Protein AF-A0A9D4P889-F1 (afdb_monomer_lite)

Sequence (558 aa):
MDSSMFEPNSNEFTSKWPYVAGLFALTAIFLSLFEIFKHMQYYNKPYLQKYIVRILWMVPIYALNSWLAMFFPQTSIYMDTLRECYEAFVIYSFMKYLFNFLQNDVDEYEILVDCKPSIPNNFPFCLLPPLPGGRRFIQLVRHAMIQYIVLRPITTFLALIFQIFGVYGEGHFSLNNGYIYLLIINNFSQMVAMYFLIMFYQNYKRELTPMRPLGKFLSIKAVIFFSFFQGVILTILIYLGIITKSFIPSTPDISTNEMSRNLQDFIICFEMLIAAIAHIFVFSHKPFIDEQRRSNPMFYSFSRIVDMTDERTDVADHFRQIGNRMKNIWTSSQQQSNYTNIENSITAPLIPMQSILEYNGGIVIAMKGKNCVAIAADRCLTVQMRNISMDFQKIFQVDPHIYIGLPGLATDTKTVSQRLKFRVNLYELRENRRIRPKTFSSMVSNLLYERRFGPYFVEPIIAGIDIKTGQPYVSSMDVIGCTTEPEDFVVSGTCAEQAFGMCETLWKPDMEPDDLFETISQSLMSAFDRNASSGFGGIVYIIEKDKVTVKALKTRMD

Secondary structure (DSSP, 8-state):
----S------TTTTTHHHHHHHHHHHHHHHHHHHHHHHHHT---HHHHHHHHHHHTHHHHHHHHHHHHTT-HHHHHHHHHHHHHHHHHHHHHHHHHHHHHHHHTSTTHHHHHHTPPPBPPPTTSTTSPPBP-HHHHHHHHHHHHHHHHHHHHHHHHHHHHHHHTT---TT---TTSHHHHHHHHHHHHHHHHHHHHHHHHHHTTTTTGGG-HHHHHHHHHHHHHHHHHHHHHHHHHHHTTHHHHHS--S-TTS-HHHHHHHHHHHHHHHHHHHHHHHHHHHT-SGGG--TTSPPPPHHHHHHHHH--HHHHHHHHHHHHHHHHHHHHHHHHHHHTT-TTSGGG-----------TTTSS--EEEEEEETTEEEEEEE--EEETTEEEES----EEEEETTEEEE--B-HHHHHHHHHHHHHHHHHHHHHHTSPPPHHHHHHHHHHHHHTTTTS--SB--EEEEE-TTT--EEEEEE-TT--EE--SSEEEEETTHHHHHHHHHHH--TT--HHHHHHHHHHHHHHHHTT-TTS-S-EEEEEEESS-EEEEEE-----

Foldseek 3Di:
DDPPPDDDDDDPPLPCLLVVLVVLLVLLVVLLVVQLVLCLQLVQPLQQSLLLNLLSVLLNLLSVLLSVCLVCVVCNLVSVLVNQLSLLVNLVSLVSNLVSCLVPVDPPSQVLQQPQQFAQADPPCNVDDTHGGHPSLVVQLLLLSLQLSVLSVVLSVVLVVQVVVVQQPPPDPDPSHPVVVSVVVNVVSVVSNVSSVVVVCVSCVVVCVVLVVVLVVCLSVVLVVVLVVLLVVLVVCVVVCVCVPPPDDPDPDDDSVSVSSSVSSSVSSNVSSVSSVSSCVNVPSVVSDDVVDHTDDSVVSVVSSPDCVVSVVSSVVSVVVVVVVVVVVVVVVVVVVCPVPPPPPPPDDDPPPPDQQLQQFWKWKKWDAALKIKIKIFAFGHGHLRTDDRHHDQWDDLDLFKIKGWGGHSVLSVVLNVVLNVVQVVCCVVVVDHDFQVRSLVVSLVVQQVCVVNFRGTWMWMWGAGLVVSGTWIWIGDRNSPIDTDNTMDMDTDLRVQLVVLSVVQTDYRDDQVSVVVSVLCSRQRRCVPPSSGHSWMWMWMGHNPDIDIDIDDHDRD

Radius of gyration: 35.29 Å; chains: 1; bounding box: 87×70×110 Å

Organism: Dermatophagoides farinae (NCBI:txid6954)

pLDDT: mean 83.79, std 15.5, range [26.67, 98.38]

InterPro domains:
  IPR001353 Proteasome, subunit alpha/beta [PF00227] (360-543)
  IPR005178 Organic solute transporter subunit alpha/Transmembrane protein 184 [PF03619] (19-288)
  IPR005178 Organic solute transporter subunit alpha/Transmembrane protein 184 [PTHR23423] (18-333)
  IPR005178 Organic solute transporter subunit alpha/Transmembrane protein 184 [SM01417] (17-288)
  IPR016050 Proteasome beta-type subunit, conserved site [PS00854] (365-412)
  IPR023333 Proteasome B-type subunit [PS51476] (361-543)
  IPR029055 Nucleophile aminohydrolases, N-terminal [G3DSA:3.60.20.10] (354-558)
  IPR029055 Nucleophile aminohydrolases, N-terminal [SSF56235] (358-557)
  IPR033811 Proteasome beta 3 subunit [cd03759] (359-554)

Structure (mmCIF, N/CA/C/O backbone):
data_AF-A0A9D4P889-F1
#
_entry.id   AF-A0A9D4P889-F1
#
loop_
_atom_site.group_PDB
_atom_site.id
_atom_site.type_symbol
_atom_site.label_atom_id
_atom_site.label_alt_id
_atom_site.label_comp_id
_atom_site.label_asym_id
_atom_site.label_entity_id
_atom_site.label_seq_id
_atom_site.pdbx_PDB_ins_code
_atom_site.Cartn_x
_atom_site.Cartn_y
_atom_site.Cartn_z
_atom_site.occupancy
_atom_site.B_iso_or_equiv
_atom_site.auth_seq_id
_atom_site.auth_comp_id
_atom_site.auth_asym_id
_atom_site.auth_atom_id
_atom_site.pdbx_PDB_model_num
ATOM 1 N N . MET A 1 1 ? 14.297 6.844 -66.344 1.00 36.25 1 MET A N 1
ATOM 2 C CA . MET A 1 1 ? 15.087 5.603 -66.432 1.00 36.25 1 MET A CA 1
ATOM 3 C C . MET A 1 1 ? 16.493 5.993 -66.043 1.00 36.25 1 MET A C 1
ATOM 5 O O . MET A 1 1 ? 17.196 6.487 -66.899 1.00 36.25 1 MET A O 1
ATOM 9 N N . ASP A 1 2 ? 16.831 5.865 -64.764 1.00 26.67 2 ASP A N 1
ATOM 10 C CA . ASP A 1 2 ? 18.211 5.920 -64.273 1.00 26.67 2 ASP A CA 1
ATOM 11 C C . ASP A 1 2 ? 18.290 4.910 -63.128 1.00 26.67 2 ASP A C 1
ATOM 13 O O . ASP A 1 2 ? 17.863 5.150 -62.000 1.00 26.67 2 ASP A O 1
ATOM 17 N N . SER A 1 3 ? 18.692 3.699 -63.498 1.00 29.05 3 SER A N 1
ATOM 18 C CA . SER A 1 3 ? 18.847 2.528 -62.644 1.00 29.05 3 SER A CA 1
ATOM 19 C C . SER A 1 3 ? 20.296 2.444 -62.165 1.00 29.05 3 SER A C 1
ATOM 21 O O . SER A 1 3 ? 21.065 1.628 -62.666 1.00 29.05 3 SER A O 1
ATOM 23 N N . SER A 1 4 ? 20.679 3.316 -61.232 1.00 28.47 4 SER A N 1
ATOM 24 C CA . SER A 1 4 ? 22.023 3.314 -60.632 1.00 28.47 4 SER A CA 1
ATOM 25 C C . SER A 1 4 ? 22.010 3.556 -59.116 1.00 28.47 4 SER A C 1
ATOM 27 O O . SER A 1 4 ? 22.905 4.192 -58.564 1.00 28.47 4 SER A O 1
ATOM 29 N N . MET A 1 5 ? 20.989 3.052 -58.423 1.00 31.89 5 MET A N 1
ATOM 30 C CA . MET A 1 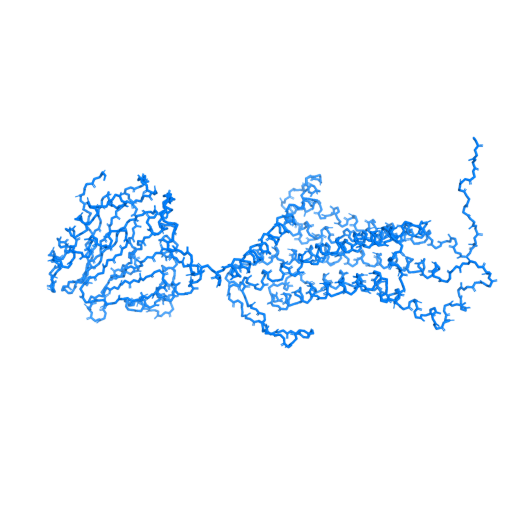5 ? 21.070 2.747 -56.991 1.00 31.89 5 MET A CA 1
ATOM 31 C C . MET A 1 5 ? 21.037 1.227 -56.861 1.00 31.89 5 MET A C 1
ATOM 33 O O . MET A 1 5 ? 20.220 0.605 -57.531 1.00 31.89 5 MET A O 1
ATOM 37 N N . PHE A 1 6 ? 21.868 0.667 -55.982 1.00 36.19 6 PHE A N 1
ATOM 38 C CA . PHE A 1 6 ? 22.069 -0.767 -55.712 1.00 36.19 6 PHE A CA 1
ATOM 39 C C . PHE A 1 6 ? 23.152 -1.472 -56.543 1.00 36.19 6 PHE A C 1
ATOM 41 O O . PHE A 1 6 ? 22.872 -2.414 -57.274 1.00 36.19 6 PHE A O 1
ATOM 48 N N . GLU A 1 7 ? 24.415 -1.117 -56.302 1.00 31.34 7 GLU A N 1
ATOM 49 C CA . GLU A 1 7 ? 25.504 -2.102 -56.345 1.00 31.34 7 GLU A CA 1
ATOM 50 C C . GLU A 1 7 ? 26.276 -2.066 -55.013 1.00 31.34 7 GLU A C 1
ATOM 52 O O . GLU A 1 7 ? 26.815 -1.018 -54.649 1.00 31.34 7 GLU A O 1
ATOM 57 N N . PRO A 1 8 ? 26.318 -3.166 -54.237 1.00 39.06 8 PRO A N 1
ATOM 58 C CA . PRO A 1 8 ? 27.205 -3.277 -53.089 1.00 39.06 8 PRO A CA 1
ATOM 59 C C . PRO A 1 8 ? 28.599 -3.715 -53.566 1.00 39.06 8 PRO A C 1
ATOM 61 O O . PRO A 1 8 ? 28.774 -4.830 -54.057 1.00 39.06 8 PRO A O 1
ATOM 64 N N . ASN A 1 9 ? 29.595 -2.840 -53.405 1.00 36.34 9 ASN A N 1
ATOM 65 C CA . ASN A 1 9 ? 30.996 -3.136 -53.708 1.00 36.34 9 ASN A CA 1
ATOM 66 C C . ASN A 1 9 ? 31.514 -4.319 -52.872 1.00 36.34 9 ASN A C 1
ATOM 68 O O . ASN A 1 9 ? 31.501 -4.307 -51.640 1.00 36.34 9 ASN A O 1
ATOM 72 N N . SER A 1 10 ? 31.991 -5.344 -53.572 1.00 38.28 10 SER A N 1
ATOM 73 C CA . SER A 1 10 ? 32.528 -6.591 -53.040 1.00 38.28 10 SER A CA 1
ATOM 74 C C . SER A 1 10 ? 34.000 -6.462 -52.629 1.00 38.28 10 SER A C 1
ATOM 76 O O . SER A 1 10 ? 34.873 -6.427 -53.492 1.00 38.28 10 SER A O 1
ATOM 78 N N . ASN A 1 11 ? 34.276 -6.505 -51.321 1.00 40.69 11 ASN A N 1
ATOM 79 C CA . ASN A 1 11 ? 35.574 -6.914 -50.771 1.00 40.69 11 ASN A CA 1
ATOM 80 C C . ASN A 1 11 ? 35.417 -8.300 -50.115 1.00 40.69 11 ASN A C 1
ATOM 82 O O . ASN A 1 11 ? 34.594 -8.516 -49.223 1.00 40.69 11 ASN A O 1
ATOM 86 N N . GLU A 1 12 ? 36.180 -9.272 -50.610 1.00 40.78 12 GLU A N 1
ATOM 87 C CA . GLU A 1 12 ? 35.896 -10.715 -50.528 1.00 40.78 12 GLU A CA 1
ATOM 88 C C . GLU A 1 12 ? 36.054 -11.360 -49.133 1.00 40.78 12 GLU A C 1
ATOM 90 O O . GLU A 1 12 ? 35.606 -12.487 -48.926 1.00 40.78 12 GLU A O 1
ATOM 95 N N . PHE A 1 13 ? 36.622 -10.656 -48.146 1.00 41.03 13 PHE A N 1
ATOM 96 C CA . PHE A 1 13 ? 36.819 -11.183 -46.781 1.00 41.03 13 PHE A CA 1
ATOM 97 C C . PHE A 1 13 ? 35.848 -10.602 -45.733 1.00 41.03 13 PHE A C 1
ATOM 99 O O . PHE A 1 13 ? 35.611 -11.218 -44.692 1.00 41.03 13 PHE A O 1
ATOM 106 N N . THR A 1 14 ? 35.215 -9.464 -46.033 1.00 52.25 14 THR A N 1
ATOM 107 C CA . THR A 1 14 ? 34.158 -8.825 -45.227 1.00 52.25 14 THR A CA 1
ATOM 108 C C . THR A 1 14 ? 32.743 -9.223 -45.671 1.00 52.25 14 THR A C 1
ATOM 110 O O . THR A 1 14 ? 31.791 -9.004 -44.926 1.00 52.25 14 THR A O 1
ATOM 113 N N . SER A 1 15 ? 32.572 -9.876 -46.832 1.00 59.47 15 SER A N 1
ATOM 114 C CA . SER A 1 15 ? 31.236 -10.110 -47.415 1.00 59.47 15 SER A CA 1
ATOM 115 C C . SER A 1 15 ? 30.402 -11.212 -46.743 1.00 59.47 15 SER A C 1
ATOM 117 O O . SER A 1 15 ? 29.178 -11.181 -46.826 1.00 59.47 15 SER A O 1
ATOM 119 N N . LYS A 1 16 ? 31.020 -12.180 -46.046 1.00 73.88 16 LYS A N 1
ATOM 120 C CA . LYS A 1 16 ? 30.296 -13.331 -45.456 1.00 73.88 16 LYS A CA 1
ATOM 121 C C . LYS A 1 16 ? 29.784 -13.102 -44.030 1.00 73.88 16 LYS A C 1
ATOM 123 O O . LYS A 1 16 ? 28.909 -13.836 -43.573 1.00 73.88 16 LYS A O 1
ATOM 128 N N . TRP A 1 17 ? 30.300 -12.093 -43.331 1.00 80.25 17 TRP A N 1
ATOM 129 C CA . TRP A 1 17 ? 29.988 -11.830 -41.923 1.00 80.25 17 TRP A CA 1
ATOM 130 C C . TRP A 1 17 ? 28.506 -11.520 -41.670 1.00 80.25 17 TRP A C 1
ATOM 132 O O . TRP A 1 17 ? 27.943 -12.136 -40.764 1.00 80.25 17 TRP A O 1
ATOM 142 N N . PRO A 1 18 ? 27.828 -10.675 -42.477 1.00 84.00 18 PRO A N 1
ATOM 143 C CA . PRO A 1 18 ? 26.405 -10.394 -42.281 1.00 84.00 18 PRO A CA 1
ATOM 144 C C . PRO A 1 18 ? 25.513 -11.627 -42.484 1.00 84.00 18 PRO A C 1
ATOM 146 O O . PRO A 1 18 ? 24.480 -11.761 -41.831 1.00 84.00 18 PRO A O 1
ATOM 149 N N . TYR A 1 19 ? 25.909 -12.559 -43.357 1.00 87.31 19 TYR A N 1
ATOM 150 C CA . TYR A 1 19 ? 25.157 -13.796 -43.599 1.00 87.31 19 TYR A CA 1
ATOM 151 C C . TYR A 1 19 ? 25.294 -14.785 -42.438 1.00 87.31 19 TYR A C 1
ATOM 153 O O . TYR A 1 19 ? 24.307 -15.378 -42.007 1.00 87.31 19 TYR A O 1
ATOM 161 N N . VAL A 1 20 ? 26.508 -14.933 -41.896 1.00 89.25 20 VAL A N 1
ATOM 162 C CA . VAL A 1 20 ? 26.756 -15.776 -40.716 1.00 89.25 20 VAL A CA 1
ATOM 163 C C . VAL A 1 20 ? 26.094 -15.173 -39.471 1.00 89.25 20 VAL A C 1
ATOM 165 O O . VAL A 1 20 ? 25.424 -15.893 -38.733 1.00 89.25 20 VAL A O 1
ATOM 168 N N . ALA A 1 21 ? 26.200 -13.854 -39.274 1.00 88.88 21 ALA A N 1
ATOM 169 C CA . ALA A 1 21 ? 25.469 -13.138 -38.226 1.00 88.88 21 ALA A CA 1
ATOM 170 C C . ALA A 1 21 ? 23.954 -13.329 -38.366 1.00 88.88 21 ALA A C 1
ATOM 172 O O . ALA A 1 21 ? 23.282 -13.617 -37.378 1.00 88.88 21 ALA A O 1
ATOM 173 N N . GLY A 1 22 ? 23.431 -13.259 -39.593 1.00 91.06 22 GLY A N 1
ATOM 174 C CA . GLY A 1 22 ? 22.025 -13.506 -39.895 1.00 91.06 22 GLY A CA 1
ATOM 175 C C . GLY A 1 22 ? 21.561 -14.903 -39.499 1.00 91.06 22 GLY A C 1
ATOM 176 O O . GLY A 1 22 ? 20.490 -15.042 -38.917 1.00 91.06 22 GLY A O 1
ATOM 177 N N . LEU A 1 23 ? 22.376 -15.940 -39.722 1.00 93.75 23 LEU A N 1
ATOM 178 C CA . LEU A 1 23 ? 22.055 -17.297 -39.272 1.00 93.75 23 LEU A CA 1
ATOM 179 C C . LEU A 1 23 ? 21.917 -17.368 -37.742 1.00 93.75 23 LEU A C 1
ATOM 181 O O . LEU A 1 23 ? 20.949 -17.945 -37.238 1.00 93.75 23 LEU A O 1
ATOM 185 N N . PHE A 1 24 ? 22.848 -16.761 -36.998 1.00 93.81 24 PHE A N 1
ATOM 186 C CA . PHE A 1 24 ? 22.770 -16.704 -35.535 1.00 93.81 24 PHE A CA 1
ATOM 187 C C . PHE A 1 24 ? 21.569 -15.882 -35.056 1.00 93.81 24 PHE A C 1
ATOM 189 O O . PHE A 1 24 ? 20.818 -16.351 -34.199 1.00 93.81 24 PHE A O 1
ATOM 196 N N . ALA A 1 25 ? 21.335 -14.712 -35.654 1.00 93.50 25 ALA A N 1
ATOM 197 C CA . ALA A 1 25 ? 20.224 -13.828 -35.325 1.00 93.50 25 ALA A CA 1
ATOM 198 C C . ALA A 1 25 ? 18.864 -14.494 -35.583 1.00 93.50 25 ALA A C 1
ATOM 200 O O . ALA A 1 25 ? 18.010 -14.510 -34.699 1.00 93.50 25 ALA A O 1
ATOM 201 N N . LEU A 1 26 ? 18.669 -15.115 -36.751 1.00 95.25 26 LEU A N 1
ATOM 202 C CA . LEU A 1 26 ? 17.435 -15.828 -37.096 1.00 95.25 26 LEU A CA 1
ATOM 203 C C . LEU A 1 26 ? 17.193 -17.026 -36.175 1.00 95.25 26 LEU A C 1
ATOM 205 O O . LEU A 1 26 ? 16.062 -17.245 -35.742 1.00 95.25 26 LEU A O 1
ATOM 209 N N . THR A 1 27 ? 18.248 -17.765 -35.822 1.00 95.50 27 THR A N 1
ATOM 210 C CA . THR A 1 27 ? 18.141 -18.877 -34.866 1.00 95.50 27 THR A CA 1
ATOM 211 C C . THR A 1 27 ? 17.747 -18.370 -33.475 1.00 95.50 27 THR A C 1
ATOM 213 O O . THR A 1 27 ? 16.848 -18.929 -32.848 1.00 95.50 27 THR A O 1
ATOM 216 N N . ALA A 1 28 ? 18.357 -17.279 -33.002 1.00 95.31 28 ALA A N 1
ATOM 217 C CA . ALA A 1 28 ? 18.019 -16.652 -31.724 1.00 95.31 28 ALA A CA 1
ATOM 218 C C . ALA A 1 28 ? 16.569 -16.136 -31.697 1.00 95.31 28 ALA A C 1
ATOM 220 O O . ALA A 1 28 ? 15.841 -16.368 -30.727 1.00 95.31 28 ALA A O 1
ATOM 221 N N . ILE A 1 29 ? 16.129 -15.485 -32.781 1.00 95.94 29 ILE A N 1
ATOM 222 C CA . ILE A 1 29 ? 14.750 -15.017 -32.963 1.00 95.94 29 ILE A CA 1
ATOM 223 C C . ILE A 1 29 ? 13.786 -16.203 -32.921 1.00 95.94 29 ILE A C 1
ATOM 225 O O . ILE A 1 29 ? 12.808 -16.157 -32.179 1.00 95.94 29 ILE A O 1
ATOM 229 N N . PHE A 1 30 ? 14.069 -17.280 -33.658 1.00 96.31 30 PHE A N 1
ATOM 230 C CA . PHE A 1 30 ? 13.227 -18.475 -33.676 1.00 96.31 30 PHE A CA 1
ATOM 231 C C . PHE A 1 30 ? 13.078 -19.098 -32.281 1.00 96.31 30 PHE A C 1
ATOM 233 O O . PHE A 1 30 ? 11.958 -19.371 -31.851 1.00 96.31 30 PHE A O 1
ATOM 240 N N . LEU A 1 31 ? 14.182 -19.271 -31.548 1.00 95.44 31 LEU A N 1
ATOM 241 C CA . LEU A 1 31 ? 14.163 -19.821 -30.190 1.00 95.44 31 LEU A CA 1
ATOM 242 C C . LEU A 1 31 ? 13.373 -18.940 -29.212 1.00 95.44 31 LEU A C 1
ATOM 244 O O . LEU A 1 31 ? 12.572 -19.456 -28.431 1.00 95.44 31 LEU A O 1
ATOM 248 N N . SER A 1 32 ? 13.556 -17.617 -29.270 1.00 95.31 32 SER A N 1
ATOM 249 C CA . SER A 1 32 ? 12.808 -16.691 -28.413 1.00 95.31 32 SER A CA 1
ATOM 250 C C . SER A 1 32 ? 11.315 -16.683 -28.754 1.00 95.31 32 SER A C 1
ATOM 252 O O . SER A 1 32 ? 10.476 -16.811 -27.862 1.00 95.31 32 SER A O 1
ATOM 254 N N . LEU A 1 33 ? 10.964 -16.625 -30.045 1.00 94.69 33 LEU A N 1
ATOM 255 C CA . LEU A 1 33 ? 9.573 -16.696 -30.492 1.00 94.69 33 LEU A CA 1
ATOM 256 C C . LEU A 1 33 ? 8.919 -18.016 -30.078 1.00 94.69 33 LEU A C 1
ATOM 258 O O . LEU A 1 33 ? 7.784 -17.999 -29.610 1.00 94.69 33 LEU A O 1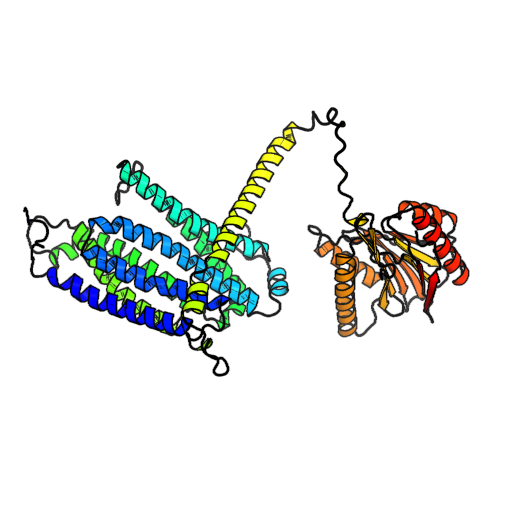
ATOM 262 N N . PHE A 1 34 ? 9.623 -19.145 -30.183 1.00 94.25 34 PHE A N 1
ATOM 263 C CA . PHE A 1 34 ? 9.125 -20.441 -29.725 1.00 94.25 34 PHE A CA 1
ATOM 264 C C . PHE A 1 34 ? 8.762 -20.430 -28.232 1.00 94.25 34 PHE A C 1
ATOM 266 O O . PHE A 1 34 ? 7.676 -20.881 -27.862 1.00 94.25 34 PHE A O 1
ATOM 273 N N . GLU A 1 35 ? 9.620 -19.872 -27.374 1.00 92.88 35 GLU A N 1
ATOM 274 C CA . GLU A 1 35 ? 9.326 -19.767 -25.940 1.00 92.88 35 GLU A CA 1
ATOM 275 C C . GLU A 1 35 ? 8.161 -18.798 -25.671 1.00 92.88 35 GLU A C 1
ATOM 277 O O . GLU A 1 35 ? 7.277 -19.101 -24.866 1.00 92.88 35 GLU A O 1
ATOM 282 N N . ILE A 1 36 ? 8.083 -17.674 -26.396 1.00 93.25 36 ILE A N 1
ATOM 283 C CA . ILE A 1 36 ? 6.943 -16.743 -26.332 1.00 93.25 36 ILE A CA 1
ATOM 284 C C . ILE A 1 36 ? 5.638 -17.461 -26.707 1.00 93.25 36 ILE A C 1
ATOM 286 O O . ILE A 1 36 ? 4.647 -17.351 -25.982 1.00 93.25 36 ILE A O 1
ATOM 290 N N . PHE A 1 37 ? 5.639 -18.251 -27.784 1.00 91.19 37 PHE A N 1
ATOM 291 C CA . PHE A 1 37 ? 4.481 -19.042 -28.200 1.00 91.19 37 PHE A CA 1
ATOM 292 C C . PHE A 1 37 ? 4.054 -20.042 -27.124 1.00 91.19 37 PHE A C 1
ATOM 294 O O . PHE A 1 37 ? 2.859 -20.191 -26.864 1.00 91.19 37 PHE A O 1
ATOM 301 N N . LYS A 1 38 ? 5.004 -20.686 -26.441 1.00 90.75 38 LYS A N 1
ATOM 302 C CA . LYS A 1 38 ? 4.695 -21.592 -25.329 1.00 90.75 38 LYS A CA 1
ATOM 303 C C . LYS A 1 38 ? 4.068 -20.870 -24.135 1.00 90.75 38 LYS A C 1
ATOM 305 O O . LYS A 1 38 ? 3.084 -21.370 -23.587 1.00 90.75 38 LYS A O 1
ATOM 310 N N . HIS A 1 39 ? 4.553 -19.683 -23.769 1.00 90.88 39 HIS A N 1
ATOM 311 C CA . HIS A 1 39 ? 3.916 -18.852 -22.733 1.00 90.88 39 HIS A CA 1
ATOM 312 C C . HIS A 1 39 ? 2.511 -18.385 -23.128 1.00 90.88 39 HIS A C 1
ATOM 314 O O . HIS A 1 39 ? 1.634 -18.307 -22.270 1.00 90.88 39 HIS A O 1
ATOM 320 N N . MET A 1 40 ? 2.273 -18.107 -24.413 1.00 88.62 40 MET A N 1
ATOM 321 C CA . MET A 1 40 ? 0.948 -17.736 -24.926 1.00 88.62 40 MET A CA 1
ATOM 322 C C . MET A 1 40 ? -0.041 -18.907 -24.927 1.00 88.62 40 MET A C 1
ATOM 324 O O . MET A 1 40 ? -1.223 -18.704 -24.632 1.00 88.62 40 MET A O 1
ATOM 328 N N . GLN A 1 41 ? 0.438 -20.115 -25.241 1.00 87.44 41 GLN A N 1
ATOM 329 C CA . GLN A 1 41 ? -0.356 -21.344 -25.234 1.00 87.44 41 GLN A CA 1
ATOM 330 C C . GLN A 1 41 ? -0.792 -21.721 -23.809 1.00 87.44 41 GLN A C 1
ATOM 332 O O . GLN A 1 41 ? -1.963 -22.031 -23.583 1.00 87.44 41 GLN A O 1
ATOM 337 N N . TYR A 1 42 ? 0.132 -21.647 -22.845 1.00 87.19 42 TYR A N 1
ATOM 338 C CA . TYR A 1 42 ? -0.088 -21.990 -21.434 1.00 87.19 42 TYR A CA 1
ATOM 339 C C . TYR A 1 42 ? -0.216 -20.741 -20.552 1.00 87.19 42 TYR A C 1
ATOM 341 O O . TYR A 1 42 ? 0.469 -20.591 -19.539 1.00 87.19 42 TYR A O 1
ATOM 349 N N . TYR A 1 43 ? -1.081 -19.810 -20.955 1.00 86.81 43 TYR A N 1
ATOM 350 C CA . TYR A 1 43 ? -1.250 -18.512 -20.298 1.00 86.81 43 TYR A CA 1
ATOM 351 C C . TYR A 1 43 ? -2.188 -18.588 -19.077 1.00 86.81 43 TYR A C 1
ATOM 353 O O . TYR A 1 43 ? -3.320 -18.104 -19.109 1.00 86.81 43 TYR A O 1
ATOM 361 N N . ASN A 1 44 ? -1.732 -19.246 -18.008 1.00 86.31 44 ASN A N 1
ATOM 362 C CA . ASN A 1 44 ? -2.518 -19.525 -16.801 1.00 86.31 44 ASN A CA 1
ATOM 363 C C . ASN A 1 44 ? -2.373 -18.470 -15.693 1.00 86.31 44 ASN A C 1
ATOM 365 O O . ASN A 1 44 ? -3.340 -18.209 -14.975 1.00 86.31 44 ASN A O 1
ATOM 369 N N . LYS A 1 45 ? -1.192 -17.847 -15.563 1.00 88.00 45 LYS A N 1
ATOM 370 C CA . LYS A 1 45 ? -0.902 -16.778 -14.589 1.00 88.00 45 LYS A CA 1
ATOM 371 C C . LYS A 1 45 ? -0.606 -15.463 -15.326 1.00 88.00 45 LYS A C 1
ATOM 373 O O . LYS A 1 45 ? 0.563 -15.080 -15.463 1.00 88.00 45 LYS A O 1
ATOM 378 N N . PRO A 1 46 ? -1.642 -14.737 -15.794 1.00 86.94 46 PRO A N 1
ATOM 379 C CA . PRO A 1 46 ? -1.471 -13.575 -16.669 1.00 86.94 46 PRO A CA 1
ATOM 380 C C . PRO A 1 46 ? -0.657 -12.447 -16.022 1.00 86.94 46 PRO A C 1
ATOM 382 O O . PRO A 1 46 ? 0.154 -11.804 -16.689 1.00 86.94 46 PRO A O 1
ATOM 385 N N . TYR A 1 47 ? -0.816 -12.256 -14.708 1.00 88.56 47 TYR A N 1
ATOM 386 C CA . TYR A 1 47 ? -0.117 -11.239 -13.917 1.00 88.56 47 TYR A CA 1
ATOM 387 C C . TYR A 1 47 ? 1.404 -11.453 -13.833 1.00 88.56 47 TYR A C 1
ATOM 389 O O . TYR A 1 47 ? 2.125 -10.494 -13.589 1.00 88.56 47 TYR A O 1
ATOM 397 N N . LEU A 1 48 ? 1.915 -12.666 -14.080 1.00 90.62 48 LEU A N 1
ATOM 398 C CA . LEU A 1 48 ? 3.356 -12.953 -14.139 1.00 90.62 48 LEU A CA 1
ATOM 399 C C . LEU A 1 48 ? 3.852 -13.098 -15.576 1.00 90.62 48 LEU A C 1
ATOM 401 O O . LEU A 1 48 ? 4.857 -12.494 -15.955 1.00 90.62 48 LEU A O 1
ATOM 405 N N . GLN A 1 49 ? 3.147 -13.896 -16.380 1.00 91.31 49 GLN A N 1
ATOM 406 C CA . GLN A 1 49 ? 3.605 -14.294 -17.711 1.00 91.31 49 GLN A CA 1
ATOM 407 C C . GLN A 1 49 ? 3.686 -13.115 -18.682 1.00 91.31 49 GLN A C 1
ATOM 409 O O . GLN A 1 49 ? 4.574 -13.100 -19.531 1.00 91.31 49 GLN A O 1
ATOM 414 N N . LYS A 1 50 ? 2.843 -12.082 -18.526 1.00 91.69 50 LYS A N 1
ATOM 415 C CA . LYS A 1 50 ? 2.942 -10.873 -19.362 1.00 91.69 50 LYS A CA 1
ATOM 416 C C . LYS A 1 50 ? 4.310 -10.194 -19.259 1.00 91.69 50 LYS A C 1
ATOM 418 O O . LYS A 1 50 ? 4.865 -9.786 -20.273 1.00 91.69 50 LYS A O 1
ATOM 423 N N . TYR A 1 51 ? 4.887 -10.128 -18.059 1.00 92.62 51 TYR A N 1
ATOM 424 C CA . TYR A 1 51 ? 6.195 -9.507 -17.847 1.00 92.62 51 TYR A CA 1
ATOM 425 C C . TYR A 1 51 ? 7.340 -10.396 -18.320 1.00 92.62 51 TYR A C 1
ATOM 427 O O . TYR A 1 51 ? 8.322 -9.883 -18.844 1.00 92.62 51 TYR A O 1
ATOM 435 N N . ILE A 1 52 ? 7.194 -11.720 -18.202 1.00 92.12 52 ILE A N 1
ATOM 436 C CA . ILE A 1 52 ? 8.160 -12.670 -18.765 1.00 92.12 52 ILE A CA 1
ATOM 437 C C . ILE A 1 52 ? 8.246 -12.492 -20.282 1.00 92.12 52 ILE A C 1
ATOM 439 O O . ILE A 1 52 ? 9.337 -12.308 -20.810 1.00 92.12 52 ILE A O 1
ATOM 443 N N . VAL A 1 53 ? 7.109 -12.476 -20.982 1.00 92.75 53 VAL A N 1
ATOM 444 C CA . VAL A 1 53 ? 7.092 -12.324 -22.445 1.00 92.75 53 VAL A CA 1
ATOM 445 C C . VAL A 1 53 ? 7.714 -10.993 -22.878 1.00 92.75 53 VAL A C 1
ATOM 447 O O . VAL A 1 53 ? 8.479 -10.963 -23.837 1.00 92.75 53 VAL A O 1
ATOM 450 N N . ARG A 1 54 ? 7.470 -9.906 -22.139 1.00 92.00 54 ARG A N 1
ATOM 451 C CA . ARG A 1 54 ? 8.126 -8.608 -22.381 1.00 92.00 54 ARG A CA 1
ATOM 452 C C . ARG A 1 54 ? 9.644 -8.667 -22.206 1.00 92.00 54 ARG A C 1
ATOM 454 O O . ARG A 1 54 ? 10.359 -8.020 -22.949 1.00 92.00 54 ARG A O 1
ATOM 461 N N . ILE A 1 55 ? 10.160 -9.463 -21.274 1.00 92.44 55 ILE A N 1
ATOM 462 C CA . ILE A 1 55 ? 11.610 -9.666 -21.140 1.00 92.44 55 ILE A CA 1
ATOM 463 C C . ILE A 1 55 ? 12.156 -10.486 -22.324 1.00 92.44 55 ILE A C 1
ATOM 465 O O . ILE A 1 55 ? 13.214 -10.164 -22.858 1.00 92.44 55 ILE A O 1
ATOM 469 N N . LEU A 1 56 ? 11.433 -11.518 -22.777 1.00 93.12 56 LEU A N 1
ATOM 470 C CA . LEU A 1 56 ? 11.872 -12.398 -23.873 1.00 93.12 56 LEU A CA 1
ATOM 471 C C . LEU A 1 56 ? 12.036 -11.668 -25.217 1.00 93.12 56 LEU A C 1
ATOM 473 O O . LEU A 1 56 ? 12.935 -12.005 -25.992 1.00 93.12 56 LEU A O 1
ATOM 477 N N . TRP A 1 57 ? 11.224 -10.638 -25.464 1.00 92.88 57 TRP A N 1
ATOM 478 C CA . TRP A 1 57 ? 11.297 -9.780 -26.654 1.00 92.88 57 TRP A CA 1
ATOM 479 C C . TRP A 1 57 ? 12.607 -8.993 -26.790 1.00 92.88 57 TRP A C 1
ATOM 481 O O . TRP A 1 57 ? 12.940 -8.552 -27.890 1.00 92.88 57 TRP A O 1
ATOM 491 N N . MET A 1 58 ? 13.391 -8.879 -25.716 1.00 90.75 58 MET A N 1
ATOM 492 C CA . MET A 1 58 ? 14.710 -8.250 -25.746 1.00 90.75 58 MET A CA 1
ATOM 493 C C . MET A 1 58 ? 15.641 -8.921 -26.765 1.00 90.75 58 MET A C 1
ATOM 495 O O . MET A 1 58 ? 16.287 -8.236 -27.551 1.00 90.75 58 MET A O 1
ATOM 499 N N . VAL A 1 59 ? 15.671 -10.256 -26.801 1.00 92.56 59 VAL A N 1
ATOM 500 C CA . VAL A 1 59 ? 16.579 -11.011 -27.678 1.00 92.56 59 VAL A CA 1
ATOM 501 C C . VAL A 1 59 ? 16.272 -10.770 -29.166 1.00 92.56 59 VAL A C 1
ATOM 503 O O . VAL A 1 59 ? 17.194 -10.394 -29.889 1.00 92.56 59 VAL A O 1
ATOM 506 N N . PRO A 1 60 ? 15.016 -10.895 -29.648 1.00 93.31 60 PRO A N 1
ATOM 507 C CA . PRO A 1 60 ? 14.673 -10.556 -31.026 1.00 93.31 60 PRO A CA 1
ATOM 508 C C . PRO A 1 60 ? 15.011 -9.119 -31.420 1.00 93.31 60 PRO A C 1
ATOM 510 O O . PRO A 1 60 ? 15.510 -8.901 -32.519 1.00 93.31 60 PRO A O 1
ATOM 513 N N . ILE A 1 61 ? 14.767 -8.147 -30.533 1.00 91.38 61 ILE A N 1
ATOM 514 C CA . ILE A 1 61 ? 15.033 -6.729 -30.812 1.00 91.38 61 ILE A CA 1
ATOM 515 C C . ILE A 1 61 ? 16.536 -6.484 -30.984 1.00 91.38 61 ILE A C 1
ATOM 517 O O . ILE A 1 61 ? 16.941 -5.820 -31.935 1.00 91.38 61 ILE A O 1
ATOM 521 N N . TYR A 1 62 ? 17.369 -7.042 -30.102 1.00 89.50 62 TYR A N 1
ATOM 522 C CA . TYR A 1 62 ? 18.824 -6.887 -30.178 1.00 89.50 62 TYR A CA 1
ATOM 523 C C . TYR A 1 62 ? 19.414 -7.637 -31.378 1.00 89.50 62 TYR A C 1
ATOM 525 O O . TYR A 1 62 ? 20.231 -7.071 -32.102 1.00 89.50 62 TYR A O 1
ATOM 533 N N . ALA A 1 63 ? 18.968 -8.873 -31.626 1.00 91.50 63 ALA A N 1
ATOM 534 C CA . ALA A 1 63 ? 19.426 -9.686 -32.752 1.00 91.50 63 ALA A CA 1
ATOM 535 C C . ALA A 1 63 ? 19.081 -9.035 -34.098 1.00 91.50 63 ALA A C 1
ATOM 537 O O . ALA A 1 63 ? 19.933 -8.943 -34.977 1.00 91.50 63 ALA A O 1
ATOM 538 N N . LEU A 1 64 ? 17.843 -8.552 -34.248 1.00 91.19 64 LEU A N 1
ATOM 539 C CA . LEU A 1 64 ? 17.398 -7.889 -35.470 1.00 91.19 64 LEU A CA 1
ATOM 540 C C . LEU A 1 64 ? 18.103 -6.545 -35.666 1.00 91.19 64 LEU A C 1
ATOM 542 O O . LEU A 1 64 ? 18.537 -6.262 -36.777 1.00 91.19 64 LEU A O 1
ATOM 546 N N . ASN A 1 65 ? 18.241 -5.736 -34.607 1.00 89.31 65 ASN A N 1
ATOM 547 C CA . ASN A 1 65 ? 18.936 -4.454 -34.708 1.00 89.31 65 ASN A CA 1
ATOM 548 C C . ASN A 1 65 ? 20.397 -4.659 -35.146 1.00 89.31 65 ASN A C 1
ATOM 550 O O . ASN A 1 65 ? 20.785 -4.134 -36.183 1.00 89.31 65 ASN A O 1
ATOM 554 N N . SER A 1 66 ? 21.185 -5.466 -34.426 1.00 87.81 66 SER A N 1
ATOM 555 C CA . SER A 1 66 ? 22.598 -5.666 -34.790 1.00 87.81 66 SER A CA 1
ATOM 556 C C . SER A 1 66 ? 22.767 -6.294 -36.173 1.00 87.81 66 SER A C 1
ATOM 558 O O . SER A 1 66 ? 23.686 -5.929 -36.897 1.00 87.81 66 SER A O 1
ATOM 560 N N . TRP A 1 67 ? 21.857 -7.172 -36.601 1.00 89.00 67 TRP A N 1
ATOM 561 C CA . TRP A 1 67 ? 21.912 -7.709 -37.959 1.00 89.00 67 TRP A CA 1
ATOM 562 C C . TRP A 1 67 ? 21.620 -6.647 -39.033 1.00 89.00 67 TRP A C 1
ATOM 564 O O . TRP A 1 67 ? 22.320 -6.589 -40.043 1.00 89.00 67 TRP A O 1
ATOM 574 N N . LEU A 1 68 ? 20.625 -5.778 -38.818 1.00 86.06 68 LEU A N 1
ATOM 575 C CA . LEU A 1 68 ? 20.291 -4.688 -39.743 1.00 86.06 68 LEU A CA 1
ATOM 576 C C . LEU A 1 68 ? 21.350 -3.576 -39.758 1.00 86.06 68 LEU A C 1
ATOM 578 O O . LEU A 1 68 ? 21.615 -3.015 -40.823 1.00 86.06 68 LEU A O 1
ATOM 582 N N . ALA A 1 69 ? 21.977 -3.285 -38.616 1.00 83.06 69 ALA A N 1
ATOM 583 C CA . ALA A 1 69 ? 23.031 -2.280 -38.486 1.00 83.06 69 ALA A CA 1
ATOM 584 C C . ALA A 1 69 ? 24.239 -2.582 -39.392 1.00 83.06 69 ALA A C 1
ATOM 586 O O . ALA A 1 69 ? 24.808 -1.658 -39.972 1.00 83.06 69 ALA A O 1
ATOM 587 N N . MET A 1 70 ? 24.547 -3.868 -39.616 1.00 81.62 70 MET A N 1
ATOM 588 C CA . MET A 1 70 ? 25.609 -4.307 -40.535 1.00 81.62 70 MET A CA 1
ATOM 589 C C . MET A 1 70 ? 25.311 -4.019 -42.018 1.00 81.62 70 MET A C 1
ATOM 591 O O . MET A 1 70 ? 26.242 -3.938 -42.816 1.00 81.62 70 MET A O 1
ATOM 595 N N . PHE A 1 71 ? 24.038 -3.893 -42.412 1.00 80.88 71 PHE A N 1
ATOM 596 C CA . PHE A 1 71 ? 23.648 -3.555 -43.790 1.00 80.88 71 PHE A CA 1
ATOM 597 C C . PHE A 1 71 ? 23.407 -2.059 -43.981 1.00 80.88 71 PHE A C 1
ATOM 599 O O . PHE A 1 71 ? 23.683 -1.519 -45.051 1.00 80.88 71 PHE A O 1
ATOM 606 N N . PHE A 1 72 ? 22.881 -1.390 -42.953 1.00 80.81 72 PHE A N 1
ATOM 607 C CA . PHE A 1 72 ? 22.461 0.006 -43.027 1.00 80.81 72 PHE A CA 1
ATOM 608 C C . PHE A 1 72 ? 23.054 0.837 -41.875 1.00 80.81 72 PHE A C 1
ATOM 610 O O . PHE A 1 72 ? 22.311 1.256 -40.976 1.00 80.81 72 PHE A O 1
ATOM 617 N N . PRO A 1 73 ? 24.361 1.170 -41.921 1.00 68.94 73 PRO A N 1
ATOM 618 C CA . PRO A 1 73 ? 25.043 1.903 -40.849 1.00 68.94 73 PRO A CA 1
ATOM 619 C C . PRO A 1 73 ? 24.398 3.257 -40.522 1.00 68.94 73 PRO A C 1
ATOM 621 O O . PRO A 1 73 ? 24.354 3.670 -39.365 1.00 68.94 73 PRO A O 1
ATOM 624 N N . GLN A 1 74 ? 23.821 3.928 -41.529 1.00 67.56 74 GLN A N 1
ATOM 625 C CA . GLN A 1 74 ? 23.127 5.215 -41.369 1.00 67.56 74 GLN A CA 1
ATOM 626 C C . GLN A 1 74 ? 21.860 5.122 -40.503 1.00 67.56 74 GLN A C 1
ATOM 628 O O . GLN A 1 74 ? 21.448 6.110 -39.900 1.00 67.56 74 GLN A O 1
ATOM 633 N N . THR A 1 75 ? 21.242 3.939 -40.419 1.00 68.06 75 THR A N 1
ATOM 634 C CA . THR A 1 75 ? 20.038 3.708 -39.603 1.00 68.06 75 THR A CA 1
ATOM 635 C C . THR A 1 75 ? 20.348 3.199 -38.193 1.00 68.06 75 THR A C 1
ATOM 637 O O . THR A 1 75 ? 19.460 3.221 -37.339 1.00 68.06 75 THR A O 1
ATOM 640 N N . SER A 1 76 ? 21.605 2.816 -37.925 1.00 70.69 76 SER A N 1
ATOM 641 C CA . SER A 1 76 ? 22.059 2.252 -36.643 1.00 70.69 76 SER A CA 1
ATOM 642 C C . SER A 1 76 ? 21.722 3.161 -35.467 1.00 70.69 76 SER A C 1
ATOM 644 O O . SER A 1 76 ? 21.153 2.697 -34.490 1.00 70.69 76 SER A O 1
ATOM 646 N N . ILE A 1 77 ? 21.959 4.473 -35.595 1.00 72.62 77 ILE A N 1
ATOM 647 C CA . ILE A 1 77 ? 21.724 5.446 -34.512 1.00 72.62 77 ILE A CA 1
ATOM 648 C C . ILE A 1 77 ? 20.267 5.385 -34.029 1.00 72.62 77 ILE A C 1
ATOM 650 O O . ILE A 1 77 ? 20.000 5.336 -32.829 1.00 72.62 77 ILE A O 1
ATOM 654 N N . TYR A 1 78 ? 19.306 5.327 -34.956 1.00 77.69 78 TYR A N 1
ATOM 655 C CA . TYR A 1 78 ? 17.888 5.239 -34.606 1.00 77.69 78 TYR A CA 1
ATOM 656 C C . TYR A 1 78 ? 17.557 3.905 -33.935 1.00 77.69 78 TYR A C 1
ATOM 658 O O . TYR A 1 78 ? 16.866 3.872 -32.916 1.00 77.69 78 TYR A O 1
ATOM 666 N N . MET A 1 79 ? 18.076 2.800 -34.459 1.00 79.12 79 MET A N 1
ATOM 667 C CA . MET A 1 79 ? 17.800 1.478 -33.903 1.00 79.12 79 MET A CA 1
ATOM 668 C C . MET A 1 79 ? 18.479 1.246 -32.542 1.00 79.12 79 MET A C 1
ATOM 670 O O . MET A 1 79 ? 17.926 0.556 -31.679 1.00 79.12 79 MET A O 1
ATOM 674 N N . ASP A 1 80 ? 19.626 1.878 -32.301 1.00 78.12 80 ASP A N 1
ATOM 675 C CA . ASP A 1 80 ? 20.324 1.863 -31.019 1.00 78.12 80 ASP A CA 1
ATOM 676 C C . ASP A 1 80 ? 19.536 2.635 -29.959 1.00 78.12 80 ASP A C 1
ATOM 678 O O . ASP A 1 80 ? 19.314 2.111 -28.868 1.00 78.12 80 ASP A O 1
ATOM 682 N N . THR A 1 81 ? 18.964 3.800 -30.289 1.00 81.31 81 THR A N 1
ATOM 683 C CA . THR A 1 81 ? 18.073 4.509 -29.346 1.00 81.31 81 THR A CA 1
ATOM 684 C C . THR A 1 81 ? 16.828 3.694 -28.968 1.00 81.31 81 THR A C 1
ATOM 686 O O . THR A 1 81 ? 16.383 3.733 -27.816 1.00 81.31 81 THR A O 1
ATOM 689 N N . LEU A 1 82 ? 16.279 2.901 -29.898 1.00 82.38 82 LEU A N 1
ATOM 690 C CA . LEU A 1 82 ? 15.156 1.999 -29.616 1.00 82.38 82 LEU A CA 1
ATOM 691 C C . LEU A 1 82 ? 15.567 0.854 -28.684 1.00 82.38 82 LEU A C 1
ATOM 693 O O . LEU A 1 82 ? 14.839 0.541 -27.739 1.00 82.38 82 LEU A O 1
ATOM 697 N N . ARG A 1 83 ? 16.747 0.265 -28.910 1.00 85.06 83 ARG A N 1
ATOM 698 C CA . ARG A 1 83 ? 17.345 -0.756 -28.037 1.00 85.06 83 ARG A CA 1
ATOM 699 C C . ARG A 1 83 ? 17.520 -0.226 -26.613 1.00 85.06 83 ARG A C 1
ATOM 701 O O . ARG A 1 83 ? 17.091 -0.867 -25.655 1.00 85.06 83 ARG A O 1
ATOM 708 N N . GLU A 1 84 ? 18.081 0.970 -26.488 1.00 83.44 84 GLU A N 1
ATOM 709 C CA . GLU A 1 84 ? 18.312 1.652 -25.217 1.00 83.44 84 GLU A CA 1
ATOM 710 C C . GLU A 1 84 ? 17.021 1.976 -24.448 1.00 83.44 84 GLU A C 1
ATOM 712 O O . GLU A 1 84 ? 16.993 1.883 -23.217 1.00 83.44 84 GLU A O 1
ATOM 717 N N . CYS A 1 85 ? 15.946 2.354 -25.147 1.00 87.56 85 CYS A N 1
ATOM 718 C CA . CYS A 1 85 ? 14.623 2.540 -24.543 1.00 87.56 85 CYS A CA 1
ATOM 719 C C . CYS A 1 85 ? 14.031 1.210 -24.070 1.00 87.56 85 CYS A C 1
ATOM 721 O O . CYS A 1 85 ? 13.439 1.131 -22.988 1.00 87.56 85 CYS A O 1
ATOM 723 N N . TYR A 1 86 ? 14.198 0.159 -24.873 1.00 89.88 86 TYR A N 1
ATOM 724 C CA . TYR A 1 86 ? 13.686 -1.162 -24.546 1.00 89.88 86 TYR A CA 1
ATOM 725 C C . TYR A 1 86 ? 14.376 -1.760 -23.320 1.00 89.88 86 TYR A C 1
ATOM 727 O O . TYR A 1 86 ? 13.723 -2.374 -22.482 1.00 89.88 86 TYR A O 1
ATOM 735 N N . GLU A 1 87 ? 15.674 -1.515 -23.156 1.00 86.88 87 GLU A N 1
ATOM 736 C CA . GLU A 1 87 ? 16.428 -1.897 -21.964 1.00 86.88 87 GLU A CA 1
ATOM 737 C C . GLU A 1 87 ? 15.763 -1.397 -20.670 1.00 86.88 87 GLU A C 1
ATOM 739 O O . GLU A 1 87 ? 15.519 -2.172 -19.739 1.00 86.88 87 GLU A O 1
ATOM 744 N N . ALA A 1 88 ? 15.396 -0.112 -20.629 1.00 89.50 88 ALA A N 1
ATOM 745 C CA . ALA A 1 88 ? 14.724 0.471 -19.472 1.00 89.50 88 ALA A CA 1
ATOM 746 C C . ALA A 1 88 ? 13.364 -0.192 -19.204 1.00 89.50 88 ALA A C 1
ATOM 748 O O . ALA A 1 88 ? 13.010 -0.476 -18.053 1.00 89.50 88 ALA A O 1
ATOM 749 N N . PHE A 1 89 ? 12.631 -0.516 -20.271 1.00 90.56 89 PHE A N 1
ATOM 750 C CA . PHE A 1 89 ? 11.357 -1.223 -20.189 1.00 90.56 89 PHE A CA 1
ATOM 751 C C . PHE A 1 89 ? 11.498 -2.670 -19.681 1.00 90.56 89 PHE A C 1
ATOM 753 O O . PHE A 1 89 ? 10.658 -3.143 -18.906 1.00 90.56 89 PHE A O 1
ATOM 760 N N . VAL A 1 90 ? 12.572 -3.370 -20.052 1.00 90.69 90 VAL A N 1
ATOM 761 C CA . VAL A 1 90 ? 12.866 -4.735 -19.586 1.00 90.69 90 VAL A CA 1
ATOM 762 C C . VAL A 1 90 ? 13.155 -4.747 -18.086 1.00 90.69 90 VAL A C 1
ATOM 764 O O . VAL A 1 90 ? 12.600 -5.577 -17.361 1.00 90.69 90 VAL A O 1
ATOM 767 N N . ILE A 1 91 ? 13.966 -3.808 -17.587 1.00 89.44 91 ILE A N 1
ATOM 768 C CA . ILE A 1 91 ? 14.297 -3.735 -16.154 1.00 89.44 91 ILE A CA 1
ATOM 769 C C . ILE A 1 91 ? 13.038 -3.422 -15.330 1.00 89.44 91 ILE A C 1
ATOM 771 O O . ILE A 1 91 ? 12.813 -4.026 -14.277 1.00 89.44 91 ILE A O 1
ATOM 775 N N . TYR A 1 92 ? 12.162 -2.544 -15.823 1.00 91.19 92 TYR A N 1
ATOM 776 C CA . TYR A 1 92 ? 10.859 -2.320 -15.197 1.00 91.19 92 TYR A CA 1
ATOM 777 C C . TYR A 1 92 ? 9.962 -3.553 -15.214 1.00 91.19 92 TYR A C 1
ATOM 779 O O . TYR A 1 92 ? 9.371 -3.894 -14.190 1.00 91.19 92 TYR A O 1
ATOM 787 N N . SER A 1 93 ? 9.877 -4.240 -16.354 1.00 91.50 93 SER A N 1
ATOM 788 C CA . SER A 1 93 ? 9.089 -5.468 -16.475 1.00 91.50 93 SER A CA 1
ATOM 789 C C . SER A 1 93 ? 9.576 -6.518 -15.477 1.00 91.50 93 SER A C 1
ATOM 791 O O . SER A 1 93 ? 8.765 -7.175 -14.828 1.00 91.50 93 SER A O 1
ATOM 793 N N . PHE A 1 94 ? 10.890 -6.612 -15.261 1.00 91.69 94 PHE A N 1
ATOM 794 C CA . PHE A 1 94 ? 11.466 -7.469 -14.232 1.00 91.69 94 PHE A CA 1
ATOM 795 C C . PHE A 1 94 ? 11.091 -7.026 -12.809 1.00 91.69 94 PHE A C 1
ATOM 797 O O . PHE A 1 94 ? 10.690 -7.856 -11.996 1.00 91.69 94 PHE A O 1
ATOM 804 N N . MET A 1 95 ? 11.135 -5.728 -12.501 1.00 90.88 95 MET A N 1
ATOM 805 C CA . MET A 1 95 ? 10.662 -5.209 -11.211 1.00 90.88 95 MET A CA 1
ATOM 806 C C . MET A 1 95 ? 9.179 -5.545 -10.981 1.00 90.88 95 MET A C 1
ATOM 808 O O . MET A 1 95 ? 8.813 -6.041 -9.916 1.00 90.88 95 MET A O 1
ATOM 812 N N . LYS A 1 96 ? 8.319 -5.337 -11.984 1.00 91.06 96 LYS A N 1
ATOM 813 C CA . LYS A 1 96 ? 6.893 -5.681 -11.907 1.00 91.06 96 LYS A CA 1
ATOM 814 C C . LYS A 1 96 ? 6.658 -7.172 -11.755 1.00 91.06 96 LYS A C 1
ATOM 816 O O . LYS A 1 96 ? 5.760 -7.564 -11.018 1.00 91.06 96 LYS A O 1
ATOM 821 N N . TYR A 1 97 ? 7.458 -7.991 -12.423 1.00 91.88 97 TYR A N 1
ATOM 822 C CA . TYR A 1 97 ? 7.425 -9.434 -12.255 1.00 91.88 97 TYR A CA 1
ATOM 823 C C . TYR A 1 97 ? 7.676 -9.830 -10.791 1.00 91.88 97 TYR A C 1
ATOM 825 O O . TYR A 1 97 ? 6.903 -10.606 -10.232 1.00 91.88 97 TYR A O 1
ATOM 833 N N . LEU A 1 98 ? 8.685 -9.237 -10.139 1.00 91.12 98 LEU A N 1
ATOM 834 C CA . LEU A 1 98 ? 8.963 -9.489 -8.721 1.00 91.12 98 LEU A CA 1
ATOM 835 C C . LEU A 1 98 ? 7.850 -8.969 -7.798 1.00 91.12 98 LEU A C 1
ATOM 837 O O . LEU A 1 98 ? 7.448 -9.675 -6.875 1.00 91.12 98 LEU A O 1
ATOM 841 N N . PHE A 1 99 ? 7.330 -7.763 -8.048 1.00 90.44 99 PHE A N 1
ATOM 842 C CA . PHE A 1 99 ? 6.240 -7.195 -7.247 1.00 90.44 99 PHE A CA 1
ATOM 843 C C . PHE A 1 99 ? 4.956 -8.015 -7.339 1.00 90.44 99 PHE A C 1
ATOM 845 O O . PHE A 1 99 ? 4.351 -8.312 -6.315 1.00 90.44 99 PHE A O 1
ATOM 852 N N . ASN A 1 100 ? 4.554 -8.409 -8.547 1.00 90.81 100 ASN A N 1
ATOM 853 C CA . ASN A 1 100 ? 3.328 -9.174 -8.745 1.00 90.81 100 ASN A CA 1
ATOM 854 C C . ASN A 1 100 ? 3.427 -10.587 -8.174 1.00 90.81 100 ASN A C 1
ATOM 856 O O . ASN A 1 100 ? 2.413 -11.122 -7.733 1.00 90.81 100 ASN A O 1
ATOM 860 N N . PHE A 1 101 ? 4.621 -11.180 -8.141 1.00 90.69 101 PHE A N 1
ATOM 861 C CA . PHE A 1 101 ? 4.821 -12.421 -7.403 1.00 90.69 101 PHE A CA 1
ATOM 862 C C . PHE A 1 101 ? 4.645 -12.208 -5.901 1.00 90.69 101 PHE A C 1
ATOM 864 O O . PHE A 1 101 ? 3.860 -12.907 -5.273 1.00 90.69 101 PHE A O 1
ATOM 871 N N . LEU A 1 102 ? 5.323 -11.204 -5.340 1.00 89.69 102 LEU A N 1
ATOM 872 C CA . LEU A 1 102 ? 5.249 -10.903 -3.913 1.00 89.69 102 LEU A CA 1
ATOM 873 C C . LEU A 1 102 ? 3.819 -10.549 -3.465 1.00 89.69 102 LEU A C 1
ATOM 875 O O . LEU A 1 102 ? 3.434 -10.882 -2.356 1.00 89.69 102 LEU A O 1
ATOM 879 N N . GLN A 1 103 ? 3.033 -9.892 -4.318 1.00 88.88 103 GLN A N 1
ATOM 880 C CA . GLN A 1 103 ? 1.670 -9.473 -3.992 1.00 88.88 103 GLN A CA 1
ATOM 881 C C . GLN A 1 103 ? 0.632 -10.600 -4.104 1.00 88.88 103 GLN A C 1
ATOM 883 O O . GLN A 1 103 ? -0.327 -10.598 -3.339 1.00 88.88 103 GLN A O 1
ATOM 888 N N . ASN A 1 104 ? 0.776 -11.513 -5.072 1.00 87.19 104 ASN A N 1
ATOM 889 C CA . ASN A 1 104 ? -0.277 -12.487 -5.403 1.00 87.19 104 ASN A CA 1
ATOM 890 C C . ASN A 1 104 ? 0.059 -13.933 -5.015 1.00 87.19 104 ASN A C 1
ATOM 892 O O . ASN A 1 104 ? -0.857 -14.726 -4.837 1.00 87.19 104 ASN A O 1
ATOM 896 N N . ASP A 1 105 ? 1.344 -14.291 -4.927 1.00 85.81 105 ASP A N 1
ATOM 897 C CA . ASP A 1 105 ? 1.790 -15.663 -4.644 1.00 85.81 105 ASP A CA 1
ATOM 898 C C . ASP A 1 105 ? 2.389 -15.812 -3.225 1.00 85.81 105 ASP A C 1
ATOM 900 O O . ASP A 1 105 ? 2.753 -16.921 -2.841 1.00 85.81 105 ASP A O 1
ATOM 904 N N . VAL A 1 106 ? 2.507 -14.726 -2.445 1.00 84.81 106 VAL A N 1
ATOM 905 C CA . VAL A 1 106 ? 2.951 -14.765 -1.039 1.00 84.81 106 VAL A CA 1
ATOM 906 C C . VAL A 1 106 ? 1.783 -14.433 -0.115 1.00 84.81 106 VAL A C 1
ATOM 908 O O . VAL A 1 106 ? 1.194 -13.353 -0.204 1.00 84.81 106 VAL A O 1
ATOM 911 N N . ASP A 1 107 ? 1.478 -15.361 0.791 1.00 77.94 107 ASP A N 1
ATOM 912 C CA . ASP A 1 107 ? 0.423 -15.201 1.789 1.00 77.94 107 ASP A CA 1
ATOM 913 C C . ASP A 1 107 ? 0.724 -14.030 2.736 1.00 77.94 107 ASP A C 1
ATOM 915 O O . ASP A 1 107 ? 1.877 -13.748 3.067 1.00 77.94 107 ASP A O 1
ATOM 919 N N . GLU A 1 108 ? -0.329 -13.336 3.173 1.00 81.56 108 GLU A N 1
ATOM 920 C CA . GLU A 1 108 ? -0.235 -12.219 4.126 1.00 81.56 108 GLU A CA 1
ATOM 921 C C . GLU A 1 108 ? 0.717 -11.083 3.694 1.00 81.56 108 GLU A C 1
ATOM 923 O O . GLU A 1 108 ? 1.288 -10.382 4.533 1.00 81.56 108 GLU A O 1
ATOM 928 N N . TYR A 1 109 ? 0.849 -10.843 2.381 1.00 83.56 109 TYR A N 1
ATOM 929 C CA . TYR A 1 109 ? 1.693 -9.791 1.796 1.00 83.56 109 TYR A CA 1
ATOM 930 C C . TYR A 1 109 ? 1.620 -8.444 2.537 1.00 83.56 109 TYR A C 1
ATOM 932 O O . TYR A 1 109 ? 2.651 -7.834 2.820 1.00 83.56 109 TYR A O 1
ATOM 940 N N . GLU A 1 110 ? 0.419 -7.970 2.883 1.00 79.69 110 GLU A N 1
ATOM 941 C CA . GLU A 1 110 ? 0.262 -6.684 3.571 1.00 79.69 110 GLU A CA 1
ATOM 942 C C . GLU A 1 110 ? 0.935 -6.654 4.948 1.00 79.69 110 GLU A C 1
ATOM 944 O O . GLU A 1 110 ? 1.594 -5.669 5.287 1.00 79.69 110 GLU A O 1
ATOM 949 N N . ILE A 1 111 ? 0.805 -7.739 5.714 1.00 76.00 111 ILE A N 1
ATOM 950 C CA . ILE A 1 111 ? 1.403 -7.883 7.045 1.00 76.00 111 ILE A CA 1
ATOM 951 C C . ILE A 1 111 ? 2.918 -8.013 6.903 1.00 76.00 111 ILE A C 1
ATOM 953 O O . ILE A 1 111 ? 3.664 -7.315 7.587 1.00 76.00 111 ILE A O 1
ATOM 957 N N . LEU A 1 112 ? 3.378 -8.843 5.961 1.00 83.25 112 LEU A N 1
ATOM 958 C CA . LEU A 1 112 ? 4.798 -9.009 5.660 1.00 83.25 112 LEU A CA 1
ATOM 959 C C . LEU A 1 112 ? 5.459 -7.664 5.351 1.00 83.25 112 LEU A C 1
ATOM 961 O O . LEU A 1 112 ? 6.527 -7.368 5.884 1.00 83.25 112 LEU A O 1
ATOM 965 N N . VAL A 1 113 ? 4.840 -6.850 4.492 1.00 84.19 113 VAL A N 1
ATOM 966 C CA . VAL A 1 113 ? 5.371 -5.532 4.144 1.00 84.19 113 VAL A CA 1
ATOM 967 C C . VAL A 1 113 ? 5.408 -4.642 5.377 1.00 84.19 113 VAL A C 1
ATOM 969 O O . VAL A 1 113 ? 6.473 -4.114 5.681 1.00 84.19 113 VAL A O 1
ATOM 972 N N . ASP A 1 114 ? 4.299 -4.506 6.104 1.00 79.94 114 ASP A N 1
ATOM 973 C CA . ASP A 1 114 ? 4.201 -3.595 7.250 1.00 79.94 114 ASP A CA 1
ATOM 974 C C . ASP A 1 114 ? 5.158 -3.979 8.403 1.00 79.94 114 ASP A C 1
ATOM 976 O O . ASP A 1 114 ? 5.633 -3.100 9.122 1.00 79.94 114 ASP A O 1
ATOM 980 N N . CYS A 1 115 ? 5.526 -5.259 8.533 1.00 79.50 115 CYS A N 1
ATOM 981 C CA . CYS A 1 115 ? 6.472 -5.755 9.538 1.00 79.50 115 CYS A CA 1
ATOM 982 C C . CYS A 1 115 ? 7.959 -5.686 9.129 1.00 79.50 115 CYS A C 1
ATOM 984 O O . CYS A 1 115 ? 8.824 -5.979 9.960 1.00 79.50 115 CYS A O 1
ATOM 986 N N . LYS A 1 116 ? 8.305 -5.329 7.881 1.00 81.88 116 LYS A N 1
ATOM 987 C CA . LYS A 1 116 ? 9.717 -5.276 7.448 1.00 81.88 116 LYS A CA 1
ATOM 988 C C . LYS A 1 116 ? 10.440 -4.051 8.036 1.00 81.88 116 LYS A C 1
ATOM 990 O O . LYS A 1 116 ? 10.002 -2.922 7.791 1.00 81.88 116 LYS A O 1
ATOM 995 N N . PRO A 1 117 ? 11.571 -4.247 8.747 1.00 79.94 117 PRO A N 1
ATOM 996 C CA . PRO A 1 117 ? 12.334 -3.154 9.344 1.00 79.94 117 PRO A CA 1
ATOM 997 C C . PRO A 1 117 ? 13.028 -2.289 8.282 1.00 79.94 117 PRO A C 1
ATOM 999 O O . PRO A 1 117 ? 13.126 -2.660 7.110 1.00 79.94 117 PRO A O 1
ATOM 1002 N N . SER A 1 118 ? 13.524 -1.123 8.699 1.00 82.56 118 SER A N 1
ATOM 1003 C CA . SER A 1 118 ? 14.410 -0.296 7.876 1.00 82.56 118 SER A CA 1
ATOM 1004 C C . SER A 1 118 ? 15.724 -1.020 7.580 1.00 82.56 118 SER A C 1
ATOM 1006 O O . SER A 1 118 ? 16.230 -1.791 8.397 1.00 82.56 118 SER A O 1
ATOM 1008 N N . ILE A 1 119 ? 16.281 -0.767 6.395 1.00 80.44 119 ILE A N 1
ATOM 1009 C CA . ILE A 1 119 ? 17.480 -1.454 5.899 1.00 80.44 119 ILE A CA 1
ATOM 1010 C C . ILE A 1 119 ? 18.619 -0.437 5.800 1.00 80.44 119 ILE A C 1
ATOM 1012 O O . ILE A 1 119 ? 18.407 0.646 5.241 1.00 80.44 119 ILE A O 1
ATOM 1016 N N . PRO A 1 120 ? 19.828 -0.746 6.301 1.00 82.19 120 PRO A N 1
ATOM 1017 C CA . PRO A 1 120 ? 20.992 0.099 6.062 1.00 82.19 120 PRO A CA 1
ATOM 1018 C C . PRO A 1 120 ? 21.320 0.164 4.565 1.00 82.19 120 PRO A C 1
ATOM 1020 O O . PRO A 1 120 ? 21.120 -0.802 3.828 1.00 82.19 120 PRO A O 1
ATOM 1023 N N . ASN A 1 121 ? 21.828 1.309 4.108 1.00 81.25 121 ASN A N 1
ATOM 1024 C CA . ASN A 1 121 ? 22.268 1.450 2.724 1.00 81.25 121 ASN A CA 1
ATOM 1025 C C . ASN A 1 121 ? 23.562 0.673 2.480 1.00 81.25 121 ASN A C 1
ATOM 1027 O O . ASN A 1 121 ? 24.521 0.788 3.243 1.00 81.25 121 ASN A O 1
ATOM 1031 N N . ASN A 1 122 ? 23.607 -0.055 1.369 1.00 79.94 122 ASN A N 1
ATOM 1032 C CA . ASN A 1 122 ? 24.821 -0.707 0.898 1.00 79.94 122 ASN A CA 1
ATOM 1033 C C . ASN A 1 122 ? 25.612 0.239 -0.024 1.00 79.94 122 ASN A C 1
ATOM 1035 O O . ASN A 1 122 ? 25.087 1.235 -0.527 1.00 79.94 122 ASN A O 1
ATOM 1039 N N . PHE A 1 123 ? 26.895 -0.055 -0.250 1.00 75.19 123 PHE A N 1
ATOM 1040 C CA . PHE A 1 123 ? 27.727 0.690 -1.204 1.00 75.19 123 PHE A CA 1
ATOM 1041 C C . PHE A 1 123 ? 27.037 0.755 -2.588 1.00 75.19 123 PHE A C 1
ATOM 1043 O O . PHE A 1 123 ? 26.529 -0.278 -3.035 1.00 75.19 123 PHE A O 1
ATOM 1050 N N . PRO A 1 124 ? 26.986 1.916 -3.282 1.00 71.50 124 PRO A N 1
ATOM 1051 C CA . PRO A 1 124 ? 27.727 3.168 -3.052 1.00 71.50 124 PRO A CA 1
ATOM 1052 C C . PRO A 1 124 ? 27.045 4.194 -2.126 1.00 71.50 124 PRO A C 1
ATOM 1054 O O . PRO A 1 124 ? 27.647 5.209 -1.792 1.00 71.50 124 PRO A O 1
ATOM 1057 N N . PHE A 1 125 ? 25.812 3.950 -1.677 1.00 78.31 125 PHE A N 1
ATOM 1058 C CA . PHE A 1 125 ? 25.017 4.915 -0.903 1.00 78.31 125 PHE A CA 1
ATOM 1059 C C . PHE A 1 125 ? 25.119 4.728 0.619 1.00 78.31 125 PHE A C 1
ATOM 1061 O O . PHE A 1 125 ? 24.259 5.190 1.365 1.00 78.31 125 PHE A O 1
ATOM 1068 N N . CYS A 1 126 ? 26.176 4.076 1.105 1.00 72.94 126 CYS A N 1
ATOM 1069 C CA . CYS A 1 126 ? 26.352 3.705 2.514 1.00 72.94 126 CYS A CA 1
ATOM 1070 C C . CYS A 1 126 ? 26.377 4.887 3.505 1.00 72.94 126 CYS A C 1
ATOM 1072 O O . CYS A 1 126 ? 26.122 4.685 4.687 1.00 72.94 126 CYS A O 1
ATOM 1074 N N . LEU A 1 127 ? 26.651 6.108 3.032 1.00 72.81 127 LEU A N 1
ATOM 1075 C CA . LEU A 1 127 ? 26.684 7.342 3.832 1.00 72.81 127 LEU A CA 1
ATOM 1076 C C . LEU A 1 127 ? 25.299 7.993 4.023 1.00 72.81 127 LEU A C 1
ATOM 1078 O O . LEU A 1 127 ? 25.169 8.947 4.787 1.00 72.81 127 LEU A O 1
ATOM 1082 N N . LEU A 1 128 ? 24.266 7.517 3.318 1.00 78.75 128 LEU A N 1
ATOM 1083 C CA . LEU A 1 128 ? 22.901 8.039 3.419 1.00 78.75 128 LEU A CA 1
ATOM 1084 C C . LEU A 1 128 ? 22.122 7.385 4.575 1.00 78.75 128 LEU A C 1
ATOM 1086 O O . LEU A 1 128 ? 22.388 6.226 4.911 1.00 78.75 128 LEU A O 1
ATOM 1090 N N . PRO A 1 129 ? 21.114 8.077 5.151 1.00 74.81 129 PRO A N 1
ATOM 1091 C CA . PRO A 1 129 ? 20.267 7.519 6.205 1.00 74.81 129 PRO A CA 1
ATOM 1092 C C . PRO A 1 129 ? 19.572 6.222 5.756 1.00 74.81 129 PRO A C 1
ATOM 1094 O O . PRO A 1 129 ? 19.241 6.091 4.572 1.00 74.81 129 PRO A O 1
ATOM 1097 N N . PRO A 1 130 ? 19.331 5.270 6.681 1.00 79.50 130 PRO A N 1
ATOM 1098 C CA . PRO A 1 130 ? 18.787 3.957 6.351 1.00 79.50 130 PRO A CA 1
ATOM 1099 C C . PRO A 1 130 ? 17.448 4.079 5.623 1.00 79.50 130 PRO A C 1
ATOM 1101 O O . PRO A 1 130 ? 16.616 4.932 5.948 1.00 79.50 130 PRO A O 1
ATOM 1104 N N . LEU A 1 131 ? 17.237 3.210 4.636 1.00 81.88 131 LEU A N 1
ATOM 1105 C CA . LEU A 1 131 ? 16.011 3.215 3.850 1.00 81.88 131 LEU A CA 1
ATOM 1106 C C . LEU A 1 131 ? 14.823 2.856 4.751 1.00 81.88 131 LEU A C 1
ATOM 1108 O O . LEU A 1 131 ? 14.908 1.891 5.520 1.00 81.88 131 LEU A O 1
ATOM 1112 N N . PRO A 1 132 ? 13.711 3.612 4.670 1.00 82.12 132 PRO A N 1
ATOM 1113 C CA . PRO A 1 132 ? 12.531 3.329 5.475 1.00 82.12 132 PRO A CA 1
ATOM 1114 C C . PRO A 1 132 ? 11.991 1.949 5.106 1.00 82.12 132 PRO A C 1
ATOM 1116 O O . PRO A 1 132 ? 11.959 1.620 3.926 1.00 82.12 132 PRO A O 1
ATOM 1119 N N . GLY A 1 133 ? 11.561 1.167 6.098 1.00 82.19 133 GLY A N 1
ATOM 1120 C CA . GLY A 1 133 ? 10.885 -0.113 5.881 1.00 82.19 133 GLY A CA 1
ATOM 1121 C C . GLY A 1 133 ? 9.438 0.054 5.404 1.00 82.19 133 GLY A C 1
ATOM 1122 O O . GLY A 1 133 ? 8.953 1.166 5.152 1.00 82.19 133 GLY A O 1
ATOM 1123 N N . GLY A 1 134 ? 8.720 -1.059 5.293 1.00 84.56 134 GLY A N 1
ATOM 1124 C CA . GLY A 1 134 ? 7.290 -1.039 4.992 1.00 84.56 134 GLY A CA 1
ATOM 1125 C C . GLY A 1 134 ? 6.905 -0.561 3.592 1.00 84.56 134 GLY A C 1
ATOM 1126 O O . GLY A 1 134 ? 7.679 -0.596 2.635 1.00 84.56 134 GLY A O 1
ATOM 1127 N N . ARG A 1 135 ? 5.667 -0.069 3.463 1.00 82.88 135 ARG A N 1
ATOM 1128 C CA . ARG A 1 135 ? 5.091 0.398 2.184 1.00 82.88 135 ARG A CA 1
ATOM 1129 C C . ARG A 1 135 ? 5.858 1.575 1.575 1.00 82.88 135 ARG A C 1
ATOM 1131 O O . ARG A 1 135 ? 5.882 1.728 0.354 1.00 82.88 135 ARG A O 1
ATOM 1138 N N . ARG A 1 136 ? 6.517 2.392 2.407 1.00 82.88 136 ARG A N 1
ATOM 1139 C CA . ARG A 1 136 ? 7.355 3.512 1.945 1.00 82.88 136 ARG A CA 1
ATOM 1140 C C . ARG A 1 136 ? 8.558 3.020 1.144 1.00 82.88 136 ARG A C 1
ATOM 1142 O O . ARG A 1 136 ? 8.867 3.621 0.120 1.00 82.88 136 ARG A O 1
ATOM 1149 N N . PHE A 1 137 ? 9.180 1.913 1.552 1.00 88.94 137 PHE A N 1
ATOM 1150 C CA . PHE A 1 137 ? 10.253 1.276 0.787 1.00 88.94 137 PHE A CA 1
ATOM 1151 C C . PHE A 1 137 ? 9.795 0.906 -0.625 1.00 88.94 137 PHE A C 1
ATOM 1153 O O . PHE A 1 137 ? 10.404 1.300 -1.615 1.00 88.94 137 PHE A O 1
ATOM 1160 N N . ILE A 1 138 ? 8.672 0.188 -0.709 1.00 87.88 138 ILE A N 1
ATOM 1161 C CA . ILE A 1 138 ? 8.087 -0.277 -1.970 1.00 87.88 138 ILE A CA 1
ATOM 1162 C C . ILE A 1 138 ? 7.757 0.901 -2.885 1.00 87.88 138 ILE A C 1
ATOM 1164 O O . ILE A 1 138 ? 8.055 0.867 -4.079 1.00 87.88 138 ILE A O 1
ATOM 1168 N N . GLN A 1 139 ? 7.197 1.975 -2.323 1.00 85.88 139 GLN A N 1
ATOM 1169 C CA . GLN A 1 139 ? 6.952 3.201 -3.070 1.00 85.88 139 GLN A CA 1
ATOM 1170 C C . GLN A 1 139 ? 8.258 3.804 -3.594 1.00 85.88 139 GLN A C 1
ATOM 1172 O O . GLN A 1 139 ? 8.307 4.135 -4.773 1.00 85.88 139 GLN A O 1
ATOM 1177 N N . LEU A 1 140 ? 9.314 3.921 -2.784 1.00 87.88 140 LEU A N 1
ATOM 1178 C CA . LEU A 1 140 ? 10.605 4.458 -3.236 1.00 87.88 140 LEU A CA 1
ATOM 1179 C C . LEU A 1 140 ? 11.210 3.631 -4.374 1.00 87.88 140 LEU A C 1
ATOM 1181 O O . LEU A 1 140 ? 11.614 4.204 -5.382 1.00 87.88 140 LEU A O 1
ATOM 1185 N N . VAL A 1 141 ? 11.193 2.300 -4.254 1.00 89.81 141 VAL A N 1
ATOM 1186 C CA . VAL A 1 141 ? 11.651 1.387 -5.313 1.00 89.81 141 VAL A CA 1
ATOM 1187 C C . VAL A 1 141 ? 10.843 1.605 -6.595 1.00 89.81 141 VAL A C 1
ATOM 1189 O O . VAL A 1 141 ? 11.424 1.773 -7.665 1.00 89.81 141 VAL A O 1
ATOM 1192 N N . ARG A 1 142 ? 9.508 1.691 -6.493 1.00 89.62 142 ARG A N 1
ATOM 1193 C CA . ARG A 1 142 ? 8.633 1.978 -7.640 1.00 89.62 142 ARG A CA 1
ATOM 1194 C C . ARG A 1 142 ? 8.970 3.324 -8.290 1.00 89.62 142 ARG A C 1
ATOM 1196 O O . ARG A 1 142 ? 9.052 3.402 -9.511 1.00 89.62 142 ARG A O 1
ATOM 1203 N N . HIS A 1 143 ? 9.198 4.374 -7.501 1.00 88.25 143 HIS A N 1
ATOM 1204 C CA . HIS A 1 143 ? 9.536 5.701 -8.027 1.00 88.25 143 HIS A CA 1
ATOM 1205 C C . HIS A 1 143 ? 10.906 5.732 -8.704 1.00 88.25 143 HIS A C 1
ATOM 1207 O O . HIS A 1 143 ? 11.015 6.312 -9.779 1.00 88.25 143 HIS A O 1
ATOM 1213 N N . ALA A 1 144 ? 11.924 5.100 -8.115 1.00 89.94 144 ALA A N 1
ATOM 1214 C CA . ALA A 1 144 ? 13.257 5.013 -8.710 1.00 89.94 144 ALA A CA 1
ATOM 1215 C C . ALA A 1 144 ? 13.224 4.299 -10.071 1.00 89.94 144 ALA A C 1
ATOM 1217 O O . ALA A 1 144 ? 13.864 4.735 -11.024 1.00 89.94 144 ALA A O 1
ATOM 1218 N N . MET A 1 145 ? 12.417 3.241 -10.186 1.00 90.31 145 MET A N 1
ATOM 1219 C CA . MET A 1 145 ? 12.248 2.513 -11.441 1.00 90.31 145 MET A CA 1
ATOM 1220 C C . MET A 1 145 ? 11.483 3.317 -12.496 1.00 90.31 145 MET A C 1
ATOM 1222 O O . MET A 1 145 ? 11.923 3.384 -13.641 1.00 90.31 145 MET A O 1
ATOM 1226 N N . ILE A 1 146 ? 10.369 3.959 -12.127 1.00 90.12 146 ILE A N 1
ATOM 1227 C CA . ILE A 1 146 ? 9.585 4.779 -13.066 1.00 90.12 146 ILE A CA 1
ATOM 1228 C C . ILE A 1 146 ? 10.398 5.978 -13.562 1.00 90.12 146 ILE A C 1
ATOM 1230 O O . ILE A 1 146 ? 10.350 6.296 -14.749 1.00 90.12 146 ILE A O 1
ATOM 1234 N N . GLN A 1 147 ? 11.197 6.591 -12.685 1.00 91.25 147 GLN A N 1
ATOM 1235 C CA . GLN A 1 147 ? 12.098 7.683 -13.040 1.00 91.25 147 GLN A CA 1
ATOM 1236 C C . GLN A 1 147 ? 13.034 7.289 -14.189 1.00 91.25 147 GLN A C 1
ATOM 1238 O O . GLN A 1 147 ? 13.158 8.048 -15.145 1.00 91.25 147 GLN A O 1
ATOM 1243 N N . TYR A 1 148 ? 13.626 6.094 -14.149 1.00 90.81 148 TYR A N 1
ATOM 1244 C CA . TYR A 1 148 ? 14.512 5.614 -15.212 1.00 90.81 148 TYR A CA 1
ATOM 1245 C C . TYR A 1 148 ? 13.783 5.332 -16.537 1.00 90.81 148 TYR A C 1
ATOM 1247 O O . TYR A 1 148 ? 14.256 5.745 -17.595 1.00 90.81 148 TYR A O 1
ATOM 1255 N N . ILE A 1 149 ? 12.602 4.705 -16.493 1.00 90.25 149 ILE A N 1
ATOM 1256 C CA . ILE A 1 149 ? 11.796 4.417 -17.699 1.00 90.25 149 ILE A CA 1
ATOM 1257 C C . ILE A 1 149 ? 11.349 5.692 -18.395 1.00 90.25 149 ILE A C 1
ATOM 1259 O O . ILE A 1 149 ? 11.253 5.708 -19.612 1.00 90.25 149 ILE A O 1
ATOM 1263 N N . VAL A 1 150 ? 11.020 6.737 -17.636 1.00 90.06 150 VAL A N 1
ATOM 1264 C CA . VAL A 1 150 ? 10.569 8.015 -18.192 1.00 90.06 150 VAL A CA 1
ATOM 1265 C C . VAL A 1 150 ? 11.759 8.822 -18.702 1.00 90.06 150 VAL A C 1
ATOM 1267 O O . VAL A 1 150 ? 11.684 9.423 -19.770 1.00 90.06 150 VAL A O 1
ATOM 1270 N N . LEU A 1 151 ? 12.874 8.818 -17.968 1.00 91.19 151 LEU A N 1
ATOM 1271 C CA . LEU A 1 151 ? 14.054 9.586 -18.341 1.00 91.19 151 LEU A CA 1
ATOM 1272 C C . LEU A 1 151 ? 14.685 9.080 -19.643 1.00 91.19 151 LEU A C 1
ATOM 1274 O O . LEU A 1 151 ? 15.129 9.895 -20.442 1.00 91.19 151 LEU A O 1
ATOM 1278 N N . ARG A 1 152 ? 14.701 7.766 -19.890 1.00 89.19 152 ARG A N 1
ATOM 1279 C CA . ARG A 1 152 ? 15.391 7.175 -21.049 1.00 89.19 152 ARG A CA 1
ATOM 1280 C C . ARG A 1 152 ? 14.789 7.585 -22.417 1.00 89.19 152 ARG A C 1
ATOM 1282 O O . ARG A 1 152 ? 15.545 8.014 -23.286 1.00 89.19 152 ARG A O 1
ATOM 1289 N N . PRO A 1 153 ? 13.461 7.563 -22.636 1.00 90.25 153 PRO A N 1
ATOM 1290 C CA . PRO A 1 153 ? 12.825 8.159 -23.814 1.00 90.25 153 PRO A CA 1
ATOM 1291 C C . PRO A 1 153 ? 13.046 9.674 -23.933 1.00 90.25 153 PRO A C 1
ATOM 1293 O O . PRO A 1 153 ? 13.183 10.202 -25.032 1.00 90.25 153 PRO A O 1
ATOM 1296 N N . ILE A 1 154 ? 13.101 10.395 -22.808 1.00 90.62 154 ILE A N 1
ATOM 1297 C CA . ILE A 1 154 ? 13.354 11.843 -22.823 1.00 90.62 154 ILE A CA 1
ATOM 1298 C C . ILE A 1 154 ? 14.785 12.124 -23.289 1.00 90.62 154 ILE A C 1
ATOM 1300 O O . ILE A 1 154 ? 14.996 12.980 -24.145 1.00 90.62 154 ILE A O 1
ATOM 1304 N N . THR A 1 155 ? 15.774 11.404 -22.762 1.00 88.81 155 THR A N 1
ATOM 1305 C CA . THR A 1 155 ? 17.179 11.603 -23.133 1.00 88.81 155 THR A CA 1
ATOM 1306 C C . THR A 1 155 ? 17.473 11.147 -24.556 1.00 88.81 155 THR A C 1
ATOM 1308 O O . THR A 1 155 ? 18.288 11.781 -25.220 1.00 88.81 155 THR A O 1
ATOM 1311 N N . THR A 1 156 ? 16.782 10.125 -25.067 1.00 86.88 156 THR A N 1
ATOM 1312 C CA . THR A 1 156 ? 16.863 9.739 -26.489 1.00 86.88 156 THR A CA 1
ATOM 1313 C C . THR A 1 156 ? 16.221 10.782 -27.403 1.00 86.88 156 THR A C 1
ATOM 1315 O O . THR A 1 156 ? 16.818 11.149 -28.412 1.00 86.88 156 THR A O 1
ATOM 1318 N N . PHE A 1 157 ? 15.073 11.356 -27.035 1.00 88.19 157 PHE A N 1
ATOM 1319 C CA . PHE A 1 157 ? 14.483 12.468 -27.788 1.00 88.19 157 PHE A CA 1
ATOM 1320 C C . PHE A 1 157 ? 15.394 13.707 -27.801 1.00 88.19 157 PHE A C 1
ATOM 1322 O O . PHE A 1 157 ? 15.593 14.328 -28.844 1.00 88.19 157 PHE A O 1
ATOM 1329 N N . LEU A 1 158 ? 16.016 14.031 -26.663 1.00 88.31 158 LEU A N 1
ATOM 1330 C CA . LEU A 1 158 ? 17.014 15.099 -26.577 1.00 88.31 158 LEU A CA 1
ATOM 1331 C C . LEU A 1 158 ? 18.263 14.799 -27.416 1.00 88.31 158 LEU A C 1
ATOM 1333 O O . LEU A 1 158 ? 18.788 15.711 -28.050 1.00 88.31 158 LEU A O 1
ATOM 1337 N N . ALA A 1 159 ? 18.714 13.542 -27.470 1.00 84.56 159 ALA A N 1
ATOM 1338 C CA . ALA A 1 159 ? 19.819 13.132 -28.336 1.00 84.56 159 ALA A CA 1
ATOM 1339 C C . ALA A 1 159 ? 19.499 13.398 -29.815 1.00 84.56 159 ALA A C 1
ATOM 1341 O O . ALA A 1 159 ? 20.315 13.990 -30.517 1.00 84.56 159 ALA A O 1
ATOM 1342 N N . LEU A 1 160 ? 18.288 13.047 -30.268 1.00 84.62 160 LEU A N 1
ATOM 1343 C CA . LEU A 1 160 ? 17.834 13.326 -31.634 1.00 84.62 160 LEU A CA 1
ATOM 1344 C C . LEU A 1 160 ? 17.782 14.831 -31.927 1.00 84.62 160 LEU A C 1
ATOM 1346 O O . LEU A 1 160 ? 18.227 15.265 -32.986 1.00 84.62 160 LEU A O 1
ATOM 1350 N N . ILE A 1 161 ? 17.301 15.640 -30.978 1.00 86.56 161 ILE A N 1
ATOM 1351 C CA . ILE A 1 161 ? 17.306 17.104 -31.104 1.00 86.56 161 ILE A CA 1
ATOM 1352 C C . ILE A 1 161 ? 18.737 17.629 -31.251 1.00 86.56 161 ILE A C 1
ATOM 1354 O O . ILE A 1 161 ? 19.028 18.381 -32.180 1.00 86.56 161 ILE A O 1
ATOM 1358 N N . PHE A 1 162 ? 19.650 17.225 -30.367 1.00 85.75 162 PHE A N 1
ATOM 1359 C CA . PHE A 1 162 ? 21.045 17.658 -30.436 1.00 85.75 162 PHE A CA 1
ATOM 1360 C C . PHE A 1 162 ? 21.731 17.210 -31.727 1.00 85.75 162 PHE A C 1
ATOM 1362 O O . PHE A 1 162 ? 22.601 17.927 -32.224 1.00 85.75 162 PHE A O 1
ATOM 1369 N N . GLN A 1 163 ? 21.327 16.069 -32.287 1.00 83.25 163 GLN A N 1
ATOM 1370 C CA . GLN A 1 163 ? 21.824 15.587 -33.569 1.00 83.25 163 GLN A CA 1
ATOM 1371 C C . GLN A 1 163 ? 21.339 16.471 -34.725 1.00 83.25 163 GLN A C 1
ATOM 1373 O O . GLN A 1 163 ? 22.143 16.841 -35.575 1.00 83.25 163 GLN A O 1
ATOM 1378 N N . ILE A 1 164 ? 20.063 16.876 -34.728 1.00 84.81 164 ILE A N 1
ATOM 1379 C CA . ILE A 1 164 ? 19.501 17.792 -35.739 1.00 84.81 164 ILE A CA 1
ATOM 1380 C C . ILE A 1 164 ? 20.215 19.151 -35.713 1.00 84.81 164 ILE A C 1
ATOM 1382 O O . ILE A 1 164 ? 20.482 19.728 -36.764 1.00 84.81 164 ILE A O 1
ATOM 1386 N N . PHE A 1 165 ? 20.563 19.651 -34.525 1.00 86.56 165 PHE A N 1
ATOM 1387 C CA . PHE A 1 165 ? 21.298 20.911 -34.369 1.00 86.56 165 PHE A CA 1
ATOM 1388 C C . PHE A 1 165 ? 22.821 20.779 -34.551 1.00 86.56 165 PHE A C 1
ATOM 1390 O O . PHE A 1 165 ? 23.522 21.786 -34.499 1.00 86.56 165 PHE A O 1
ATOM 1397 N N . GLY A 1 166 ? 23.350 19.567 -34.753 1.00 82.38 166 GLY A N 1
ATOM 1398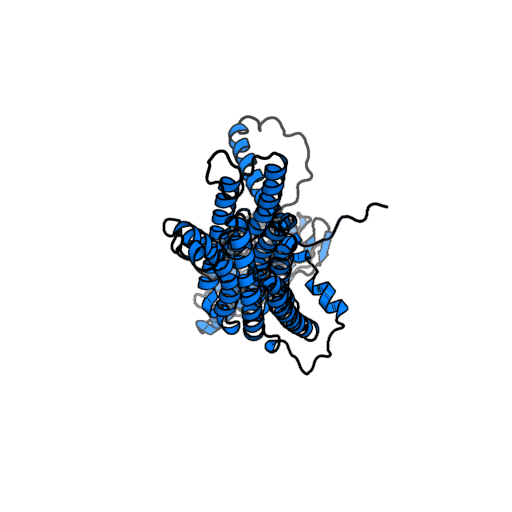 C CA . GLY A 1 166 ? 24.786 19.323 -34.935 1.00 82.38 166 GLY A CA 1
ATOM 1399 C C . GLY A 1 166 ? 25.643 19.483 -33.670 1.00 82.38 166 GLY A C 1
ATOM 1400 O O . GLY A 1 166 ? 26.864 19.543 -33.773 1.00 82.38 166 GLY A O 1
ATOM 1401 N N . VAL A 1 167 ? 25.031 19.538 -32.479 1.00 84.25 167 VAL A N 1
ATOM 1402 C CA . VAL A 1 167 ? 25.709 19.761 -31.177 1.00 84.25 167 VAL A CA 1
ATOM 1403 C C . VAL A 1 167 ? 25.842 18.462 -30.357 1.00 84.25 167 VAL A C 1
ATOM 1405 O O . VAL A 1 167 ? 26.413 18.451 -29.268 1.00 84.25 167 VAL A O 1
ATOM 1408 N N . TYR A 1 168 ? 25.320 17.333 -30.851 1.00 75.88 168 TYR A N 1
ATOM 1409 C CA . TYR A 1 168 ? 25.388 16.052 -30.136 1.00 75.88 168 TYR A CA 1
ATOM 1410 C C . TYR A 1 168 ? 26.827 15.550 -29.983 1.00 75.88 168 TYR A C 1
ATOM 1412 O O . TYR A 1 168 ? 27.252 15.304 -28.858 1.00 75.88 168 TYR A O 1
ATOM 1420 N N . GLY A 1 169 ? 27.578 15.465 -31.090 1.00 68.81 169 GLY A N 1
ATOM 1421 C CA . GLY A 1 169 ? 28.988 15.067 -31.102 1.00 68.81 169 GLY A CA 1
ATOM 1422 C C . GLY A 1 169 ? 29.241 13.664 -30.533 1.00 68.81 169 GLY A C 1
ATOM 1423 O O . GLY A 1 169 ? 29.917 13.533 -29.511 1.00 68.81 169 GLY A O 1
ATOM 1424 N N . GLU A 1 170 ? 28.696 12.630 -31.186 1.00 65.81 170 GLU A N 1
ATOM 1425 C CA . GLU A 1 170 ? 28.801 11.212 -30.793 1.00 65.81 170 GLU A CA 1
ATOM 1426 C C . GLU A 1 170 ? 30.267 10.780 -30.589 1.00 65.81 170 GLU A C 1
ATOM 1428 O O . GLU A 1 170 ? 31.129 11.038 -31.428 1.00 65.81 170 GLU A O 1
ATOM 1433 N N . GLY A 1 171 ? 30.569 10.152 -29.448 1.00 64.56 171 GLY A N 1
ATOM 1434 C CA . GLY A 1 171 ? 31.907 9.627 -29.135 1.00 64.56 171 GLY A CA 1
ATOM 1435 C C . GLY A 1 171 ? 32.973 10.672 -28.768 1.00 64.56 171 GLY A C 1
ATOM 1436 O O . GLY A 1 171 ? 34.048 10.303 -28.294 1.00 64.56 171 GLY A O 1
ATOM 1437 N N . HIS A 1 172 ? 32.691 11.970 -28.912 1.00 71.19 172 HIS A N 1
ATOM 1438 C CA . HIS A 1 172 ? 33.617 13.036 -28.535 1.00 71.19 172 HIS A CA 1
ATOM 1439 C C . HIS A 1 172 ? 33.407 13.471 -27.080 1.00 71.19 172 HIS A C 1
ATOM 1441 O O . HIS A 1 172 ? 32.383 14.054 -26.725 1.00 71.19 172 HIS A O 1
ATOM 1447 N N . PHE A 1 173 ? 34.422 13.249 -26.240 1.00 69.88 173 PHE A N 1
ATOM 1448 C CA . PHE A 1 173 ? 34.415 13.620 -24.821 1.00 69.88 173 PHE A CA 1
ATOM 1449 C C . PHE A 1 173 ? 34.732 15.113 -24.566 1.00 69.88 173 PHE A C 1
ATOM 1451 O O . PHE A 1 173 ? 35.535 15.440 -23.694 1.00 69.88 173 PHE A O 1
ATOM 1458 N N . SER A 1 174 ? 34.103 16.038 -25.299 1.00 75.75 174 SER A N 1
ATOM 1459 C CA . SER A 1 174 ? 34.184 17.479 -25.012 1.00 75.75 174 SER A CA 1
ATOM 1460 C C . SER A 1 174 ? 32.984 17.988 -24.195 1.00 75.75 174 SER A C 1
ATOM 1462 O O . SER A 1 174 ? 31.837 17.615 -24.433 1.00 75.75 174 SER A O 1
ATOM 1464 N N . LEU A 1 175 ? 33.231 18.908 -23.254 1.00 77.81 175 LEU A N 1
ATOM 1465 C CA . LEU A 1 175 ? 32.174 19.554 -22.453 1.00 77.81 175 LEU A CA 1
ATOM 1466 C C . LEU A 1 175 ? 31.219 20.428 -23.287 1.00 77.81 175 LEU A C 1
ATOM 1468 O O . LEU A 1 175 ? 30.171 20.821 -22.796 1.00 77.81 175 LEU A O 1
ATOM 1472 N N . ASN A 1 176 ? 31.559 20.727 -24.541 1.00 77.00 176 ASN A N 1
ATOM 1473 C CA . ASN A 1 176 ? 30.703 21.503 -25.439 1.00 77.00 176 ASN A CA 1
ATOM 1474 C C . ASN A 1 176 ? 29.651 20.636 -26.151 1.00 77.00 176 ASN A C 1
ATOM 1476 O O . ASN A 1 176 ? 28.724 21.179 -26.746 1.00 77.00 176 ASN A O 1
ATOM 1480 N N . ASN A 1 177 ? 29.784 19.307 -26.089 1.00 81.44 177 ASN A N 1
ATOM 1481 C CA . ASN A 1 177 ? 28.920 18.367 -26.792 1.00 81.44 177 ASN A CA 1
ATOM 1482 C C . ASN A 1 177 ? 27.824 17.819 -25.869 1.00 81.44 177 ASN A C 1
ATOM 1484 O O . ASN A 1 177 ? 28.077 17.423 -24.728 1.00 81.44 177 ASN A O 1
ATOM 1488 N N . GLY A 1 178 ? 26.597 17.720 -26.389 1.00 82.25 178 GLY A N 1
ATOM 1489 C CA . GLY A 1 178 ? 25.447 17.188 -25.649 1.00 82.25 178 GLY A CA 1
ATOM 1490 C C . GLY A 1 178 ? 25.596 15.717 -25.232 1.00 82.25 178 GLY A C 1
ATOM 1491 O O . GLY A 1 178 ? 24.981 15.290 -24.251 1.00 82.25 178 GLY A O 1
ATOM 1492 N N . TYR A 1 179 ? 26.438 14.950 -25.936 1.00 82.19 179 TYR A N 1
ATOM 1493 C CA . TYR A 1 179 ? 26.665 13.522 -25.707 1.00 82.19 179 TYR A CA 1
ATOM 1494 C C . TYR A 1 179 ? 27.089 13.185 -24.268 1.00 82.19 179 TYR A C 1
ATOM 1496 O O . TYR A 1 179 ? 26.480 12.314 -23.645 1.00 82.19 179 TYR A O 1
ATOM 1504 N N . ILE A 1 180 ? 28.070 13.895 -23.690 1.00 83.38 180 ILE A N 1
ATOM 1505 C CA . ILE A 1 180 ? 28.560 13.600 -22.327 1.00 83.38 180 ILE A CA 1
ATOM 1506 C C . ILE A 1 180 ? 27.477 13.831 -21.277 1.00 83.38 180 ILE A C 1
ATOM 1508 O O . ILE A 1 180 ? 27.325 13.023 -20.361 1.00 83.38 180 ILE A O 1
ATOM 1512 N N . TYR A 1 181 ? 26.710 14.915 -21.400 1.00 87.12 181 TYR A N 1
ATOM 1513 C CA . TYR A 1 181 ? 25.657 15.230 -20.438 1.00 87.12 181 TYR A CA 1
ATOM 1514 C C . TYR A 1 181 ? 24.578 14.151 -20.429 1.00 87.12 181 TYR A C 1
ATOM 1516 O O . TYR A 1 181 ? 24.211 13.654 -19.364 1.00 87.12 181 TYR A O 1
ATOM 1524 N N . LEU A 1 182 ? 24.116 13.736 -21.612 1.00 86.38 182 LEU A N 1
ATOM 1525 C CA . LEU A 1 182 ? 23.131 12.663 -21.737 1.00 86.38 182 LEU A CA 1
ATOM 1526 C C . LEU A 1 182 ? 23.691 11.328 -21.236 1.00 86.38 182 LEU A C 1
ATOM 1528 O O . LEU A 1 182 ? 22.982 10.593 -20.549 1.00 86.38 182 LEU A O 1
ATOM 1532 N N . LEU A 1 183 ? 24.969 11.042 -21.494 1.00 83.06 183 LEU A N 1
ATOM 1533 C CA . LEU A 1 183 ? 25.650 9.853 -20.991 1.00 83.06 183 LEU A CA 1
ATOM 1534 C C . LEU A 1 183 ? 25.711 9.834 -19.456 1.00 83.06 183 LEU A C 1
ATOM 1536 O O . LEU A 1 183 ? 25.364 8.818 -18.852 1.00 83.06 183 LEU A O 1
ATOM 1540 N N . ILE A 1 184 ? 26.093 10.938 -18.807 1.00 87.25 184 ILE A N 1
ATOM 1541 C CA . ILE A 1 184 ? 26.152 11.041 -17.337 1.00 87.25 184 ILE A CA 1
ATOM 1542 C C . ILE A 1 184 ? 24.755 10.890 -16.729 1.00 87.25 184 ILE A C 1
ATOM 1544 O O . ILE A 1 184 ? 24.570 10.102 -15.800 1.00 87.25 184 ILE A O 1
ATOM 1548 N N . ILE A 1 185 ? 23.765 11.607 -17.267 1.00 90.00 185 ILE A N 1
ATOM 1549 C CA . ILE A 1 185 ? 22.376 11.569 -16.792 1.00 90.00 185 ILE A CA 1
ATOM 1550 C C . ILE A 1 185 ? 21.812 10.144 -16.885 1.00 90.00 185 ILE A C 1
ATOM 1552 O O . ILE A 1 185 ? 21.223 9.643 -15.922 1.00 90.00 185 ILE A O 1
ATOM 1556 N N . ASN A 1 186 ? 22.036 9.469 -18.015 1.00 87.69 186 ASN A N 1
ATOM 1557 C CA . ASN A 1 186 ? 21.568 8.105 -18.242 1.00 87.69 186 ASN A CA 1
ATOM 1558 C C . ASN A 1 186 ? 22.227 7.104 -17.287 1.00 87.69 186 ASN A C 1
ATOM 1560 O O . ASN A 1 186 ? 21.520 6.334 -16.635 1.00 87.69 186 ASN A O 1
ATOM 1564 N N . ASN A 1 187 ? 23.555 7.149 -17.145 1.00 86.75 187 ASN A N 1
ATOM 1565 C CA . ASN A 1 187 ? 24.283 6.252 -16.246 1.00 86.75 187 ASN A CA 1
ATOM 1566 C C . ASN A 1 187 ? 23.894 6.469 -14.779 1.00 86.75 187 ASN A C 1
ATOM 1568 O O . ASN A 1 187 ? 23.684 5.505 -14.042 1.00 86.75 187 ASN A O 1
ATOM 1572 N N . PHE A 1 188 ? 23.741 7.725 -14.350 1.00 89.25 188 PHE A N 1
ATOM 1573 C CA . PHE A 1 188 ? 23.318 8.038 -12.987 1.00 89.25 188 PHE A CA 1
ATOM 1574 C C . PHE A 1 188 ? 21.905 7.517 -12.701 1.00 89.25 188 PHE A C 1
ATOM 1576 O O . PHE A 1 188 ? 21.675 6.858 -11.686 1.00 89.25 188 PHE A O 1
ATOM 1583 N N . SER A 1 189 ? 20.960 7.752 -13.614 1.00 90.94 189 SER A N 1
ATOM 1584 C CA . SER A 1 189 ? 19.589 7.263 -13.462 1.00 90.94 189 SER A CA 1
ATOM 1585 C C . SER A 1 189 ? 19.511 5.736 -13.443 1.00 90.94 189 SER A C 1
ATOM 1587 O O . SER A 1 189 ? 18.824 5.173 -12.590 1.00 90.94 189 SER A O 1
ATOM 1589 N N . GLN A 1 190 ? 20.258 5.061 -14.320 1.00 88.56 190 GLN A N 1
ATOM 1590 C CA . GLN A 1 190 ? 20.338 3.603 -14.335 1.00 88.56 190 GLN A CA 1
ATOM 1591 C C . GLN A 1 190 ? 20.950 3.056 -13.039 1.00 88.56 190 GLN A C 1
ATOM 1593 O O . GLN A 1 190 ? 20.457 2.065 -12.495 1.00 88.56 190 GLN A O 1
ATOM 1598 N N . MET A 1 191 ? 21.992 3.708 -12.510 1.00 87.19 191 MET A N 1
ATOM 1599 C CA . MET A 1 191 ? 22.627 3.333 -11.246 1.00 87.19 191 MET A CA 1
ATOM 1600 C C . MET A 1 191 ? 21.640 3.417 -10.076 1.00 87.19 191 MET A C 1
ATOM 1602 O O . MET A 1 191 ? 21.557 2.477 -9.285 1.00 87.19 191 MET A O 1
ATOM 1606 N N . VAL A 1 192 ? 20.863 4.501 -9.983 1.00 89.75 192 VAL A N 1
ATOM 1607 C CA . VAL A 1 192 ? 19.833 4.668 -8.945 1.00 89.75 192 VAL A CA 1
ATOM 1608 C C . VAL A 1 192 ? 18.764 3.578 -9.060 1.00 89.75 192 VAL A C 1
ATOM 1610 O O . VAL A 1 192 ? 18.477 2.897 -8.074 1.00 89.75 192 VAL A O 1
ATOM 1613 N N . ALA A 1 193 ? 18.218 3.352 -10.257 1.00 90.19 193 ALA A N 1
ATOM 1614 C CA . ALA A 1 193 ? 17.202 2.326 -10.488 1.00 90.19 193 ALA A CA 1
ATOM 1615 C C . ALA A 1 193 ? 17.704 0.919 -10.117 1.00 90.19 193 ALA A C 1
ATOM 1617 O O . ALA A 1 193 ? 17.046 0.187 -9.373 1.00 90.19 193 ALA A O 1
ATOM 1618 N N . MET A 1 194 ? 18.915 0.559 -10.557 1.00 86.06 194 MET A N 1
ATOM 1619 C CA . MET A 1 194 ? 19.510 -0.737 -10.233 1.00 86.06 194 MET A CA 1
ATOM 1620 C C . MET A 1 194 ? 19.836 -0.899 -8.753 1.00 86.06 194 MET A C 1
ATOM 1622 O O . MET A 1 194 ? 19.662 -1.992 -8.215 1.00 86.06 194 MET A O 1
ATOM 1626 N N . TYR A 1 195 ? 20.274 0.163 -8.079 1.00 88.31 195 TYR A N 1
ATOM 1627 C CA . TYR A 1 195 ? 20.518 0.124 -6.642 1.00 88.31 195 TYR A CA 1
ATOM 1628 C C . TYR A 1 195 ? 19.239 -0.234 -5.873 1.00 88.31 195 TYR A C 1
ATOM 1630 O O . TYR A 1 195 ? 19.240 -1.180 -5.084 1.00 88.31 195 TYR A O 1
ATOM 1638 N N . PHE A 1 196 ? 18.123 0.446 -6.152 1.00 89.88 196 PHE A N 1
ATOM 1639 C CA . PHE A 1 196 ? 16.846 0.160 -5.491 1.00 89.88 196 PHE A CA 1
ATOM 1640 C C . PHE A 1 196 ? 16.301 -1.233 -5.819 1.00 89.88 196 PHE A C 1
ATOM 1642 O O . PHE A 1 196 ? 15.746 -1.888 -4.937 1.00 89.88 196 PHE A O 1
ATOM 1649 N N . LEU A 1 197 ? 16.500 -1.722 -7.045 1.00 88.69 197 LEU A N 1
ATOM 1650 C CA . LEU A 1 197 ? 16.128 -3.085 -7.421 1.00 88.69 197 LEU A CA 1
ATOM 1651 C C . LEU A 1 197 ? 16.951 -4.142 -6.659 1.00 88.69 197 LEU A C 1
ATOM 1653 O O . LEU A 1 197 ? 16.396 -5.143 -6.200 1.00 88.69 197 LEU A O 1
ATOM 1657 N N . ILE A 1 198 ? 18.255 -3.912 -6.469 1.00 87.00 198 ILE A N 1
ATOM 1658 C CA . ILE A 1 198 ? 19.125 -4.793 -5.672 1.00 87.00 198 ILE A CA 1
ATOM 1659 C C . ILE A 1 198 ? 18.724 -4.757 -4.196 1.00 87.00 198 ILE A C 1
ATOM 1661 O O . ILE A 1 198 ? 18.588 -5.816 -3.581 1.00 87.00 198 ILE A O 1
ATOM 1665 N N . MET A 1 199 ? 18.481 -3.570 -3.634 1.00 87.38 199 MET A N 1
ATOM 1666 C CA . MET A 1 199 ? 18.009 -3.423 -2.253 1.00 87.38 199 MET A CA 1
ATOM 1667 C C . MET A 1 199 ? 16.661 -4.120 -2.049 1.00 87.38 199 MET A C 1
ATOM 1669 O O . MET A 1 199 ? 16.454 -4.789 -1.036 1.00 87.38 199 MET A O 1
ATOM 1673 N N . PHE A 1 200 ? 15.756 -4.027 -3.028 1.00 90.19 200 PHE A N 1
ATOM 1674 C CA . PHE A 1 200 ? 14.485 -4.744 -3.006 1.00 90.19 200 PHE A CA 1
ATOM 1675 C C . PHE A 1 200 ? 14.700 -6.257 -2.964 1.00 90.19 200 PHE A C 1
ATOM 1677 O O . PHE A 1 200 ? 14.156 -6.938 -2.095 1.00 90.19 200 PHE A O 1
ATOM 1684 N N . TYR A 1 201 ? 15.554 -6.784 -3.842 1.00 87.00 201 TYR A N 1
ATOM 1685 C CA . TYR A 1 201 ? 15.879 -8.205 -3.846 1.00 87.00 201 TYR A CA 1
ATOM 1686 C C . TYR A 1 201 ? 16.508 -8.670 -2.522 1.00 87.00 201 TYR A C 1
ATOM 1688 O O . TYR A 1 201 ? 16.140 -9.724 -2.008 1.00 87.00 201 TYR A O 1
ATOM 1696 N N . GLN A 1 202 ? 17.427 -7.894 -1.945 1.00 86.00 202 GLN A N 1
ATOM 1697 C CA . GLN A 1 202 ? 18.054 -8.230 -0.665 1.00 86.00 202 GLN A CA 1
ATOM 1698 C C . GLN A 1 202 ? 17.035 -8.276 0.480 1.00 86.00 202 GLN A C 1
ATOM 1700 O O . GLN A 1 202 ? 17.096 -9.189 1.304 1.00 86.00 202 GLN A O 1
ATOM 1705 N N . ASN A 1 203 ? 16.072 -7.349 0.496 1.00 87.19 203 ASN A N 1
ATOM 1706 C CA . ASN A 1 203 ? 15.032 -7.298 1.522 1.00 87.19 203 ASN A CA 1
ATOM 1707 C C . ASN A 1 203 ? 14.066 -8.494 1.466 1.00 87.19 203 ASN A C 1
ATOM 1709 O O . ASN A 1 203 ? 13.658 -9.022 2.504 1.00 87.19 203 ASN A O 1
ATOM 1713 N N . TYR A 1 204 ? 13.712 -8.919 0.249 1.00 87.88 204 TYR A N 1
ATOM 1714 C CA . TYR A 1 204 ? 12.722 -9.971 -0.016 1.00 87.88 204 TYR A CA 1
ATOM 1715 C C . TYR A 1 204 ? 13.353 -11.290 -0.487 1.00 87.88 204 TYR A C 1
ATOM 1717 O O . TYR A 1 204 ? 12.719 -12.109 -1.150 1.00 87.88 204 TYR A O 1
ATOM 1725 N N . LYS A 1 205 ? 14.636 -11.514 -0.178 1.00 87.25 205 LYS A N 1
ATOM 1726 C CA . LYS A 1 205 ? 15.386 -12.675 -0.676 1.00 87.25 205 LYS A CA 1
ATOM 1727 C C . LYS A 1 205 ? 14.743 -14.005 -0.272 1.00 87.25 205 LYS A C 1
ATOM 1729 O O . LYS A 1 205 ? 14.732 -14.939 -1.073 1.00 87.25 205 LYS A O 1
ATOM 1734 N N . ARG A 1 206 ? 14.237 -14.110 0.962 1.00 85.50 206 ARG A N 1
ATOM 1735 C CA . ARG A 1 206 ? 13.664 -15.361 1.495 1.00 85.50 206 ARG A CA 1
ATOM 1736 C C . ARG A 1 206 ? 12.361 -15.705 0.776 1.00 85.50 206 ARG A C 1
ATOM 1738 O O . ARG A 1 206 ? 12.155 -16.839 0.371 1.00 85.50 206 ARG A O 1
ATOM 1745 N N . GLU A 1 207 ? 11.552 -14.690 0.541 1.00 87.12 207 GLU A N 1
ATOM 1746 C CA . GLU A 1 207 ? 10.216 -14.751 -0.032 1.00 87.12 207 GLU A CA 1
ATOM 1747 C C . GLU A 1 207 ? 10.276 -14.964 -1.552 1.00 87.12 207 GLU A C 1
ATOM 1749 O O . GLU A 1 207 ? 9.479 -15.706 -2.113 1.00 87.12 207 GLU A O 1
ATOM 1754 N N . LEU A 1 208 ? 11.289 -14.403 -2.222 1.00 87.94 208 LEU A N 1
ATOM 1755 C CA . LEU A 1 208 ? 11.520 -14.562 -3.662 1.00 87.94 208 LEU A CA 1
ATOM 1756 C C . LEU A 1 208 ? 12.298 -15.838 -4.033 1.00 87.94 208 LEU A C 1
ATOM 1758 O O . LEU A 1 208 ? 12.471 -16.126 -5.219 1.00 87.94 208 LEU A O 1
ATOM 1762 N N . THR A 1 209 ? 12.774 -16.621 -3.056 1.00 84.38 209 THR A N 1
ATOM 1763 C CA . THR A 1 209 ? 13.565 -17.846 -3.298 1.00 84.38 209 THR A CA 1
ATOM 1764 C C . THR A 1 209 ? 12.893 -18.844 -4.262 1.00 84.38 209 THR A C 1
ATOM 1766 O O . THR A 1 209 ? 13.602 -19.342 -5.147 1.00 84.38 209 THR A O 1
ATOM 1769 N N . PRO A 1 210 ? 11.562 -19.095 -4.205 1.00 83.38 210 PRO A N 1
ATOM 1770 C CA . PRO A 1 210 ? 10.889 -20.031 -5.114 1.00 83.38 210 PRO A CA 1
ATOM 1771 C C . PRO A 1 210 ? 11.065 -19.695 -6.602 1.00 83.38 210 PRO A C 1
ATOM 1773 O O . PRO A 1 210 ? 11.076 -20.584 -7.449 1.00 83.38 210 PRO A O 1
ATOM 1776 N N . MET A 1 211 ? 11.262 -18.417 -6.939 1.00 79.88 211 MET A N 1
ATOM 1777 C CA . MET A 1 211 ? 11.386 -17.961 -8.324 1.00 79.88 211 MET A CA 1
ATOM 1778 C C . MET A 1 211 ? 12.809 -17.969 -8.889 1.00 79.88 211 MET A C 1
ATOM 1780 O O . MET A 1 211 ? 12.962 -17.674 -10.080 1.00 79.88 211 MET A O 1
ATOM 1784 N N . ARG A 1 212 ? 13.834 -18.265 -8.074 1.00 81.62 212 ARG A N 1
ATOM 1785 C CA . ARG A 1 212 ? 15.269 -18.169 -8.431 1.00 81.62 212 ARG A CA 1
ATOM 1786 C C . ARG A 1 212 ? 15.624 -16.856 -9.169 1.00 81.62 212 ARG A C 1
ATOM 1788 O O . ARG A 1 212 ? 16.147 -16.881 -10.285 1.00 81.62 212 ARG A O 1
ATOM 1795 N N . PRO A 1 213 ? 15.359 -15.686 -8.564 1.00 79.62 213 PRO A N 1
ATOM 1796 C CA . PRO A 1 213 ? 15.426 -14.383 -9.233 1.00 79.62 213 PRO A CA 1
ATOM 1797 C C . PRO A 1 213 ? 16.839 -13.960 -9.656 1.00 79.62 213 PRO A C 1
ATOM 1799 O O . PRO A 1 213 ? 16.967 -13.215 -10.620 1.00 79.62 213 PRO A O 1
ATOM 1802 N N . LEU A 1 214 ? 17.901 -14.442 -8.997 1.00 81.12 214 LEU A N 1
ATOM 1803 C CA . LEU A 1 214 ? 19.280 -14.085 -9.360 1.00 81.12 214 LEU A CA 1
ATOM 1804 C C . LEU A 1 214 ? 19.661 -14.543 -10.766 1.00 81.12 214 LEU A C 1
ATOM 1806 O O . LEU A 1 214 ? 20.266 -13.771 -11.499 1.00 81.12 214 LEU A O 1
ATOM 1810 N N . GLY A 1 215 ? 19.277 -15.763 -11.156 1.00 80.94 215 GLY A N 1
ATOM 1811 C CA . GLY A 1 215 ? 19.533 -16.260 -12.511 1.00 80.94 215 GLY A CA 1
ATOM 1812 C C . GLY A 1 215 ? 18.788 -15.437 -13.563 1.00 80.94 215 GLY A C 1
ATOM 1813 O O . GLY A 1 215 ? 19.360 -15.076 -14.585 1.00 80.94 215 GLY A O 1
ATOM 1814 N N . LYS A 1 216 ? 17.541 -15.054 -13.262 1.00 86.38 216 LYS A N 1
ATOM 1815 C CA . LYS A 1 216 ? 16.704 -14.186 -14.109 1.00 86.38 216 LYS A CA 1
ATOM 1816 C C . LYS A 1 216 ? 17.295 -12.790 -14.271 1.00 86.38 216 LYS A C 1
ATOM 1818 O O . LYS A 1 216 ? 17.414 -12.300 -15.387 1.00 86.38 216 LYS A O 1
ATOM 1823 N N . PHE A 1 217 ? 17.721 -12.181 -13.169 1.00 84.19 217 PHE A N 1
ATOM 1824 C CA . PHE A 1 217 ? 18.356 -10.869 -13.172 1.00 84.19 217 PHE A CA 1
ATOM 1825 C C . PHE A 1 217 ? 19.699 -10.876 -13.908 1.00 84.19 217 PHE A C 1
ATOM 1827 O O . PHE A 1 217 ? 19.952 -10.005 -14.738 1.00 84.19 217 PHE A O 1
ATOM 1834 N N . LEU A 1 218 ? 20.550 -11.868 -13.625 1.00 82.31 218 LEU A N 1
ATOM 1835 C CA . LEU A 1 218 ? 21.852 -12.001 -14.268 1.00 82.31 218 LEU A CA 1
ATOM 1836 C C . LEU A 1 218 ? 21.697 -12.224 -15.772 1.00 82.31 218 LEU A C 1
ATOM 1838 O O . LEU A 1 218 ? 22.434 -11.611 -16.527 1.00 82.31 218 LEU A O 1
ATOM 1842 N N . SER A 1 219 ? 20.713 -13.015 -16.209 1.00 81.75 219 SER A N 1
ATOM 1843 C CA . SER A 1 219 ? 20.445 -13.235 -17.635 1.00 81.75 219 SER A CA 1
ATOM 1844 C C . SER A 1 219 ? 20.088 -11.940 -18.371 1.00 81.75 219 SER A C 1
ATOM 1846 O O . SER A 1 219 ? 20.594 -11.702 -19.459 1.00 81.75 219 SER A O 1
ATOM 1848 N N . ILE A 1 220 ? 19.271 -11.074 -17.763 1.00 83.12 220 ILE A N 1
ATOM 1849 C CA . ILE A 1 220 ? 18.913 -9.769 -18.344 1.00 83.12 220 ILE A CA 1
ATOM 1850 C C . ILE A 1 220 ? 20.131 -8.839 -18.365 1.00 83.12 220 ILE A C 1
ATOM 1852 O O . ILE A 1 220 ? 20.448 -8.222 -19.380 1.00 83.12 220 ILE A O 1
ATOM 1856 N N . LYS A 1 221 ? 20.828 -8.726 -17.229 1.00 80.19 221 LYS A N 1
ATOM 1857 C CA . LYS A 1 221 ? 21.912 -7.755 -17.065 1.00 80.19 221 LYS A CA 1
ATOM 1858 C C . LYS A 1 221 ? 23.179 -8.153 -17.815 1.00 80.19 221 LYS A C 1
ATOM 1860 O O . LYS A 1 221 ? 23.870 -7.268 -18.297 1.00 80.19 221 LYS A O 1
ATOM 1865 N N . ALA A 1 222 ? 23.485 -9.444 -17.923 1.00 80.38 222 ALA A N 1
ATOM 1866 C CA . ALA A 1 222 ? 24.654 -9.936 -18.647 1.00 80.38 222 ALA A CA 1
ATOM 1867 C C . ALA A 1 222 ? 24.601 -9.545 -20.127 1.00 80.38 222 ALA A C 1
ATOM 1869 O O . ALA A 1 222 ? 25.606 -9.084 -20.652 1.00 80.38 222 ALA A O 1
ATOM 1870 N N . VAL A 1 223 ? 23.427 -9.631 -20.761 1.00 79.88 223 VAL A N 1
ATOM 1871 C CA . VAL A 1 223 ? 23.231 -9.206 -22.158 1.00 79.88 223 VAL A CA 1
ATOM 1872 C C . VAL A 1 223 ? 23.591 -7.728 -22.347 1.00 79.88 223 VAL A C 1
ATOM 1874 O O . VAL A 1 223 ? 24.356 -7.369 -23.239 1.00 79.88 223 VAL A O 1
ATOM 1877 N N . ILE A 1 224 ? 23.088 -6.866 -21.464 1.00 76.75 224 ILE A N 1
ATOM 1878 C CA . ILE A 1 224 ? 23.355 -5.420 -21.496 1.00 76.75 224 ILE A CA 1
ATOM 1879 C C . ILE A 1 224 ? 24.833 -5.143 -21.203 1.00 76.75 224 ILE A C 1
ATOM 1881 O O . ILE A 1 224 ? 25.498 -4.399 -21.917 1.00 76.75 224 ILE A O 1
ATOM 1885 N N . PHE A 1 225 ? 25.358 -5.766 -20.151 1.00 77.12 225 PHE A N 1
ATOM 1886 C CA . PHE A 1 225 ? 26.702 -5.525 -19.648 1.00 77.12 225 PHE A CA 1
ATOM 1887 C C . PHE A 1 225 ? 27.779 -5.969 -20.642 1.00 77.12 225 PHE A C 1
ATOM 1889 O O . PHE A 1 225 ? 28.706 -5.206 -20.904 1.00 77.12 225 PHE A O 1
ATOM 1896 N N . PHE A 1 226 ? 27.658 -7.164 -21.228 1.00 79.44 226 PHE A N 1
ATOM 1897 C CA . PHE A 1 226 ? 28.641 -7.652 -22.192 1.00 79.44 226 PHE A CA 1
ATOM 1898 C C . PHE A 1 226 ? 28.642 -6.819 -23.472 1.00 79.44 226 PHE A C 1
ATOM 1900 O O . PHE A 1 226 ? 29.721 -6.405 -23.894 1.00 79.44 226 PHE A O 1
ATOM 1907 N N . SER A 1 227 ? 27.471 -6.445 -23.998 1.00 74.19 227 SER A N 1
ATOM 1908 C CA . SER A 1 227 ? 27.391 -5.592 -25.194 1.00 74.19 227 SER A CA 1
ATOM 1909 C C . SER A 1 227 ? 28.061 -4.218 -25.012 1.00 74.19 227 SER A C 1
ATOM 1911 O O . SER A 1 227 ? 28.723 -3.726 -25.928 1.00 74.19 227 SER A O 1
ATOM 1913 N N . PHE A 1 228 ? 27.973 -3.623 -23.815 1.00 74.62 228 PHE A N 1
ATOM 1914 C CA . PHE A 1 228 ? 28.651 -2.365 -23.490 1.00 74.62 228 PHE A CA 1
ATOM 1915 C C . PHE A 1 228 ? 30.171 -2.538 -23.358 1.00 74.62 228 PHE A C 1
ATOM 1917 O O . PHE A 1 228 ? 30.945 -1.808 -23.981 1.00 74.62 228 PHE A O 1
ATOM 1924 N N . PHE A 1 229 ? 30.619 -3.516 -22.561 1.00 75.81 229 PHE A N 1
ATOM 1925 C CA . PHE A 1 229 ? 32.049 -3.729 -22.322 1.00 75.81 229 PHE A CA 1
ATOM 1926 C C . PHE A 1 229 ? 32.791 -4.195 -23.574 1.00 75.81 229 PHE A C 1
ATOM 1928 O O . PHE A 1 229 ? 33.954 -3.842 -23.742 1.00 75.81 229 PHE A O 1
ATOM 1935 N N . GLN A 1 230 ? 32.131 -4.913 -24.480 1.00 77.56 230 GLN A N 1
ATOM 1936 C CA . GLN A 1 230 ? 32.687 -5.231 -25.794 1.00 77.56 230 GLN A CA 1
ATOM 1937 C C . GLN A 1 230 ? 33.056 -3.989 -26.585 1.00 77.56 230 GLN A C 1
ATOM 1939 O O . GLN A 1 230 ? 34.167 -3.929 -27.102 1.00 77.56 230 GLN A O 1
ATOM 1944 N N . GLY A 1 231 ? 32.175 -2.987 -26.641 1.00 72.38 231 GLY A N 1
ATOM 1945 C CA . GLY A 1 231 ? 32.462 -1.738 -27.346 1.00 72.38 231 GLY A CA 1
ATOM 1946 C C . GLY A 1 231 ? 33.693 -1.032 -26.772 1.00 72.38 231 GLY A C 1
ATOM 1947 O O . GLY A 1 231 ? 34.576 -0.595 -27.514 1.00 72.38 231 GLY A O 1
ATOM 1948 N N . VAL A 1 232 ? 33.813 -0.998 -25.440 1.00 74.19 232 VAL A N 1
ATOM 1949 C CA . VAL A 1 232 ? 34.976 -0.414 -24.749 1.00 74.19 232 VAL A CA 1
ATOM 1950 C C . VAL A 1 232 ? 36.251 -1.216 -25.023 1.00 74.19 232 VAL A C 1
ATOM 1952 O O . VAL A 1 232 ? 37.274 -0.637 -25.380 1.00 74.19 232 VAL A O 1
ATOM 1955 N N . ILE A 1 233 ? 36.200 -2.544 -24.892 1.00 79.62 233 ILE A N 1
ATOM 1956 C CA . ILE A 1 233 ? 37.345 -3.436 -25.120 1.00 79.62 233 ILE A CA 1
ATOM 1957 C C . ILE A 1 233 ? 37.820 -3.346 -26.574 1.00 79.62 233 ILE A C 1
ATOM 1959 O O . ILE A 1 233 ? 39.021 -3.232 -26.806 1.00 79.62 233 ILE A O 1
ATOM 1963 N N . LEU A 1 234 ? 36.905 -3.339 -27.546 1.00 74.69 234 LEU A N 1
ATOM 1964 C CA . LEU A 1 234 ? 37.223 -3.162 -28.965 1.00 74.69 234 LEU A CA 1
ATOM 1965 C C . LEU A 1 234 ? 37.888 -1.808 -29.222 1.00 74.69 234 LEU A C 1
ATOM 1967 O O . LEU A 1 234 ? 38.923 -1.750 -29.884 1.00 74.69 234 LEU A O 1
ATOM 1971 N N . THR A 1 235 ? 37.370 -0.737 -28.618 1.00 70.69 235 THR A N 1
ATOM 1972 C CA . THR A 1 235 ? 37.967 0.604 -28.714 1.00 70.69 235 THR A CA 1
ATOM 1973 C C . THR A 1 235 ? 39.388 0.634 -28.137 1.00 70.69 235 THR A C 1
ATOM 1975 O O . THR A 1 235 ? 40.297 1.184 -28.759 1.00 70.69 235 THR A O 1
ATOM 1978 N N . ILE A 1 236 ? 39.621 -0.014 -26.989 1.00 75.75 236 ILE A N 1
ATOM 1979 C CA . ILE A 1 236 ? 40.958 -0.141 -26.383 1.00 75.75 236 ILE A CA 1
ATOM 1980 C C . ILE A 1 236 ? 41.892 -0.981 -27.267 1.00 75.75 236 ILE A C 1
ATOM 1982 O O . ILE A 1 236 ? 43.045 -0.613 -27.467 1.00 75.75 236 ILE A O 1
ATOM 1986 N N . LEU A 1 237 ? 41.420 -2.098 -27.823 1.00 74.81 237 LEU A N 1
ATOM 1987 C CA . LEU A 1 237 ? 42.211 -2.973 -28.695 1.00 74.81 237 LEU A CA 1
ATOM 1988 C C . LEU A 1 237 ? 42.623 -2.286 -30.007 1.00 74.81 237 LEU A C 1
ATOM 1990 O O . LEU A 1 237 ? 43.712 -2.557 -30.523 1.00 74.81 237 LEU A O 1
ATOM 1994 N N . ILE A 1 238 ? 41.778 -1.391 -30.525 1.00 70.00 238 ILE A N 1
ATOM 1995 C CA . ILE A 1 238 ? 42.089 -0.522 -31.667 1.00 70.00 238 ILE A CA 1
ATOM 1996 C C . ILE A 1 238 ? 43.118 0.534 -31.264 1.00 70.00 238 ILE A C 1
ATOM 1998 O O . ILE A 1 238 ? 44.103 0.715 -31.977 1.00 70.00 238 ILE A O 1
ATOM 2002 N N . TYR A 1 239 ? 42.948 1.169 -30.100 1.00 71.00 239 TYR A N 1
ATOM 2003 C CA . TYR A 1 239 ? 43.913 2.134 -29.562 1.00 71.00 239 TYR A CA 1
ATOM 2004 C C . TYR A 1 239 ? 45.306 1.515 -29.350 1.00 71.00 239 TYR A C 1
ATOM 2006 O O . TYR A 1 239 ? 46.319 2.136 -29.659 1.00 71.00 239 TYR A O 1
ATOM 2014 N N . LEU A 1 240 ? 45.365 0.264 -28.885 1.00 76.19 240 LEU A N 1
ATOM 2015 C CA . LEU A 1 240 ? 46.607 -0.497 -28.704 1.00 76.19 240 LEU A CA 1
ATOM 2016 C C . LEU A 1 240 ? 47.186 -1.056 -30.019 1.00 76.19 240 LEU A C 1
ATOM 2018 O O . LEU A 1 240 ? 48.263 -1.652 -30.007 1.00 76.19 240 LEU A O 1
ATOM 2022 N N . GLY A 1 241 ? 46.493 -0.896 -31.151 1.00 65.81 241 GLY A N 1
ATOM 2023 C CA . GLY A 1 241 ? 46.957 -1.338 -32.469 1.00 65.81 241 GLY A CA 1
ATOM 2024 C C . GLY A 1 241 ? 47.019 -2.860 -32.662 1.00 65.81 241 GLY A C 1
ATOM 2025 O O . GLY A 1 241 ? 47.672 -3.329 -33.597 1.00 65.81 241 GLY A O 1
ATOM 2026 N N . ILE A 1 242 ? 46.370 -3.641 -31.788 1.00 68.50 242 ILE A N 1
ATOM 2027 C CA . ILE A 1 242 ? 46.401 -5.115 -31.808 1.00 68.50 242 ILE A CA 1
ATOM 2028 C C . ILE A 1 242 ? 45.521 -5.657 -32.942 1.00 68.50 242 ILE A C 1
ATOM 2030 O O . ILE A 1 242 ? 45.943 -6.527 -33.701 1.00 68.50 242 ILE A O 1
ATOM 2034 N N . ILE A 1 243 ? 44.311 -5.111 -33.099 1.00 61.50 243 ILE A N 1
ATOM 2035 C CA . ILE A 1 243 ? 43.361 -5.526 -34.148 1.00 61.50 243 ILE A CA 1
ATOM 2036 C C . ILE A 1 243 ? 43.808 -5.021 -35.529 1.00 61.50 243 ILE A C 1
ATOM 2038 O O . ILE A 1 243 ? 43.653 -5.723 -36.530 1.00 61.50 243 ILE A O 1
ATOM 2042 N N . THR A 1 244 ? 44.453 -3.853 -35.573 1.00 55.62 244 THR A N 1
ATOM 2043 C CA . THR A 1 244 ? 44.922 -3.181 -36.793 1.00 55.62 244 THR A CA 1
ATOM 2044 C C . THR A 1 244 ? 45.930 -4.016 -37.594 1.00 55.62 244 THR A C 1
ATOM 2046 O O . THR A 1 244 ? 46.027 -3.843 -38.801 1.00 55.62 244 THR A O 1
ATOM 2049 N N . LYS A 1 245 ? 46.667 -4.940 -36.955 1.00 51.72 245 LYS A N 1
ATOM 2050 C CA . LYS A 1 245 ? 47.699 -5.767 -37.614 1.00 51.72 245 LYS A CA 1
ATOM 2051 C C . LYS A 1 245 ? 47.229 -7.150 -38.080 1.00 51.72 245 LYS A C 1
ATOM 2053 O O . LYS A 1 245 ? 47.831 -7.686 -39.002 1.00 51.72 245 LYS A O 1
ATOM 2058 N N . SER A 1 246 ? 46.192 -7.729 -37.464 1.00 54.00 246 SER A N 1
ATOM 2059 C CA . SER A 1 246 ? 45.700 -9.080 -37.810 1.00 54.00 246 SER A CA 1
ATOM 2060 C C . SER A 1 246 ? 44.477 -9.092 -38.729 1.00 54.00 246 SER A C 1
ATOM 2062 O O . SER A 1 246 ? 44.223 -10.115 -39.358 1.00 54.00 246 SER A O 1
ATOM 2064 N N . PHE A 1 247 ? 43.707 -8.000 -38.796 1.00 53.84 247 PHE A N 1
ATOM 2065 C CA . PHE A 1 247 ? 42.404 -7.992 -39.478 1.00 53.84 247 PHE A CA 1
ATOM 2066 C C . PHE A 1 247 ? 42.249 -6.931 -40.575 1.00 53.84 247 PHE A C 1
ATOM 2068 O O . PHE A 1 247 ? 41.281 -7.010 -41.326 1.00 53.84 247 PHE A O 1
ATOM 2075 N N . ILE A 1 248 ? 43.173 -5.971 -40.710 1.00 51.22 248 ILE A N 1
ATOM 2076 C CA . ILE A 1 248 ? 43.087 -4.901 -41.718 1.00 51.22 248 ILE A CA 1
ATOM 2077 C C . ILE A 1 248 ? 44.046 -5.214 -42.878 1.00 51.22 248 ILE A C 1
ATOM 2079 O O . ILE A 1 248 ? 45.262 -5.159 -42.684 1.00 51.22 248 ILE A O 1
ATOM 2083 N N . PRO A 1 249 ? 43.546 -5.535 -44.087 1.00 45.78 249 PRO A N 1
ATOM 2084 C CA . PRO A 1 249 ? 44.362 -5.506 -45.292 1.00 45.78 249 PRO A CA 1
ATOM 2085 C C . PRO A 1 249 ? 44.761 -4.057 -45.579 1.00 45.78 249 PRO A C 1
ATOM 2087 O O . PRO A 1 249 ? 43.946 -3.147 -45.447 1.00 45.78 249 PRO A O 1
ATOM 2090 N N . SER A 1 250 ? 46.012 -3.847 -45.978 1.00 42.53 250 SER A N 1
ATOM 2091 C CA . SER A 1 250 ? 46.576 -2.552 -46.361 1.00 42.53 250 SER A CA 1
ATOM 2092 C C . SER A 1 250 ? 45.881 -1.955 -47.596 1.00 42.53 250 SER A C 1
ATOM 2094 O O . SER A 1 250 ? 46.423 -1.995 -48.695 1.00 42.53 250 SER A O 1
ATOM 2096 N N . THR A 1 251 ? 44.687 -1.391 -47.435 1.00 42.44 251 THR A N 1
ATOM 2097 C CA . THR A 1 251 ? 44.026 -0.534 -48.428 1.00 42.44 251 THR A CA 1
ATOM 2098 C C . THR A 1 251 ? 43.417 0.675 -47.721 1.00 42.44 251 THR A C 1
ATOM 2100 O O . THR A 1 251 ? 42.834 0.503 -46.646 1.00 42.44 251 THR A O 1
ATOM 2103 N N . PRO A 1 252 ? 43.555 1.891 -48.276 1.00 49.69 252 PRO A N 1
ATOM 2104 C CA . PRO A 1 252 ? 42.971 3.085 -47.685 1.00 49.69 252 PRO A CA 1
ATOM 2105 C C . PRO A 1 252 ? 41.442 3.038 -47.853 1.00 49.69 252 PRO A C 1
ATOM 2107 O O . PRO A 1 252 ? 40.951 2.462 -48.817 1.00 49.69 252 PRO A O 1
ATOM 2110 N N . ASP A 1 253 ? 40.722 3.640 -46.906 1.00 41.53 253 ASP A N 1
ATOM 2111 C CA . ASP A 1 253 ? 39.312 4.077 -46.995 1.00 41.53 253 ASP A CA 1
ATOM 2112 C C . ASP A 1 253 ? 38.216 3.308 -46.240 1.00 41.53 253 ASP A C 1
ATOM 2114 O O . ASP A 1 253 ? 37.090 3.798 -46.198 1.00 41.53 253 ASP A O 1
ATOM 2118 N N . ILE A 1 254 ? 38.495 2.224 -45.504 1.00 50.62 254 ILE A N 1
ATOM 2119 C CA . ILE A 1 254 ? 37.544 1.787 -44.457 1.00 50.62 254 ILE A CA 1
ATOM 2120 C C . ILE A 1 254 ? 37.950 2.450 -43.146 1.00 50.62 254 ILE A C 1
ATOM 2122 O O . ILE A 1 254 ? 38.998 2.141 -42.574 1.00 50.62 254 ILE A O 1
ATOM 2126 N N . SER A 1 255 ? 37.122 3.385 -42.674 1.00 56.38 255 SER A N 1
ATOM 2127 C CA . SER A 1 255 ? 37.329 4.023 -41.377 1.00 56.38 255 SER A CA 1
ATOM 2128 C C . SER A 1 255 ? 37.435 2.938 -40.295 1.00 56.38 255 SER A C 1
ATOM 2130 O O . SER A 1 255 ? 36.576 2.063 -40.176 1.00 56.38 255 SER A O 1
ATOM 2132 N N . THR A 1 256 ? 38.502 2.967 -39.497 1.00 60.97 256 THR A N 1
ATOM 2133 C CA . THR A 1 256 ? 38.756 2.008 -38.403 1.00 60.97 256 THR A CA 1
ATOM 2134 C C . THR A 1 256 ? 37.564 1.862 -37.445 1.00 60.97 256 THR A C 1
ATOM 2136 O O . THR A 1 256 ? 37.384 0.816 -36.821 1.00 60.97 256 THR A O 1
ATOM 2139 N N . ASN A 1 257 ? 36.720 2.892 -37.371 1.00 62.84 257 ASN A N 1
ATOM 2140 C CA . ASN A 1 257 ? 35.510 2.947 -36.559 1.00 62.84 257 ASN A CA 1
ATOM 2141 C C . ASN A 1 257 ? 34.358 2.092 -37.117 1.00 62.84 257 ASN A C 1
ATOM 2143 O O . ASN A 1 257 ? 33.648 1.452 -36.344 1.00 62.84 257 ASN A O 1
ATOM 2147 N N . GLU A 1 258 ? 34.178 2.036 -38.437 1.00 66.81 258 GLU A N 1
ATOM 2148 C CA . GLU A 1 258 ? 33.082 1.282 -39.064 1.00 66.81 258 GLU A CA 1
ATOM 2149 C C . GLU A 1 258 ? 33.303 -0.231 -38.958 1.00 66.81 258 GLU A C 1
ATOM 2151 O O . GLU A 1 258 ? 32.391 -0.985 -38.618 1.00 66.81 258 GLU A O 1
ATOM 2156 N N . MET A 1 259 ? 34.548 -0.680 -39.135 1.00 69.88 259 MET A N 1
ATOM 2157 C CA . MET A 1 259 ? 34.907 -2.086 -38.942 1.00 69.88 259 MET A CA 1
ATOM 2158 C C . MET A 1 259 ? 34.740 -2.532 -37.480 1.00 69.88 259 MET A C 1
ATOM 2160 O O . MET A 1 259 ? 34.268 -3.641 -37.230 1.00 69.88 259 MET A O 1
ATOM 2164 N N . SER A 1 260 ? 35.080 -1.665 -36.517 1.00 71.12 260 SER A N 1
ATOM 2165 C CA . SER A 1 260 ? 34.861 -1.911 -35.083 1.00 71.12 260 SER A CA 1
ATOM 2166 C C . SER A 1 260 ? 33.384 -2.136 -34.764 1.00 71.12 260 SER A C 1
ATOM 2168 O O . SER A 1 260 ? 33.032 -3.106 -34.093 1.00 71.12 260 SER A O 1
ATOM 2170 N N . ARG A 1 261 ? 32.518 -1.265 -35.301 1.00 74.06 261 ARG A N 1
ATOM 2171 C CA . ARG A 1 261 ? 31.066 -1.343 -35.115 1.00 74.06 261 ARG A CA 1
ATOM 2172 C C . ARG A 1 261 ? 30.505 -2.636 -35.714 1.00 74.06 261 ARG A C 1
ATOM 2174 O O . ARG A 1 261 ? 29.832 -3.381 -35.011 1.00 74.06 261 ARG A O 1
ATOM 2181 N N . ASN A 1 262 ? 30.894 -2.981 -36.942 1.00 78.81 262 ASN A N 1
ATOM 2182 C CA . ASN A 1 262 ? 30.459 -4.223 -37.593 1.00 78.81 262 ASN A CA 1
ATOM 2183 C C . ASN A 1 262 ? 30.919 -5.490 -36.848 1.00 78.81 262 ASN A C 1
ATOM 2185 O O . ASN A 1 262 ? 30.181 -6.474 -36.775 1.00 78.81 262 ASN A O 1
ATOM 2189 N N . LEU A 1 263 ? 32.129 -5.480 -36.280 1.00 81.19 263 LEU A N 1
ATOM 2190 C CA . LEU A 1 263 ? 32.628 -6.572 -35.442 1.00 81.19 263 LEU A CA 1
ATOM 2191 C C . LEU A 1 263 ? 31.837 -6.679 -34.130 1.00 81.19 263 LEU A C 1
ATOM 2193 O O . LEU A 1 263 ? 31.493 -7.785 -33.716 1.00 81.19 263 LEU A O 1
ATOM 2197 N N . GLN A 1 264 ? 31.521 -5.550 -33.495 1.00 83.69 264 GLN A N 1
ATOM 2198 C CA . GLN A 1 264 ? 30.687 -5.520 -32.296 1.00 83.69 264 GLN A CA 1
ATOM 2199 C C . GLN A 1 264 ? 29.286 -6.082 -32.579 1.00 83.69 264 GLN A C 1
ATOM 2201 O O . GLN A 1 264 ? 28.819 -6.951 -31.847 1.00 83.69 264 GLN A O 1
ATOM 2206 N N . ASP A 1 265 ? 28.645 -5.665 -33.672 1.00 85.44 265 ASP A N 1
ATOM 2207 C CA . ASP A 1 265 ? 27.319 -6.155 -34.064 1.00 85.44 265 ASP A CA 1
ATOM 2208 C C . ASP A 1 265 ? 27.305 -7.650 -34.406 1.00 85.44 265 ASP A C 1
ATOM 2210 O O . ASP A 1 265 ? 26.368 -8.369 -34.039 1.00 85.44 265 ASP A O 1
ATOM 2214 N N . PHE A 1 266 ? 28.374 -8.155 -35.029 1.00 87.88 266 PHE A N 1
ATOM 2215 C CA . PHE A 1 266 ? 28.555 -9.589 -35.249 1.00 87.88 266 PHE A CA 1
ATOM 2216 C C . PHE A 1 266 ? 28.614 -10.367 -33.924 1.00 87.88 266 PHE A C 1
ATOM 2218 O O . PHE A 1 266 ? 27.936 -11.388 -33.772 1.00 87.88 266 PHE A O 1
ATOM 2225 N N . ILE A 1 267 ? 29.393 -9.881 -32.949 1.00 88.38 267 ILE A N 1
ATOM 2226 C CA . ILE A 1 267 ? 29.514 -10.512 -31.627 1.00 88.38 267 ILE A CA 1
ATOM 2227 C C . ILE A 1 267 ? 28.163 -10.496 -30.902 1.00 88.38 267 ILE A C 1
ATOM 2229 O O . ILE A 1 267 ? 27.750 -11.527 -30.372 1.00 88.38 267 ILE A O 1
ATOM 2233 N N . ILE A 1 268 ? 27.425 -9.384 -30.956 1.00 88.88 268 ILE A N 1
ATOM 2234 C CA . ILE A 1 268 ? 26.092 -9.274 -30.346 1.00 88.88 268 ILE A CA 1
ATOM 2235 C C . ILE A 1 268 ? 25.128 -10.314 -30.932 1.00 88.88 268 ILE A C 1
ATOM 2237 O O . ILE A 1 268 ? 24.390 -10.950 -30.179 1.00 88.88 268 ILE A O 1
ATOM 2241 N N . CYS A 1 269 ? 25.149 -10.559 -32.248 1.00 90.69 269 CYS A N 1
ATOM 2242 C CA . CYS A 1 269 ? 24.307 -11.593 -32.867 1.00 90.69 269 CYS A CA 1
ATOM 2243 C C . CYS A 1 269 ? 24.592 -12.995 -32.301 1.00 90.69 269 CYS A C 1
ATOM 2245 O O . CYS A 1 269 ? 23.662 -13.766 -32.049 1.00 90.69 269 CYS A O 1
ATOM 2247 N N . PHE A 1 270 ? 25.863 -13.319 -32.060 1.00 90.62 270 PHE A N 1
ATOM 2248 C CA . PHE A 1 270 ? 26.257 -14.576 -31.424 1.00 90.62 270 PHE A CA 1
ATOM 2249 C C . PHE A 1 270 ? 25.827 -14.641 -29.948 1.00 90.62 270 PHE A C 1
ATOM 2251 O O . PHE A 1 270 ? 25.302 -15.658 -29.491 1.00 90.62 270 PHE A O 1
ATOM 2258 N N . GLU A 1 271 ? 25.972 -13.551 -29.198 1.00 91.06 271 GLU A N 1
ATOM 2259 C CA . GLU A 1 271 ? 25.526 -13.490 -27.804 1.00 91.06 271 GLU A CA 1
ATOM 2260 C C . GLU A 1 271 ? 24.018 -13.620 -27.650 1.00 91.06 271 GLU A C 1
ATOM 2262 O O . GLU A 1 271 ? 23.551 -14.271 -26.715 1.00 91.06 271 GLU A O 1
ATOM 2267 N N . MET A 1 272 ? 23.247 -13.051 -28.579 1.00 92.56 272 MET A N 1
ATOM 2268 C CA . MET A 1 272 ? 21.792 -13.171 -28.569 1.00 92.56 272 MET A CA 1
ATOM 2269 C C . MET A 1 272 ? 21.342 -14.625 -28.715 1.00 92.56 272 MET A C 1
ATOM 2271 O O . MET A 1 272 ? 20.333 -15.007 -28.122 1.00 92.56 272 MET A O 1
ATOM 2275 N N . LEU A 1 273 ? 22.105 -15.467 -29.419 1.00 93.62 273 LEU A N 1
ATOM 2276 C CA . LEU A 1 273 ? 21.843 -16.905 -29.481 1.00 93.62 273 LEU A CA 1
ATOM 2277 C C . LEU A 1 273 ? 22.063 -17.584 -28.123 1.00 93.62 273 LEU A C 1
ATOM 2279 O O . LEU A 1 273 ? 21.205 -18.341 -27.665 1.00 93.62 273 LEU A O 1
ATOM 2283 N N . ILE A 1 274 ? 23.176 -17.286 -27.448 1.00 92.25 274 ILE A N 1
ATOM 2284 C CA . ILE A 1 274 ? 23.458 -17.808 -26.101 1.00 92.25 274 ILE A CA 1
ATOM 2285 C C . ILE A 1 274 ? 22.386 -17.329 -25.112 1.00 92.25 274 ILE A C 1
ATOM 2287 O O . ILE A 1 274 ? 21.875 -18.118 -24.314 1.00 92.25 274 ILE A O 1
ATOM 2291 N N . ALA A 1 275 ? 21.998 -16.056 -25.196 1.00 91.44 275 ALA A N 1
ATOM 2292 C CA . ALA A 1 275 ? 20.953 -15.467 -24.371 1.00 91.44 275 ALA A CA 1
ATOM 2293 C C . ALA A 1 275 ? 19.581 -16.108 -24.628 1.00 91.44 275 ALA A C 1
ATOM 2295 O O . ALA A 1 275 ? 18.858 -16.384 -23.672 1.00 91.44 275 ALA A O 1
ATOM 2296 N N . ALA A 1 276 ? 19.235 -16.416 -25.885 1.00 93.44 276 ALA A N 1
ATOM 2297 C CA . ALA A 1 276 ? 18.009 -17.139 -26.230 1.00 93.44 276 ALA A CA 1
ATOM 2298 C C . ALA A 1 276 ? 17.958 -18.511 -25.540 1.00 93.44 276 ALA A C 1
ATOM 2300 O O . ALA A 1 276 ? 16.954 -18.864 -24.921 1.00 93.44 276 ALA A O 1
ATOM 2301 N N . ILE A 1 277 ? 19.066 -19.258 -25.590 1.00 93.12 277 ILE A N 1
ATOM 2302 C CA . ILE A 1 277 ? 19.191 -20.560 -24.926 1.00 93.12 277 ILE A CA 1
ATOM 2303 C C . ILE A 1 277 ? 19.063 -20.398 -23.405 1.00 93.12 277 ILE A C 1
ATOM 2305 O O . ILE A 1 277 ? 18.299 -21.125 -22.770 1.00 93.12 277 ILE A O 1
ATOM 2309 N N . ALA A 1 278 ? 19.750 -19.418 -22.811 1.00 91.81 278 ALA A N 1
ATOM 2310 C CA . ALA A 1 278 ? 19.653 -19.134 -21.381 1.00 91.81 278 ALA A CA 1
ATOM 2311 C C . ALA A 1 278 ? 18.216 -18.774 -20.959 1.00 91.81 278 ALA A C 1
ATOM 2313 O O . ALA A 1 278 ? 17.727 -19.275 -19.943 1.00 91.81 278 ALA A O 1
ATOM 2314 N N . HIS A 1 279 ? 17.506 -17.972 -21.757 1.00 91.56 279 HIS A N 1
ATOM 2315 C CA . HIS A 1 279 ? 16.123 -17.574 -21.500 1.00 91.56 279 HIS A CA 1
ATOM 2316 C C . HIS A 1 279 ? 15.150 -18.756 -21.475 1.00 91.56 279 HIS A C 1
ATOM 2318 O O . HIS A 1 279 ? 14.256 -18.759 -20.631 1.00 91.56 279 HIS A O 1
ATOM 2324 N N . ILE A 1 280 ? 15.356 -19.794 -22.288 1.00 90.81 280 ILE A N 1
ATOM 2325 C CA . ILE A 1 280 ? 14.527 -21.013 -22.249 1.00 90.81 280 ILE A CA 1
ATOM 2326 C C . ILE A 1 280 ? 14.619 -21.711 -20.881 1.00 90.81 280 ILE A C 1
ATOM 2328 O O . ILE A 1 280 ? 13.617 -22.196 -20.351 1.00 90.81 280 ILE A O 1
ATOM 2332 N N . PHE A 1 281 ? 15.809 -21.750 -20.273 1.00 90.06 281 PHE A N 1
ATOM 2333 C CA . PHE A 1 281 ? 16.001 -22.375 -18.960 1.00 90.06 281 PHE A CA 1
ATOM 2334 C C . PHE A 1 281 ? 15.550 -21.475 -17.809 1.00 90.06 281 PHE A C 1
ATOM 2336 O O . PHE A 1 281 ? 14.931 -21.935 -16.848 1.00 90.06 281 PHE A O 1
ATOM 2343 N N . VAL A 1 282 ? 15.870 -20.186 -17.897 1.00 90.25 282 VAL A N 1
ATOM 2344 C CA . VAL A 1 282 ? 15.682 -19.210 -16.820 1.00 90.25 282 VAL A CA 1
ATOM 2345 C C . VAL A 1 282 ? 14.233 -18.708 -16.746 1.00 90.25 282 VAL A C 1
ATOM 2347 O O . VAL A 1 282 ? 13.695 -18.520 -15.650 1.00 90.25 282 VAL A O 1
ATOM 2350 N N . PHE A 1 283 ? 13.579 -18.549 -17.896 1.00 89.31 283 PHE A N 1
ATOM 2351 C CA . PHE A 1 283 ? 12.197 -18.090 -18.051 1.00 89.31 283 PHE A CA 1
ATOM 2352 C C . PHE A 1 283 ? 11.295 -19.176 -18.654 1.00 89.31 283 PHE A C 1
ATOM 2354 O O . PHE A 1 283 ? 10.430 -18.890 -19.476 1.00 89.31 283 PHE A O 1
ATOM 2361 N N . SER A 1 284 ? 11.477 -20.423 -18.215 1.00 90.00 284 SER A N 1
ATOM 2362 C CA . SER A 1 284 ? 10.730 -21.566 -18.741 1.00 90.00 284 SER A CA 1
ATOM 2363 C C . SER A 1 284 ? 9.217 -21.465 -18.500 1.00 90.00 284 SER A C 1
ATOM 2365 O O . SER A 1 284 ? 8.769 -21.128 -17.402 1.00 90.00 284 SER A O 1
ATOM 2367 N N . HIS A 1 285 ? 8.428 -21.842 -19.506 1.00 85.06 285 HIS A N 1
ATOM 2368 C CA . HIS A 1 285 ? 6.967 -21.964 -19.437 1.00 85.06 285 HIS A CA 1
ATOM 2369 C C . HIS A 1 285 ? 6.456 -23.159 -18.610 1.00 85.06 285 HIS A C 1
ATOM 2371 O O . HIS A 1 285 ? 5.290 -23.173 -18.219 1.00 85.06 285 HIS A O 1
ATOM 2377 N N . LYS A 1 286 ? 7.303 -24.156 -18.313 1.00 87.19 286 LYS A N 1
ATOM 2378 C CA . LYS A 1 286 ? 6.909 -25.410 -17.633 1.00 87.19 286 LYS A CA 1
ATOM 2379 C C . LYS A 1 286 ? 6.115 -25.227 -16.326 1.00 87.19 286 LYS A C 1
ATOM 2381 O O . LYS A 1 286 ? 5.132 -25.940 -16.159 1.00 87.19 286 LYS A O 1
ATOM 2386 N N . PRO A 1 287 ? 6.459 -24.286 -15.420 1.00 84.94 287 PRO A N 1
ATOM 2387 C CA . PRO A 1 287 ? 5.720 -24.088 -14.168 1.00 84.94 287 PRO A CA 1
ATOM 2388 C C . PRO A 1 287 ? 4.286 -23.572 -14.351 1.00 84.94 287 PRO A C 1
ATOM 2390 O O . PRO A 1 287 ? 3.533 -23.526 -13.385 1.00 84.94 287 PRO A O 1
ATOM 2393 N N . PHE A 1 288 ? 3.924 -23.131 -15.559 1.00 84.62 288 PHE A N 1
ATOM 2394 C CA . PHE A 1 288 ? 2.607 -22.580 -15.872 1.00 84.62 288 PHE A CA 1
ATOM 2395 C C . PHE A 1 288 ? 1.707 -23.576 -16.608 1.00 84.62 288 PHE A C 1
ATOM 2397 O O . PHE A 1 288 ? 0.576 -23.227 -16.937 1.00 84.62 288 PHE A O 1
ATOM 2404 N N . ILE A 1 289 ? 2.184 -24.793 -16.879 1.00 84.69 289 ILE A N 1
ATOM 2405 C CA . ILE A 1 289 ? 1.378 -25.841 -17.502 1.00 84.69 289 ILE A CA 1
ATOM 2406 C C . ILE A 1 289 ? 0.426 -26.400 -16.442 1.00 84.69 289 ILE A C 1
ATOM 2408 O O . ILE A 1 289 ? 0.861 -26.906 -15.412 1.00 84.69 289 ILE A O 1
ATOM 2412 N N . ASP A 1 290 ? -0.870 -26.292 -16.709 1.00 81.38 290 ASP A N 1
ATOM 2413 C CA . ASP A 1 290 ? -1.932 -26.908 -15.917 1.00 81.38 290 ASP A CA 1
ATOM 2414 C C . ASP A 1 290 ? -2.672 -27.879 -16.837 1.00 81.38 290 ASP A C 1
ATOM 2416 O O . ASP A 1 290 ? -3.363 -27.450 -17.763 1.00 81.38 290 ASP A O 1
ATOM 2420 N N . GLU A 1 291 ? -2.477 -29.181 -16.620 1.00 74.31 291 GLU A N 1
ATOM 2421 C CA . GLU A 1 291 ? -3.045 -30.242 -17.462 1.00 74.31 291 GLU A CA 1
ATOM 2422 C C . GLU A 1 291 ? -4.581 -30.278 -17.411 1.00 74.31 291 GLU A C 1
ATOM 2424 O O . GLU A 1 291 ? -5.217 -30.820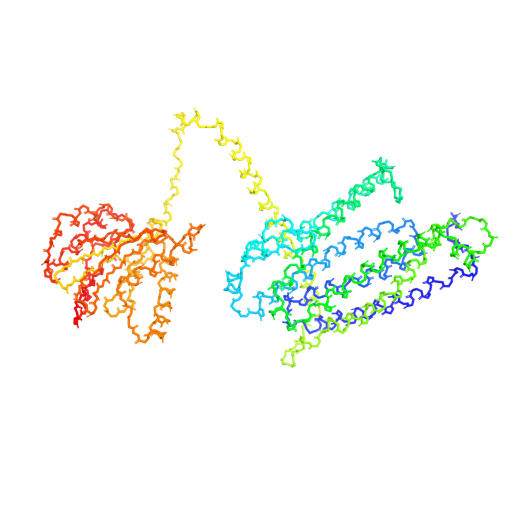 -18.314 1.00 74.31 291 GLU A O 1
ATOM 2429 N N . GLN A 1 292 ? -5.196 -29.667 -16.390 1.00 73.88 292 GLN A N 1
ATOM 2430 C CA . GLN A 1 292 ? -6.649 -29.638 -16.222 1.00 73.88 292 GLN A CA 1
ATOM 2431 C C . GLN A 1 292 ? -7.319 -28.475 -16.973 1.00 73.88 292 GLN A C 1
ATOM 2433 O O . GLN A 1 292 ? -8.535 -28.494 -17.187 1.00 73.88 292 GLN A O 1
ATOM 2438 N N . ARG A 1 293 ? -6.555 -27.461 -17.407 1.00 73.75 293 ARG A N 1
ATOM 2439 C CA . ARG A 1 293 ? -7.078 -26.285 -18.120 1.00 73.75 293 ARG A CA 1
ATOM 2440 C C . ARG A 1 293 ? -6.887 -26.395 -19.630 1.00 73.75 293 ARG A C 1
ATOM 2442 O O . ARG A 1 293 ? -5.808 -26.695 -20.130 1.00 73.75 293 ARG A O 1
ATOM 2449 N N . ARG A 1 294 ? -7.942 -26.067 -20.387 1.00 69.50 294 ARG A N 1
ATOM 2450 C CA . ARG A 1 294 ? -7.866 -25.940 -21.854 1.00 69.50 294 ARG A CA 1
ATOM 2451 C C . ARG A 1 294 ? -7.003 -24.736 -22.244 1.00 69.50 294 ARG A C 1
ATOM 2453 O O . ARG A 1 294 ? -7.084 -23.686 -21.613 1.00 69.50 294 ARG A O 1
ATOM 2460 N N . SER A 1 295 ? -6.217 -24.884 -23.312 1.00 72.81 295 SER A N 1
ATOM 2461 C CA . SER A 1 295 ? -5.372 -23.815 -23.856 1.00 72.81 295 SER A CA 1
ATOM 2462 C C . SER A 1 295 ? -6.202 -22.609 -24.299 1.00 72.81 295 SER A C 1
ATOM 2464 O O . SER A 1 295 ? -7.225 -22.769 -24.969 1.00 72.81 295 SER A O 1
ATOM 2466 N N . ASN A 1 296 ? -5.731 -21.405 -23.977 1.00 76.19 296 ASN A N 1
ATOM 2467 C CA . ASN A 1 296 ? -6.397 -20.164 -24.367 1.00 76.19 296 ASN A CA 1
ATOM 2468 C C . ASN A 1 296 ? -6.226 -19.873 -25.872 1.00 76.19 296 ASN A C 1
ATOM 2470 O O . ASN A 1 296 ? -5.195 -20.225 -26.454 1.00 76.19 296 ASN A O 1
ATOM 2474 N N . PRO A 1 297 ? -7.186 -19.176 -26.513 1.00 83.75 297 PRO A N 1
ATOM 2475 C CA . PRO A 1 297 ? -6.994 -18.651 -27.860 1.00 83.75 297 PRO A CA 1
ATOM 2476 C C . PRO A 1 297 ? -5.789 -17.702 -27.907 1.00 83.75 297 PRO A C 1
ATOM 2478 O O . PRO A 1 297 ? -5.710 -16.743 -27.138 1.00 83.75 297 PRO A O 1
ATOM 2481 N N . MET A 1 298 ? -4.872 -17.931 -28.849 1.00 79.56 298 MET A N 1
ATOM 2482 C CA . MET A 1 298 ? -3.605 -17.189 -28.955 1.00 79.56 298 MET A CA 1
ATOM 2483 C C . MET A 1 298 ? -3.788 -15.672 -29.059 1.00 79.56 298 MET A C 1
ATOM 2485 O O . MET A 1 298 ? -3.048 -14.920 -28.429 1.00 79.56 298 MET A O 1
ATOM 2489 N N . PHE A 1 299 ? -4.789 -15.211 -29.813 1.00 83.88 299 PHE A N 1
ATOM 2490 C CA . PHE A 1 299 ? -5.055 -13.781 -29.982 1.00 83.88 299 PHE A CA 1
ATOM 2491 C C . PHE A 1 299 ? -5.481 -13.105 -28.669 1.00 83.88 299 PHE A C 1
ATOM 2493 O O . PHE A 1 299 ? -5.071 -11.980 -28.383 1.00 83.88 299 PHE A O 1
ATOM 2500 N N . TYR A 1 300 ? -6.245 -13.814 -27.832 1.00 83.00 300 TYR A N 1
ATOM 2501 C CA . TYR A 1 300 ? -6.637 -13.320 -26.514 1.00 83.00 300 TYR A CA 1
ATOM 2502 C C . TYR A 1 300 ? -5.422 -13.196 -25.586 1.00 83.00 300 TYR A C 1
ATOM 2504 O O . TYR A 1 300 ? -5.220 -12.142 -24.979 1.00 83.00 300 TYR A O 1
ATOM 2512 N N . SER A 1 301 ? -4.570 -14.228 -25.531 1.00 85.94 301 SER A N 1
ATOM 2513 C CA . SER A 1 301 ? -3.309 -14.182 -24.777 1.00 85.94 301 SER A CA 1
ATOM 2514 C C . SER A 1 301 ? -2.407 -13.042 -25.265 1.00 85.94 301 SER A C 1
ATOM 2516 O O . SER A 1 301 ? -1.868 -12.295 -24.453 1.00 85.94 301 SER A O 1
ATOM 2518 N N . PHE A 1 302 ? -2.289 -12.854 -26.585 1.00 86.25 302 PHE A N 1
ATOM 2519 C CA . PHE A 1 302 ? -1.487 -11.784 -27.184 1.00 86.25 302 PHE A CA 1
ATOM 2520 C C . PHE A 1 302 ? -1.972 -10.393 -26.766 1.00 86.25 302 PHE A C 1
ATOM 2522 O O . PHE A 1 302 ? -1.184 -9.589 -26.272 1.00 86.25 302 PHE A O 1
ATOM 2529 N N . SER A 1 303 ? -3.275 -10.125 -26.899 1.00 84.62 303 SER A N 1
ATOM 2530 C CA . SER A 1 303 ? -3.870 -8.839 -26.523 1.00 84.62 303 SER A CA 1
ATOM 2531 C C . SER A 1 303 ? -3.605 -8.498 -25.052 1.00 84.62 303 SER A C 1
ATOM 2533 O O . SER A 1 303 ? -3.231 -7.369 -24.744 1.00 84.62 303 SER A O 1
ATOM 2535 N N . ARG A 1 304 ? -3.697 -9.486 -24.152 1.00 84.00 304 ARG A N 1
ATOM 2536 C CA . ARG A 1 304 ? -3.402 -9.315 -22.719 1.00 84.00 304 ARG A CA 1
ATOM 2537 C C . ARG A 1 304 ? -1.923 -9.068 -22.415 1.00 84.00 304 ARG A C 1
ATOM 2539 O O . ARG A 1 304 ? -1.611 -8.387 -21.445 1.00 84.00 304 ARG A O 1
ATOM 2546 N N . ILE A 1 305 ? -1.011 -9.621 -23.212 1.00 86.12 305 ILE A N 1
ATOM 2547 C CA . ILE A 1 305 ? 0.436 -9.411 -23.052 1.00 86.12 305 ILE A CA 1
ATOM 2548 C C . ILE A 1 305 ? 0.837 -7.997 -23.498 1.00 86.12 305 ILE A C 1
ATOM 2550 O O . ILE A 1 305 ? 1.643 -7.337 -22.829 1.00 86.12 305 ILE A O 1
ATOM 2554 N N . VAL A 1 306 ? 0.266 -7.540 -24.617 1.00 84.31 306 VAL A N 1
ATOM 2555 C CA . VAL A 1 306 ? 0.535 -6.223 -25.216 1.00 84.31 306 VAL A CA 1
ATOM 2556 C C . VAL A 1 306 ? -0.164 -5.090 -24.458 1.00 84.31 306 VAL A C 1
ATOM 2558 O O . VAL A 1 306 ? 0.254 -3.944 -24.564 1.00 84.31 306 VAL A O 1
ATOM 2561 N N . ASP A 1 307 ? -1.180 -5.386 -23.649 1.00 85.75 307 ASP A N 1
ATOM 2562 C CA . ASP A 1 307 ? -1.876 -4.394 -22.828 1.00 85.75 307 ASP A CA 1
ATOM 2563 C C . ASP A 1 307 ? -0.929 -3.677 -21.842 1.00 85.75 307 ASP A C 1
ATOM 2565 O O . ASP A 1 307 ? -0.465 -4.265 -20.864 1.00 85.75 307 ASP A O 1
ATOM 2569 N N . MET A 1 308 ? -0.651 -2.392 -22.098 1.00 84.25 308 MET A N 1
ATOM 2570 C CA . MET A 1 308 ? 0.241 -1.544 -21.291 1.00 84.25 308 MET A CA 1
ATOM 2571 C C . MET A 1 308 ? -0.499 -0.659 -20.270 1.00 84.25 308 MET A C 1
ATOM 2573 O O . MET A 1 308 ? -0.021 0.416 -19.892 1.00 84.25 308 MET A O 1
ATOM 2577 N N . THR A 1 309 ? -1.717 -1.038 -19.876 1.00 84.75 309 THR A N 1
ATOM 2578 C CA . THR A 1 309 ? -2.531 -0.221 -18.963 1.00 84.75 309 THR A CA 1
ATOM 2579 C C . THR A 1 309 ? -1.846 -0.028 -17.604 1.00 84.75 309 THR A C 1
ATOM 2581 O O . THR A 1 309 ? -1.812 1.094 -17.098 1.00 84.75 309 THR A O 1
ATOM 2584 N N . ASP A 1 310 ? -1.209 -1.068 -17.059 1.00 81.25 310 ASP A N 1
ATOM 2585 C CA . ASP A 1 310 ? -0.497 -1.010 -15.775 1.00 81.25 310 ASP A CA 1
ATOM 2586 C C . ASP A 1 310 ? 0.619 0.045 -15.771 1.00 81.25 310 ASP A C 1
ATOM 2588 O O . ASP A 1 310 ? 0.736 0.838 -14.836 1.00 81.25 310 ASP A O 1
ATOM 2592 N N . GLU A 1 311 ? 1.416 0.098 -16.838 1.00 83.62 311 GLU A N 1
ATOM 2593 C CA . GLU A 1 311 ? 2.516 1.050 -17.004 1.00 83.62 311 GLU A CA 1
ATOM 2594 C C . GLU A 1 311 ? 1.993 2.483 -17.001 1.00 83.62 311 GLU A C 1
ATOM 2596 O O . GLU A 1 311 ? 2.529 3.352 -16.316 1.00 83.62 311 GLU A O 1
ATOM 2601 N N . ARG A 1 312 ? 0.917 2.726 -17.761 1.00 85.19 312 ARG A N 1
ATOM 2602 C CA . ARG A 1 312 ? 0.293 4.049 -17.861 1.00 85.19 312 ARG A CA 1
ATOM 2603 C C . ARG A 1 312 ? -0.235 4.503 -16.509 1.00 85.19 312 ARG A C 1
ATOM 2605 O O . ARG A 1 312 ? -0.025 5.657 -16.142 1.00 85.19 312 ARG A O 1
ATOM 2612 N N . THR A 1 313 ? -0.880 3.605 -15.763 1.00 83.38 313 THR A N 1
ATOM 2613 C CA . THR A 1 313 ? -1.388 3.921 -14.420 1.00 83.38 313 THR A CA 1
ATOM 2614 C C . THR A 1 313 ? -0.262 4.240 -13.441 1.00 83.38 313 THR A C 1
ATOM 2616 O O . THR A 1 313 ? -0.334 5.245 -12.741 1.00 83.38 313 THR A O 1
ATOM 2619 N N . ASP A 1 314 ? 0.826 3.468 -13.452 1.00 85.19 314 ASP A N 1
ATOM 2620 C CA . ASP A 1 314 ? 1.987 3.715 -12.597 1.00 85.19 314 ASP A CA 1
ATOM 2621 C C . ASP A 1 314 ? 2.685 5.041 -12.916 1.00 85.19 314 ASP A C 1
ATOM 2623 O O . ASP A 1 314 ? 3.057 5.783 -12.006 1.00 85.19 314 ASP A O 1
ATOM 2627 N N . VAL A 1 315 ? 2.869 5.347 -14.203 1.00 85.06 315 VAL A N 1
ATOM 2628 C CA . VAL A 1 315 ? 3.472 6.608 -14.649 1.00 85.06 315 VAL A CA 1
ATOM 2629 C C . VAL A 1 315 ? 2.577 7.787 -14.259 1.00 85.06 315 VAL A C 1
ATOM 2631 O O . VAL A 1 315 ? 3.070 8.774 -13.713 1.00 85.06 315 VAL A O 1
ATOM 2634 N N . ALA A 1 316 ? 1.260 7.678 -14.461 1.00 85.12 316 ALA A N 1
ATOM 2635 C CA . ALA A 1 316 ? 0.305 8.703 -14.048 1.00 85.12 316 ALA A CA 1
ATOM 2636 C C . ALA A 1 316 ? 0.327 8.928 -12.526 1.00 85.12 316 ALA A C 1
ATOM 2638 O O . ALA A 1 316 ? 0.381 10.072 -12.071 1.00 85.12 316 ALA A O 1
ATOM 2639 N N . ASP A 1 317 ? 0.362 7.853 -11.736 1.00 82.19 317 ASP A N 1
ATOM 2640 C CA . ASP A 1 317 ? 0.501 7.912 -10.281 1.00 82.19 317 ASP A CA 1
ATOM 2641 C C . ASP A 1 317 ? 1.803 8.594 -9.854 1.00 82.19 317 ASP A C 1
ATOM 2643 O O . ASP A 1 317 ? 1.801 9.421 -8.940 1.00 82.19 317 ASP A O 1
ATOM 2647 N N . HIS A 1 318 ? 2.916 8.268 -10.512 1.00 83.06 318 HIS A N 1
ATOM 2648 C CA . HIS A 1 318 ? 4.221 8.864 -10.243 1.00 83.06 318 HIS A CA 1
ATOM 2649 C C . HIS A 1 318 ? 4.201 10.379 -10.474 1.00 83.06 318 HIS A C 1
ATOM 2651 O O . HIS A 1 318 ? 4.573 11.148 -9.584 1.00 83.06 318 HIS A O 1
ATOM 2657 N N . PHE A 1 319 ? 3.686 10.825 -11.623 1.00 84.44 319 PHE A N 1
ATOM 2658 C CA . PHE A 1 319 ? 3.545 12.251 -11.921 1.00 84.44 319 PHE A CA 1
ATOM 2659 C C . PHE A 1 319 ? 2.562 12.949 -10.982 1.00 84.44 319 PHE A C 1
ATOM 2661 O O . PHE A 1 319 ? 2.837 14.062 -10.534 1.00 84.44 319 PHE A O 1
ATOM 2668 N N . ARG A 1 320 ? 1.458 12.294 -10.606 1.00 83.19 320 ARG A N 1
ATOM 2669 C CA . ARG A 1 320 ? 0.506 12.827 -9.623 1.00 83.19 320 ARG A CA 1
ATOM 2670 C C . ARG A 1 320 ? 1.163 13.027 -8.257 1.00 83.19 320 ARG A C 1
ATOM 2672 O O . ARG A 1 320 ? 0.932 14.045 -7.611 1.00 83.19 320 ARG A O 1
ATOM 2679 N N . GLN A 1 321 ? 2.002 12.091 -7.814 1.00 79.56 321 GLN A N 1
ATOM 2680 C CA . GLN A 1 321 ? 2.721 12.206 -6.542 1.00 79.56 321 GLN A CA 1
ATOM 2681 C C . GLN A 1 321 ? 3.807 13.284 -6.575 1.00 79.56 321 GLN A C 1
ATOM 2683 O O . GLN A 1 321 ? 3.930 14.041 -5.610 1.00 79.56 321 GLN A O 1
ATOM 2688 N N . ILE A 1 322 ? 4.550 13.406 -7.678 1.00 79.44 322 ILE A N 1
ATOM 2689 C CA . ILE A 1 322 ? 5.504 14.506 -7.880 1.00 79.44 322 ILE A CA 1
ATOM 2690 C C . ILE A 1 322 ? 4.771 15.848 -7.887 1.00 79.44 322 ILE A C 1
ATOM 2692 O O . ILE A 1 322 ? 5.176 16.758 -7.168 1.00 79.44 322 ILE A O 1
ATOM 2696 N N . GLY A 1 323 ? 3.661 15.948 -8.621 1.00 78.69 323 GLY A N 1
ATOM 2697 C CA . GLY A 1 323 ? 2.824 17.144 -8.678 1.00 78.69 323 GLY A CA 1
ATOM 2698 C C . GLY A 1 323 ? 2.287 17.539 -7.305 1.00 78.69 323 GLY A C 1
ATOM 2699 O O . GLY A 1 323 ? 2.397 18.696 -6.917 1.00 78.69 323 GLY A O 1
ATOM 2700 N N . ASN A 1 324 ? 1.800 16.577 -6.516 1.00 78.94 324 ASN A N 1
ATOM 2701 C CA . ASN A 1 324 ? 1.354 16.825 -5.144 1.00 78.94 324 ASN A CA 1
ATOM 2702 C C . ASN A 1 324 ? 2.504 17.260 -4.221 1.00 78.94 324 ASN A C 1
ATOM 2704 O O . ASN A 1 324 ? 2.309 18.143 -3.391 1.00 78.94 324 ASN A O 1
ATOM 2708 N N . ARG A 1 325 ? 3.711 16.692 -4.361 1.00 73.62 325 ARG A N 1
ATOM 2709 C CA . ARG A 1 325 ? 4.891 17.128 -3.591 1.00 73.62 325 ARG A CA 1
ATOM 2710 C C . ARG A 1 325 ? 5.338 18.532 -3.976 1.00 73.62 325 ARG A C 1
ATOM 2712 O O . ARG A 1 325 ? 5.578 19.336 -3.085 1.00 73.62 325 ARG A O 1
ATOM 2719 N N . MET A 1 326 ? 5.417 18.837 -5.270 1.00 70.56 326 MET A N 1
ATOM 2720 C CA . MET A 1 326 ? 5.750 20.178 -5.754 1.00 70.56 326 MET A CA 1
ATOM 2721 C C . MET A 1 326 ? 4.699 21.191 -5.317 1.00 70.56 326 MET A C 1
ATOM 2723 O O . MET A 1 326 ? 5.066 22.237 -4.800 1.00 70.56 326 MET A O 1
ATOM 2727 N N . LYS A 1 327 ? 3.408 20.857 -5.426 1.00 72.06 327 LYS A N 1
ATOM 2728 C CA . LYS A 1 327 ? 2.314 21.690 -4.921 1.00 72.06 327 LYS A CA 1
ATOM 2729 C C . LYS A 1 327 ? 2.453 21.931 -3.423 1.00 72.06 327 LYS A C 1
ATOM 2731 O O . LYS A 1 327 ? 2.371 23.077 -3.020 1.00 72.06 327 LYS A O 1
ATOM 2736 N N . ASN A 1 328 ? 2.742 20.900 -2.629 1.00 66.38 328 ASN A N 1
ATOM 2737 C CA . ASN A 1 328 ? 2.939 21.038 -1.186 1.00 66.38 328 ASN A CA 1
ATOM 2738 C C . ASN A 1 328 ? 4.161 21.897 -0.830 1.00 66.38 328 ASN A C 1
ATOM 2740 O O . ASN A 1 328 ? 4.084 22.676 0.115 1.00 66.38 328 ASN A O 1
ATOM 2744 N N . ILE A 1 329 ? 5.264 21.790 -1.581 1.00 64.56 329 ILE A N 1
ATOM 2745 C CA . ILE A 1 329 ? 6.455 22.651 -1.441 1.00 64.56 329 ILE A CA 1
ATOM 2746 C C . ILE A 1 329 ? 6.108 24.101 -1.810 1.00 64.56 329 ILE A C 1
ATOM 2748 O O . ILE A 1 329 ? 6.472 25.030 -1.099 1.00 64.56 329 ILE A O 1
ATOM 2752 N N . TRP A 1 330 ? 5.335 24.294 -2.878 1.00 51.22 330 TRP A N 1
ATOM 2753 C CA . TRP A 1 330 ? 4.923 25.613 -3.354 1.00 51.22 330 TRP A CA 1
ATOM 2754 C C . TRP A 1 330 ? 3.897 26.282 -2.419 1.00 51.22 330 TRP A C 1
ATOM 2756 O O . TRP A 1 330 ? 3.982 27.478 -2.138 1.00 51.22 330 TRP A O 1
ATOM 2766 N N . THR A 1 331 ? 2.970 25.510 -1.841 1.00 53.38 331 THR A N 1
ATOM 2767 C CA . THR A 1 331 ? 2.023 25.992 -0.823 1.00 53.38 331 THR A CA 1
ATOM 2768 C C . THR A 1 331 ? 2.698 26.245 0.521 1.00 53.38 331 THR A C 1
ATOM 2770 O O . THR A 1 331 ? 2.303 27.179 1.213 1.00 53.38 331 THR A O 1
ATOM 2773 N N . SER A 1 332 ? 3.744 25.490 0.884 1.00 45.78 332 SER A N 1
ATOM 2774 C CA . SER A 1 332 ? 4.536 25.786 2.090 1.00 45.78 332 SER A CA 1
ATOM 2775 C C . SER A 1 332 ? 5.407 27.037 1.923 1.00 45.78 332 SER A C 1
ATOM 2777 O O . SER A 1 332 ? 5.556 27.783 2.888 1.00 45.78 332 SER A O 1
ATOM 2779 N N . SER A 1 333 ? 5.851 27.375 0.703 1.00 43.00 333 SER A N 1
ATOM 2780 C CA . SER A 1 333 ? 6.454 28.690 0.423 1.00 43.00 333 SER A CA 1
ATOM 2781 C C . SER A 1 333 ? 5.459 29.863 0.444 1.00 43.00 333 SER A C 1
ATOM 2783 O O . SER A 1 333 ? 5.866 30.980 0.740 1.00 43.00 333 SER A O 1
ATOM 2785 N N . GLN A 1 334 ? 4.158 29.641 0.206 1.00 41.47 334 GLN A N 1
ATOM 2786 C CA . GLN A 1 334 ? 3.121 30.680 0.370 1.00 41.47 334 GLN A CA 1
ATOM 2787 C C . GLN A 1 334 ? 2.601 30.806 1.814 1.00 41.47 334 GLN A C 1
ATOM 2789 O O . GLN A 1 334 ? 2.102 31.863 2.202 1.00 41.47 334 GLN A O 1
ATOM 2794 N N . GLN A 1 335 ? 2.736 29.764 2.639 1.00 38.34 335 GLN A N 1
ATOM 2795 C CA . GLN A 1 335 ? 2.271 29.777 4.030 1.00 38.34 335 GLN A CA 1
ATOM 2796 C C . GLN A 1 335 ? 3.108 30.667 4.958 1.00 38.34 335 GLN A C 1
ATOM 2798 O O . GLN A 1 335 ? 2.615 31.044 6.013 1.00 38.34 335 GLN A O 1
ATOM 2803 N N . GLN A 1 336 ? 4.324 31.066 4.573 1.00 35.16 336 GLN A N 1
ATOM 2804 C CA . GLN A 1 336 ? 5.147 31.972 5.385 1.00 35.16 336 GLN A CA 1
ATOM 2805 C C . GLN A 1 336 ? 4.882 33.464 5.099 1.00 35.16 336 GLN A C 1
ATOM 2807 O O . GLN A 1 336 ? 5.312 34.317 5.868 1.00 35.16 336 GLN A O 1
ATOM 2812 N N . SER A 1 337 ? 4.123 33.786 4.042 1.00 31.95 337 SER A N 1
ATOM 2813 C CA . SER A 1 337 ? 3.770 35.166 3.655 1.00 31.95 337 SER A CA 1
ATOM 2814 C C . SER A 1 337 ? 2.319 35.552 3.974 1.00 31.95 337 SER A C 1
ATOM 2816 O O . SER A 1 337 ? 1.984 36.730 3.924 1.00 31.95 337 SER A O 1
ATOM 2818 N N . ASN A 1 338 ? 1.455 34.584 4.303 1.00 33.66 338 ASN A N 1
ATOM 2819 C CA . ASN A 1 338 ? 0.003 34.793 4.409 1.00 33.66 338 ASN A CA 1
ATOM 2820 C C . ASN A 1 338 ? -0.555 34.857 5.842 1.00 33.66 338 ASN A C 1
ATOM 2822 O O . ASN A 1 338 ? -1.760 35.041 5.999 1.00 33.66 338 ASN A O 1
ATOM 2826 N N . TYR A 1 339 ? 0.276 34.776 6.887 1.00 37.78 339 TYR A N 1
ATOM 2827 C CA . TYR A 1 339 ? -0.199 34.932 8.275 1.00 37.78 339 TYR A CA 1
ATOM 2828 C C . TYR A 1 339 ? -0.616 36.367 8.642 1.00 37.78 339 TYR A C 1
ATOM 2830 O O . TYR A 1 339 ? -1.191 36.574 9.704 1.00 37.78 339 TYR A O 1
ATOM 2838 N N . THR A 1 340 ? -0.393 37.351 7.769 1.00 37.34 340 THR A N 1
ATOM 2839 C CA . THR A 1 340 ? -0.793 38.753 7.981 1.00 37.34 340 THR A CA 1
ATOM 2840 C C . THR A 1 340 ? -2.103 39.155 7.298 1.00 37.34 340 THR A C 1
ATOM 2842 O O . THR A 1 340 ? -2.587 40.247 7.560 1.00 37.34 340 THR A O 1
ATOM 2845 N N . ASN A 1 341 ? -2.715 38.305 6.461 1.00 38.16 341 ASN A N 1
ATOM 2846 C CA . ASN A 1 341 ? -3.859 38.709 5.622 1.00 38.16 341 ASN A CA 1
ATOM 2847 C C . ASN A 1 341 ? -5.179 37.957 5.895 1.00 38.16 341 ASN A C 1
ATOM 2849 O O . ASN A 1 341 ? -6.131 38.110 5.132 1.00 38.16 341 ASN A O 1
ATOM 2853 N N . ILE A 1 342 ? -5.274 37.154 6.961 1.00 41.78 342 ILE A N 1
ATOM 2854 C CA . ILE A 1 342 ? -6.450 36.291 7.214 1.00 41.78 342 ILE A CA 1
ATOM 2855 C C . ILE A 1 342 ? -7.634 37.037 7.875 1.00 41.78 342 ILE A C 1
ATOM 2857 O O . ILE A 1 342 ? -8.743 36.511 7.894 1.00 41.78 342 ILE A O 1
ATOM 2861 N N . GLU A 1 343 ? -7.485 38.288 8.319 1.00 37.06 343 GLU A N 1
ATOM 2862 C CA . GLU A 1 343 ? -8.604 39.019 8.950 1.00 37.06 343 GLU A CA 1
ATOM 2863 C C . GLU A 1 343 ? -9.717 39.474 7.980 1.00 37.06 343 GLU A C 1
ATOM 2865 O O . GLU A 1 343 ? -10.818 39.769 8.432 1.00 37.06 343 GLU A O 1
ATOM 2870 N N . ASN A 1 344 ? -9.509 39.467 6.654 1.00 38.03 344 ASN A N 1
ATOM 2871 C CA . ASN A 1 344 ? -10.420 40.161 5.724 1.00 38.03 344 ASN A CA 1
ATOM 2872 C C . ASN A 1 344 ? -11.233 39.283 4.751 1.00 38.03 344 ASN A C 1
ATOM 2874 O O . ASN A 1 344 ? -11.904 39.825 3.874 1.00 38.03 344 ASN A O 1
ATOM 2878 N N . SER A 1 345 ? -11.230 37.952 4.870 1.00 35.84 345 SER A N 1
ATOM 2879 C CA . SER A 1 345 ? -11.912 37.073 3.896 1.00 35.84 345 SER A CA 1
ATOM 2880 C C . SER A 1 345 ? -12.914 36.094 4.518 1.00 35.84 345 SER A C 1
ATOM 2882 O O . SER A 1 345 ? -12.924 34.910 4.182 1.00 35.84 345 SER A O 1
ATOM 2884 N N . ILE A 1 346 ? -13.772 36.582 5.416 1.00 41.56 346 ILE A N 1
ATOM 2885 C CA . ILE A 1 346 ? -14.912 35.838 5.982 1.00 41.56 346 ILE A CA 1
ATOM 2886 C C . ILE A 1 346 ? -16.212 36.323 5.316 1.00 41.56 346 ILE A C 1
ATOM 2888 O O . ILE A 1 346 ? -17.037 36.956 5.961 1.00 41.56 346 ILE A O 1
ATOM 2892 N N . THR A 1 347 ? -16.411 36.096 4.012 1.00 41.81 347 THR A N 1
ATOM 2893 C CA . THR A 1 347 ? -17.683 36.476 3.340 1.00 41.81 347 THR A CA 1
ATOM 2894 C C . THR A 1 347 ? -18.122 35.553 2.193 1.00 41.81 347 THR A C 1
ATOM 2896 O O . THR A 1 347 ? -18.905 35.961 1.339 1.00 41.81 347 THR A O 1
ATOM 2899 N N . ALA A 1 348 ? -17.709 34.281 2.174 1.00 35.09 348 ALA A N 1
ATOM 2900 C CA . ALA A 1 348 ? -18.318 33.285 1.283 1.00 35.09 348 ALA A CA 1
ATOM 2901 C C . ALA A 1 348 ? -18.716 32.024 2.072 1.00 35.09 348 ALA A C 1
ATOM 2903 O O . ALA A 1 348 ? -17.833 31.370 2.631 1.00 35.09 348 ALA A O 1
ATOM 2904 N N . PRO A 1 349 ? -20.010 31.649 2.132 1.00 37.84 349 PRO A N 1
ATOM 2905 C CA . PRO A 1 349 ? -20.421 30.409 2.769 1.00 37.84 349 PRO A CA 1
ATOM 2906 C C . PRO A 1 349 ? -20.087 29.247 1.829 1.00 37.84 349 PRO A C 1
ATOM 2908 O O . PRO A 1 349 ? -20.850 28.898 0.930 1.00 37.84 349 PRO A O 1
ATOM 2911 N N . LEU A 1 350 ? -18.913 28.647 2.018 1.00 42.66 350 LEU A N 1
ATOM 2912 C CA . LEU A 1 350 ? -18.667 27.283 1.563 1.00 42.66 350 LEU A CA 1
ATOM 2913 C C . LEU A 1 350 ? -19.638 26.383 2.332 1.00 42.66 350 LEU A C 1
ATOM 2915 O O . LEU A 1 350 ? -19.672 26.446 3.558 1.00 42.66 350 LEU A O 1
ATOM 2919 N N . ILE A 1 351 ? -20.429 25.564 1.630 1.00 42.78 351 ILE A N 1
ATOM 2920 C CA . ILE A 1 351 ? -21.202 24.485 2.259 1.00 42.78 351 ILE A CA 1
ATOM 2921 C C . ILE A 1 351 ? -20.201 23.690 3.110 1.00 42.78 351 ILE A C 1
ATOM 2923 O O . ILE A 1 351 ? -19.257 23.137 2.533 1.00 42.78 351 ILE A O 1
ATOM 2927 N N . PRO A 1 352 ? -20.323 23.675 4.450 1.00 44.56 352 PRO A N 1
ATOM 2928 C CA . PRO A 1 352 ? -19.345 23.004 5.283 1.00 44.56 352 PRO A CA 1
ATOM 2929 C C . PRO A 1 352 ? -19.409 21.519 4.945 1.00 44.56 352 PRO A C 1
ATOM 2931 O O . PRO A 1 352 ? -20.453 20.879 5.063 1.00 44.56 352 PRO A O 1
ATOM 2934 N N . MET A 1 353 ? -18.295 20.974 4.459 1.00 43.84 353 MET A N 1
ATOM 2935 C CA . MET A 1 353 ? -18.136 19.532 4.352 1.00 43.84 353 MET A CA 1
ATOM 2936 C C . MET A 1 353 ? -18.276 18.980 5.772 1.00 43.84 353 MET A C 1
ATOM 2938 O O . MET A 1 353 ? -17.438 19.271 6.624 1.00 43.84 353 MET A O 1
ATOM 2942 N N . GLN A 1 354 ? -19.372 18.268 6.031 1.00 60.75 354 GLN A N 1
ATOM 2943 C CA . GLN A 1 354 ? -19.683 17.710 7.343 1.00 60.75 354 GLN A CA 1
ATOM 2944 C C . GLN A 1 354 ? -18.504 16.856 7.835 1.00 60.75 354 GLN A C 1
ATOM 2946 O O . GLN A 1 354 ? -17.886 16.136 7.041 1.00 60.75 354 GLN A O 1
ATOM 2951 N N . SER A 1 355 ? -18.161 16.972 9.122 1.00 80.62 355 SER A N 1
ATOM 2952 C CA . SER A 1 355 ? -17.049 16.225 9.717 1.00 80.62 355 SER A CA 1
ATOM 2953 C C . SER A 1 355 ? -17.242 14.724 9.489 1.00 80.62 355 SER A C 1
ATOM 2955 O O . SER A 1 355 ? -18.354 14.208 9.585 1.00 80.62 355 SER A O 1
ATOM 2957 N N . ILE A 1 356 ? -16.163 13.993 9.201 1.00 88.62 356 ILE A N 1
ATOM 2958 C CA . ILE A 1 356 ? -16.230 12.543 8.957 1.00 88.62 356 ILE A CA 1
ATOM 2959 C C . ILE A 1 356 ? -16.781 11.770 10.166 1.00 88.62 356 ILE A C 1
ATOM 2961 O O . ILE A 1 356 ? -17.442 10.751 9.985 1.00 88.62 356 ILE A O 1
ATOM 2965 N N . LEU A 1 357 ? -16.563 12.284 11.383 1.00 86.19 357 LEU A N 1
ATOM 2966 C CA . LEU A 1 357 ? -17.123 11.726 12.619 1.00 86.19 357 LEU A CA 1
ATOM 2967 C C . LEU A 1 357 ? -18.647 11.891 12.694 1.00 86.19 357 LEU A C 1
ATOM 2969 O O . LEU A 1 357 ? -19.325 11.063 13.292 1.00 86.19 357 LEU A O 1
ATOM 2973 N N . GLU A 1 358 ? -19.192 12.917 12.041 1.00 87.50 358 GLU A N 1
ATOM 2974 C CA . GLU A 1 358 ? -20.630 13.183 11.996 1.00 87.50 358 GLU A CA 1
ATOM 2975 C C . GLU A 1 358 ? -21.340 12.501 10.827 1.00 87.50 358 GLU A C 1
ATOM 2977 O O . GLU A 1 358 ? -22.565 12.421 10.814 1.00 87.50 358 GLU A O 1
ATOM 2982 N N . TYR A 1 359 ? -20.588 11.988 9.851 1.00 90.38 359 TYR A N 1
ATOM 2983 C CA . TYR A 1 359 ? -21.134 11.479 8.594 1.00 90.38 359 TYR A CA 1
ATOM 2984 C C . TYR A 1 359 ? -22.176 10.369 8.779 1.00 90.38 359 TYR A C 1
ATOM 2986 O O . TYR A 1 359 ? -23.170 10.336 8.047 1.00 90.38 359 TYR A O 1
ATOM 2994 N N . ASN A 1 360 ? -21.930 9.463 9.734 1.00 92.19 360 ASN A N 1
ATOM 2995 C CA . ASN A 1 360 ? -22.838 8.363 10.058 1.00 92.19 360 ASN A CA 1
ATOM 2996 C C . ASN A 1 360 ? -23.679 8.566 11.320 1.00 92.19 360 ASN A C 1
ATOM 2998 O O . ASN A 1 360 ? -24.575 7.755 11.579 1.00 92.19 360 ASN A O 1
ATOM 3002 N N . GLY A 1 361 ? -23.391 9.634 12.066 1.00 89.44 361 GLY A N 1
ATOM 3003 C CA . GLY A 1 361 ? -24.034 9.923 13.334 1.00 89.44 361 GLY A CA 1
ATOM 3004 C C . GLY A 1 361 ? -23.826 8.856 14.409 1.00 89.44 361 GLY A C 1
ATOM 3005 O O . GLY A 1 361 ? -23.125 7.853 14.236 1.00 89.44 361 GLY A O 1
ATOM 3006 N N . GLY A 1 362 ? -24.487 9.080 15.536 1.00 90.50 362 GLY A N 1
ATOM 3007 C CA . GLY A 1 362 ? -24.620 8.122 16.617 1.00 90.50 362 GLY A CA 1
ATOM 3008 C C . GLY A 1 362 ? -23.948 8.557 17.905 1.00 90.50 362 GLY A C 1
ATOM 3009 O O . GLY A 1 362 ? -23.063 9.411 17.931 1.00 90.50 362 GLY A O 1
ATOM 3010 N N . ILE A 1 363 ? -24.377 7.925 18.988 1.00 94.75 363 ILE A N 1
ATOM 3011 C CA . ILE A 1 363 ? -23.953 8.229 20.347 1.00 94.75 363 ILE A CA 1
ATOM 3012 C C . ILE A 1 363 ? -23.769 6.940 21.142 1.00 94.75 363 ILE A C 1
ATOM 3014 O O . ILE A 1 363 ? -24.537 5.985 21.009 1.00 94.75 363 ILE A O 1
ATOM 3018 N N . VAL A 1 364 ? -22.753 6.940 22.000 1.00 97.31 364 VAL A N 1
ATOM 3019 C CA . VAL A 1 364 ? -22.569 5.948 23.052 1.00 97.31 364 VAL A CA 1
ATOM 3020 C C . VAL A 1 364 ? -22.355 6.666 24.384 1.00 97.31 364 VAL A C 1
ATOM 3022 O O . VAL A 1 364 ? -21.605 7.637 24.467 1.00 97.31 364 VAL A O 1
ATOM 3025 N N . ILE A 1 365 ? -23.004 6.165 25.431 1.00 97.81 365 ILE A N 1
ATOM 3026 C CA . ILE A 1 365 ? -22.842 6.610 26.818 1.00 97.81 365 ILE A CA 1
ATOM 3027 C C . ILE A 1 365 ? -22.479 5.390 27.661 1.00 97.81 365 ILE A C 1
ATOM 3029 O O . ILE A 1 365 ? -23.047 4.317 27.457 1.00 97.81 365 ILE A O 1
ATOM 3033 N N . ALA A 1 366 ? -21.575 5.538 28.625 1.00 98.19 366 ALA A N 1
ATOM 3034 C CA . ALA A 1 366 ? -21.393 4.556 29.686 1.00 98.19 366 ALA A CA 1
ATOM 3035 C C . ALA A 1 366 ? -21.350 5.226 31.060 1.00 98.19 366 ALA A C 1
ATOM 3037 O O . ALA A 1 366 ? -20.799 6.312 31.196 1.00 98.19 366 ALA A O 1
ATOM 3038 N N . MET A 1 367 ? -21.916 4.574 32.073 1.00 98.12 367 MET A N 1
ATOM 3039 C CA . MET A 1 367 ? -21.996 5.083 33.445 1.00 98.12 367 MET A CA 1
ATOM 3040 C C . MET A 1 367 ? -21.569 4.006 34.441 1.00 98.12 367 MET A C 1
ATOM 3042 O O . MET A 1 367 ? -21.948 2.839 34.299 1.00 98.12 367 MET A O 1
ATOM 3046 N N . LYS A 1 368 ? -20.811 4.397 35.466 1.00 97.56 368 LYS A N 1
ATOM 3047 C CA . LYS A 1 368 ? -20.533 3.566 36.641 1.00 97.56 368 LYS A CA 1
ATOM 3048 C C . LYS A 1 368 ? -21.688 3.675 37.637 1.00 97.56 368 LYS A C 1
ATOM 3050 O O . LYS A 1 368 ? -22.197 4.765 37.890 1.00 97.56 368 LYS A O 1
ATOM 3055 N N . GLY A 1 369 ? -22.071 2.541 38.212 1.00 96.19 369 GLY A N 1
ATOM 3056 C CA . GLY A 1 369 ? -22.950 2.459 39.374 1.00 96.19 369 GLY A CA 1
ATOM 3057 C C . GLY A 1 369 ? -22.333 1.581 40.458 1.00 96.19 369 GLY A C 1
ATOM 3058 O O . GLY A 1 369 ? -21.163 1.190 40.397 1.00 96.19 369 GLY A O 1
ATOM 3059 N N . LYS A 1 370 ? -23.131 1.230 41.460 1.00 95.19 370 LYS A N 1
ATOM 3060 C CA . LYS A 1 370 ? -22.692 0.387 42.570 1.00 95.19 370 LYS A CA 1
ATOM 3061 C C . LYS A 1 370 ? -22.569 -1.064 42.117 1.00 95.19 370 LYS A C 1
ATOM 3063 O O . LYS A 1 370 ? -23.567 -1.722 41.839 1.00 95.19 370 LYS A O 1
ATOM 3068 N N . ASN A 1 371 ? -21.338 -1.572 42.039 1.00 94.31 371 ASN A N 1
ATOM 3069 C CA . ASN A 1 371 ? -21.022 -2.932 41.566 1.00 94.31 371 ASN A CA 1
ATOM 3070 C C . ASN A 1 371 ? -21.607 -3.282 40.179 1.00 94.31 371 ASN A C 1
ATOM 3072 O O . ASN A 1 371 ? -21.730 -4.459 39.831 1.00 94.31 371 ASN A O 1
ATOM 3076 N N . CYS A 1 372 ? -21.970 -2.272 39.389 1.00 96.00 372 CYS A N 1
ATOM 3077 C CA . CYS A 1 372 ? -22.557 -2.426 38.068 1.00 96.00 372 CYS A CA 1
ATOM 3078 C C . C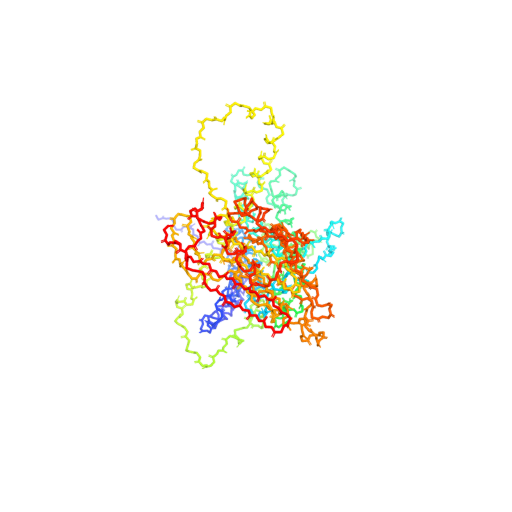YS A 1 372 ? -22.070 -1.320 37.129 1.00 96.00 372 CYS A C 1
ATOM 3080 O O . CYS A 1 372 ? -21.568 -0.279 37.560 1.00 96.00 372 CYS A O 1
ATOM 3082 N N . VAL A 1 373 ? -22.188 -1.569 35.829 1.00 97.69 373 VAL A N 1
ATOM 3083 C CA . VAL A 1 373 ? -21.841 -0.607 34.778 1.00 97.69 373 VAL A CA 1
ATOM 3084 C C . VAL A 1 373 ? -22.924 -0.641 33.721 1.00 97.69 373 VAL A C 1
ATOM 3086 O O . VAL A 1 373 ? -23.374 -1.719 33.336 1.00 97.69 373 VAL A O 1
ATOM 3089 N N . ALA A 1 374 ? -23.319 0.521 33.223 1.00 98.12 374 ALA A N 1
ATOM 3090 C CA . ALA A 1 374 ? -24.247 0.628 32.112 1.00 98.12 374 ALA A CA 1
ATOM 3091 C C . ALA A 1 374 ? -23.518 1.120 30.861 1.00 98.12 374 ALA A C 1
ATOM 3093 O O . ALA A 1 374 ? -22.678 2.011 30.955 1.00 98.12 374 ALA A O 1
ATOM 3094 N N . ILE A 1 375 ? -23.852 0.572 29.693 1.00 98.38 375 ILE A N 1
ATOM 3095 C CA . ILE A 1 375 ? -23.470 1.130 28.391 1.00 98.38 375 ILE A CA 1
ATOM 3096 C C . ILE A 1 375 ? -24.691 1.177 27.481 1.00 98.38 375 ILE A C 1
ATOM 3098 O O . ILE A 1 375 ? -25.437 0.204 27.367 1.00 98.38 375 ILE A O 1
ATOM 3102 N N . ALA A 1 376 ? -24.911 2.320 26.846 1.00 97.88 376 ALA A N 1
ATOM 3103 C CA . ALA A 1 376 ? -26.075 2.577 26.021 1.00 97.88 376 ALA A CA 1
ATOM 3104 C C . ALA A 1 376 ? -25.689 3.235 24.700 1.00 97.88 376 ALA A C 1
ATOM 3106 O O . ALA A 1 376 ? -24.728 4.000 24.636 1.00 97.88 376 ALA A O 1
ATOM 3107 N N . ALA A 1 377 ? -26.431 2.918 23.645 1.00 97.19 377 ALA A N 1
ATOM 3108 C CA . ALA A 1 377 ? -26.216 3.484 22.322 1.00 97.19 377 ALA A CA 1
ATOM 3109 C C . ALA A 1 377 ? -27.528 3.635 21.559 1.00 97.19 377 ALA A C 1
ATOM 3111 O O . ALA A 1 377 ? -28.496 2.905 21.796 1.00 97.19 377 ALA A O 1
ATOM 3112 N N . ASP A 1 378 ? -27.534 4.560 20.610 1.00 95.38 378 ASP A N 1
ATOM 3113 C CA . ASP A 1 378 ? -28.602 4.682 19.628 1.00 95.38 378 ASP A CA 1
ATOM 3114 C C . ASP A 1 378 ? -28.455 3.638 18.501 1.00 95.38 378 ASP A C 1
ATOM 3116 O O . ASP A 1 378 ? -27.387 3.046 18.289 1.00 95.38 378 ASP A O 1
ATOM 3120 N N . ARG A 1 379 ? -29.530 3.410 17.742 1.00 93.56 379 ARG A N 1
ATOM 3121 C CA . ARG A 1 379 ? -29.583 2.352 16.716 1.00 93.56 379 ARG A CA 1
ATOM 3122 C C . ARG A 1 379 ? -29.616 2.870 15.283 1.00 93.56 379 ARG A C 1
ATOM 3124 O O . ARG A 1 379 ? -29.613 2.055 14.361 1.00 93.56 379 ARG A O 1
ATOM 3131 N N . CYS A 1 380 ? -29.597 4.181 15.056 1.00 91.56 380 CYS A N 1
ATOM 3132 C CA . CYS A 1 380 ? -29.605 4.691 13.692 1.00 91.56 380 CYS A CA 1
ATOM 3133 C C . CYS A 1 380 ? -28.245 4.539 12.995 1.00 91.56 380 CYS A C 1
ATOM 3135 O O . CYS A 1 380 ? -27.181 4.616 13.615 1.00 91.56 380 CYS A O 1
ATOM 3137 N N . LEU A 1 381 ? -28.291 4.376 11.679 1.00 93.75 381 LEU A N 1
ATOM 3138 C CA . LEU A 1 381 ? -27.184 4.613 10.766 1.00 93.75 381 LEU A CA 1
ATOM 3139 C C . LEU A 1 381 ? -27.648 5.664 9.773 1.00 93.75 381 LEU A C 1
ATOM 3141 O O . LEU A 1 381 ? -28.478 5.376 8.905 1.00 93.75 381 LEU A O 1
ATOM 3145 N N . THR A 1 382 ? -27.105 6.866 9.890 1.00 88.12 382 THR A N 1
ATOM 3146 C CA . THR A 1 382 ? -27.399 7.942 8.952 1.00 88.12 382 THR A CA 1
ATOM 3147 C C . THR A 1 382 ? -26.300 8.034 7.901 1.00 88.12 382 THR A C 1
ATOM 3149 O O . THR A 1 382 ? -25.208 7.482 8.032 1.00 88.12 382 THR A O 1
ATOM 3152 N N . VAL A 1 383 ? -26.620 8.656 6.779 1.00 87.44 383 VAL A N 1
ATOM 3153 C CA . VAL A 1 383 ? -25.647 9.151 5.814 1.00 87.44 383 VAL A CA 1
ATOM 3154 C C . VAL A 1 383 ? -26.059 10.585 5.556 1.00 87.44 383 VAL A C 1
ATOM 3156 O O . VAL A 1 383 ? -27.064 10.833 4.883 1.00 87.44 383 VAL A O 1
ATOM 3159 N N . GLN A 1 384 ? -25.307 11.519 6.137 1.00 78.25 384 GLN A N 1
ATOM 3160 C CA . GLN A 1 384 ? -25.673 12.936 6.171 1.00 78.25 384 GLN A CA 1
ATOM 3161 C C . GLN A 1 384 ? -27.040 13.121 6.857 1.00 78.25 384 GLN A C 1
ATOM 3163 O O . GLN A 1 384 ? -27.176 12.849 8.042 1.00 78.25 384 GLN A O 1
ATOM 3168 N N . MET A 1 385 ? -28.070 13.526 6.110 1.00 76.19 385 MET A N 1
ATOM 3169 C CA . MET A 1 385 ? -29.435 13.755 6.610 1.00 76.19 385 MET A CA 1
ATOM 3170 C C . MET A 1 385 ? -30.413 12.639 6.217 1.00 76.19 385 MET A C 1
ATOM 3172 O O . MET A 1 385 ? -31.627 12.803 6.310 1.00 76.19 385 MET A O 1
ATOM 3176 N N . ARG A 1 386 ? -29.911 11.509 5.704 1.00 83.81 386 ARG A N 1
ATOM 3177 C CA . ARG A 1 386 ? -30.741 10.369 5.306 1.00 83.81 386 ARG A CA 1
ATOM 3178 C C . ARG A 1 386 ? -30.533 9.214 6.268 1.00 83.81 386 ARG A C 1
ATOM 3180 O O . ARG A 1 386 ? -29.412 8.738 6.421 1.00 83.81 386 ARG A O 1
ATOM 3187 N N . ASN A 1 387 ? -31.617 8.711 6.846 1.00 87.38 387 ASN A N 1
ATOM 3188 C CA . ASN A 1 387 ? -31.570 7.470 7.603 1.00 87.38 387 ASN A CA 1
ATOM 3189 C C . ASN A 1 387 ? -31.458 6.266 6.647 1.00 87.38 387 ASN A C 1
ATOM 3191 O O . ASN A 1 387 ? -32.231 6.149 5.695 1.00 87.38 387 ASN A O 1
ATOM 3195 N N . ILE A 1 388 ? -30.472 5.398 6.880 1.00 92.25 388 ILE A N 1
ATOM 3196 C CA . ILE A 1 388 ? -30.225 4.176 6.102 1.00 92.25 388 ILE A CA 1
ATOM 3197 C C . ILE A 1 388 ? -30.726 2.940 6.847 1.00 92.25 388 ILE A C 1
ATOM 3199 O O . ILE A 1 388 ? -31.260 2.024 6.225 1.00 92.25 388 ILE A O 1
ATOM 3203 N N . SER A 1 389 ? -30.538 2.890 8.166 1.00 92.62 389 SER A N 1
ATOM 3204 C CA . SER A 1 389 ? -30.954 1.763 9.001 1.00 92.62 389 SER A CA 1
ATOM 3205 C C . SER A 1 389 ? -31.325 2.234 10.400 1.00 92.62 389 SER A C 1
ATOM 3207 O O . SER A 1 389 ? -30.667 3.103 10.961 1.00 92.62 389 SER A O 1
ATOM 3209 N N . MET A 1 390 ? -32.345 1.606 10.979 1.00 91.62 390 MET A N 1
ATOM 3210 C CA . MET A 1 390 ? -32.790 1.814 12.365 1.00 91.62 390 MET A CA 1
ATOM 3211 C C . MET A 1 390 ? -32.297 0.697 13.300 1.00 91.62 390 MET A C 1
ATOM 3213 O O . MET A 1 390 ? -32.733 0.594 14.442 1.00 91.62 390 MET A O 1
ATOM 3217 N N . ASP A 1 391 ? -31.428 -0.187 12.799 1.00 93.00 391 ASP A N 1
ATOM 3218 C CA . ASP A 1 391 ? -30.867 -1.295 13.567 1.00 93.00 391 ASP A CA 1
ATOM 3219 C C . ASP A 1 391 ? -29.372 -1.487 13.290 1.00 93.00 391 ASP A C 1
ATOM 3221 O O . ASP A 1 391 ? -28.918 -2.497 12.746 1.00 93.00 391 ASP A O 1
ATOM 3225 N N . PHE A 1 392 ? -28.588 -0.459 13.599 1.00 94.44 392 PHE A N 1
ATOM 3226 C CA . PHE A 1 392 ? -27.137 -0.498 13.503 1.00 94.44 392 PHE A CA 1
ATOM 3227 C C . PHE A 1 392 ? -26.501 -0.667 14.882 1.00 94.44 392 PHE A C 1
ATOM 3229 O O . PHE A 1 392 ? -26.586 0.202 15.749 1.00 94.44 392 PHE A O 1
ATOM 3236 N N . GLN A 1 393 ? -25.828 -1.800 15.073 1.00 92.00 393 GLN A N 1
ATOM 3237 C CA . GLN A 1 393 ? -25.136 -2.127 16.312 1.00 92.00 393 GLN A CA 1
ATOM 3238 C C . GLN A 1 393 ? -23.854 -1.297 16.474 1.00 92.00 393 GLN A C 1
ATOM 3240 O O . GLN A 1 393 ? -22.940 -1.397 15.655 1.00 92.00 393 GLN A O 1
ATOM 3245 N N . LYS A 1 394 ? -23.767 -0.538 17.574 1.00 95.31 394 LYS A N 1
ATOM 3246 C CA . LYS A 1 394 ? -22.563 0.223 17.965 1.00 95.31 394 LYS A CA 1
ATOM 3247 C C . LYS A 1 394 ? -21.843 -0.344 19.189 1.00 95.31 394 LYS A C 1
ATOM 3249 O O . LYS A 1 394 ? -20.675 -0.028 19.392 1.00 95.31 394 LYS A O 1
ATOM 3254 N N . ILE A 1 395 ? -22.526 -1.175 19.983 1.00 97.69 395 ILE A N 1
ATOM 3255 C CA . ILE A 1 395 ? -21.983 -1.835 21.177 1.00 97.69 395 ILE A CA 1
ATOM 3256 C C . ILE A 1 395 ? -21.659 -3.288 20.843 1.00 97.69 395 ILE A C 1
ATOM 3258 O O . ILE A 1 395 ? -22.527 -4.042 20.400 1.00 97.69 395 ILE A O 1
ATOM 3262 N N . PHE A 1 396 ? -20.419 -3.692 21.091 1.00 97.50 396 PHE A N 1
ATOM 3263 C CA . PHE A 1 396 ? -19.906 -5.027 20.824 1.00 97.50 396 PHE A CA 1
ATOM 3264 C C . PHE A 1 396 ? -19.452 -5.685 22.121 1.00 97.50 396 PHE A C 1
ATOM 3266 O O . PHE A 1 396 ? -18.729 -5.094 22.922 1.00 97.50 396 PHE A O 1
ATOM 3273 N N . GLN A 1 397 ? -19.860 -6.936 22.307 1.00 95.62 397 GLN A N 1
ATOM 3274 C CA . GLN A 1 397 ? -19.388 -7.769 23.402 1.00 95.62 397 GLN A CA 1
ATOM 3275 C C . GLN A 1 397 ? -17.973 -8.268 23.094 1.00 95.62 397 GLN A C 1
ATOM 3277 O O . GLN A 1 397 ? -17.743 -8.886 22.050 1.00 95.62 397 GLN A O 1
ATOM 3282 N N . VAL A 1 398 ? -17.042 -8.000 24.007 1.00 93.12 398 VAL A N 1
ATOM 3283 C CA . VAL A 1 398 ? -15.639 -8.426 23.918 1.00 93.12 398 VAL A CA 1
ATOM 3284 C C . VAL A 1 398 ? -15.402 -9.653 24.798 1.00 93.12 398 VAL A C 1
ATOM 3286 O O . VAL A 1 398 ? -14.822 -10.630 24.342 1.00 93.12 398 VAL A O 1
ATOM 3289 N N . ASP A 1 399 ? -15.919 -9.608 26.023 1.00 91.38 399 ASP A N 1
ATOM 3290 C CA . ASP A 1 399 ? -15.978 -10.686 27.022 1.00 91.38 399 ASP A CA 1
ATOM 3291 C C . ASP A 1 399 ? -17.383 -10.598 27.678 1.00 91.38 399 ASP A C 1
ATOM 3293 O O . ASP A 1 399 ? -18.032 -9.556 27.553 1.00 91.38 399 ASP A O 1
ATOM 3297 N N . PRO A 1 400 ? -17.936 -11.614 28.372 1.00 90.81 400 PRO A N 1
ATOM 3298 C CA . PRO A 1 400 ? -19.229 -11.527 29.056 1.00 90.81 400 PRO A CA 1
ATOM 3299 C C . PRO A 1 400 ? -19.396 -10.337 29.996 1.00 90.81 400 PRO A C 1
ATOM 3301 O O . PRO A 1 400 ? -20.524 -9.885 30.167 1.00 90.81 400 PRO A O 1
ATOM 3304 N N . HIS A 1 401 ? -18.299 -9.793 30.527 1.00 92.19 401 HIS A N 1
ATOM 3305 C CA . HIS A 1 401 ? -18.301 -8.643 31.432 1.00 92.19 401 HIS A CA 1
ATOM 3306 C C . HIS A 1 401 ? -17.606 -7.405 30.859 1.00 92.19 401 HIS A C 1
ATOM 3308 O O . HIS A 1 401 ? -17.385 -6.455 31.604 1.00 92.19 401 HIS A O 1
ATOM 3314 N N . ILE A 1 402 ? -17.235 -7.402 29.570 1.00 95.94 402 ILE A N 1
ATOM 3315 C CA . ILE A 1 402 ? -16.543 -6.281 28.915 1.00 95.94 402 ILE A CA 1
ATOM 3316 C C . ILE A 1 402 ? -17.193 -5.993 27.567 1.00 95.94 402 ILE A C 1
ATOM 3318 O O . ILE A 1 402 ? -17.228 -6.839 26.670 1.00 95.94 402 ILE A O 1
ATOM 3322 N N . TYR A 1 403 ? -17.651 -4.759 27.412 1.00 97.75 403 TYR A N 1
ATOM 3323 C CA . TYR A 1 403 ? -18.300 -4.252 26.217 1.00 97.75 403 TYR A CA 1
ATOM 3324 C C . TYR A 1 403 ? -17.556 -3.022 25.710 1.00 97.75 403 TYR A C 1
ATOM 3326 O O . TYR A 1 403 ? -16.988 -2.248 26.484 1.00 97.75 403 TYR A O 1
ATOM 3334 N N . ILE A 1 404 ? -17.564 -2.852 24.392 1.00 98.00 404 ILE A N 1
ATOM 3335 C CA . ILE A 1 404 ? -17.007 -1.681 23.726 1.00 98.00 404 ILE A CA 1
ATOM 3336 C C . ILE A 1 404 ? -18.056 -1.046 22.821 1.00 98.00 404 ILE A C 1
ATOM 3338 O O . ILE A 1 404 ? -18.648 -1.718 21.978 1.00 98.00 404 ILE A O 1
ATOM 3342 N N . GLY A 1 405 ? -18.287 0.247 22.993 1.00 97.75 405 GLY A N 1
ATOM 3343 C CA . GLY A 1 405 ? -19.038 1.077 22.068 1.00 97.75 405 GLY A CA 1
ATOM 3344 C C . GLY A 1 405 ? -18.103 1.800 21.107 1.00 97.75 405 GLY A C 1
ATOM 3345 O O . GLY A 1 405 ? -17.046 2.278 21.510 1.00 97.75 405 GLY A O 1
ATOM 3346 N N . LEU A 1 406 ? -18.478 1.856 19.832 1.00 97.12 406 LEU A N 1
ATOM 3347 C CA . LEU A 1 406 ? -17.665 2.443 18.762 1.00 97.12 406 LEU A CA 1
ATOM 3348 C C . LEU A 1 406 ? -18.489 3.450 17.932 1.00 97.12 406 LEU A C 1
ATOM 3350 O O . LEU A 1 406 ? -18.872 3.128 16.800 1.00 97.12 406 LEU A O 1
ATOM 3354 N N . PRO A 1 407 ? -18.798 4.641 18.478 1.00 94.94 407 PRO A N 1
ATOM 3355 C CA . PRO A 1 407 ? -19.381 5.739 17.712 1.00 94.94 407 PRO A CA 1
ATOM 3356 C C . PRO A 1 407 ? -18.367 6.324 16.712 1.00 94.94 407 PRO A C 1
ATOM 3358 O O . PRO A 1 407 ? -17.153 6.170 16.875 1.00 94.94 407 PRO A O 1
ATOM 3361 N N . GLY A 1 408 ? -18.877 6.987 15.670 1.00 93.31 408 GLY A N 1
ATOM 3362 C CA . GLY A 1 408 ? -18.089 7.591 14.594 1.00 93.31 408 GLY A CA 1
ATOM 3363 C C . GLY A 1 408 ? -18.404 6.986 13.225 1.00 93.31 408 GLY A C 1
ATOM 3364 O O . GLY A 1 408 ? -19.554 6.697 12.891 1.00 93.31 408 GLY A O 1
ATOM 3365 N N . LEU A 1 409 ? -17.375 6.796 12.404 1.00 95.06 409 LEU A N 1
ATOM 3366 C CA . LEU A 1 409 ? -17.511 6.304 11.040 1.00 95.06 409 LEU A CA 1
ATOM 3367 C C . LEU A 1 409 ? -17.855 4.806 11.017 1.00 95.06 409 LEU A C 1
ATOM 3369 O O . LEU A 1 409 ? -17.071 3.959 11.447 1.00 95.06 409 LEU A O 1
ATOM 3373 N N . ALA A 1 410 ? -18.985 4.449 10.403 1.00 94.12 410 ALA A N 1
ATOM 3374 C CA . ALA A 1 410 ? -19.535 3.092 10.459 1.00 94.12 410 ALA A CA 1
ATOM 3375 C C . ALA A 1 410 ? -18.622 2.009 9.848 1.00 94.12 410 ALA A C 1
ATOM 3377 O O . ALA A 1 410 ? -18.640 0.853 10.286 1.00 94.12 410 ALA A O 1
ATOM 3378 N N . THR A 1 411 ? -17.812 2.357 8.838 1.00 95.62 411 THR A N 1
ATOM 3379 C CA . THR A 1 411 ? -16.824 1.419 8.270 1.00 95.62 411 THR A CA 1
ATOM 3380 C C . THR A 1 411 ? -15.704 1.106 9.263 1.00 95.62 411 THR A C 1
ATOM 3382 O O . THR A 1 411 ? -15.264 -0.044 9.371 1.00 95.62 411 THR A O 1
ATOM 3385 N N . ASP A 1 412 ? -15.287 2.098 10.046 1.00 96.69 412 ASP A N 1
ATOM 3386 C CA . ASP A 1 412 ? -14.236 1.935 11.041 1.00 96.69 412 ASP A CA 1
ATOM 3387 C C . ASP A 1 412 ? -14.777 1.234 12.287 1.00 96.69 412 ASP A C 1
ATOM 3389 O O . ASP A 1 412 ? -14.109 0.336 12.790 1.00 96.69 412 ASP A O 1
ATOM 3393 N N . THR A 1 413 ? -16.022 1.498 12.701 1.00 95.62 413 THR A N 1
ATOM 3394 C CA . THR A 1 413 ? -16.737 0.728 13.739 1.00 95.62 413 THR A CA 1
ATOM 3395 C C . THR A 1 413 ? -16.652 -0.783 13.474 1.00 95.62 413 THR A C 1
ATOM 3397 O O . THR A 1 413 ? -16.256 -1.566 14.345 1.00 95.62 413 THR A O 1
ATOM 3400 N N . LYS A 1 414 ? -16.973 -1.227 12.250 1.00 94.88 414 LYS A N 1
ATOM 3401 C CA . LYS A 1 414 ? -16.888 -2.652 11.873 1.00 94.88 414 LYS A CA 1
ATOM 3402 C C . LYS A 1 414 ? -15.447 -3.156 11.812 1.00 94.88 414 LYS A C 1
ATOM 3404 O O . LYS A 1 414 ? -15.158 -4.256 12.275 1.00 94.88 414 LYS A O 1
ATOM 3409 N N . THR A 1 415 ? -14.537 -2.357 11.265 1.00 96.38 415 THR A N 1
ATOM 3410 C CA . THR A 1 415 ? -13.128 -2.745 11.114 1.00 96.38 415 THR A CA 1
ATOM 3411 C C . THR A 1 415 ? -12.440 -2.903 12.471 1.00 96.38 415 THR A C 1
ATOM 3413 O O . THR A 1 415 ? -11.758 -3.899 12.722 1.00 96.38 415 THR A O 1
ATOM 3416 N N . VAL A 1 416 ? -12.633 -1.937 13.369 1.00 96.50 416 VAL A N 1
ATOM 3417 C CA . VAL A 1 416 ? -12.034 -1.912 14.706 1.00 96.50 416 VAL A CA 1
ATOM 3418 C C . VAL A 1 416 ? -12.632 -3.008 15.585 1.00 96.50 416 VAL A C 1
ATOM 3420 O O . VAL A 1 416 ? -11.867 -3.742 16.208 1.00 96.50 416 VAL A O 1
ATOM 3423 N N . SER A 1 417 ? -13.956 -3.212 15.577 1.00 95.81 417 SER A N 1
ATOM 3424 C CA . SER A 1 417 ? -14.586 -4.301 16.348 1.00 95.81 417 SER A CA 1
ATOM 3425 C C . SER A 1 417 ? -14.057 -5.685 15.951 1.00 95.81 417 SER A C 1
ATOM 3427 O O . SER A 1 417 ? -13.701 -6.481 16.822 1.00 95.81 417 SER A O 1
ATOM 3429 N N . GLN A 1 418 ? -13.918 -5.967 14.651 1.00 95.12 418 GLN A N 1
ATOM 3430 C CA . GLN A 1 418 ? -13.353 -7.232 14.167 1.00 95.12 418 GLN A CA 1
ATOM 3431 C C . GLN A 1 418 ? -11.883 -7.405 14.571 1.00 95.12 418 GLN A C 1
ATOM 3433 O O . GLN A 1 418 ? -11.488 -8.480 15.030 1.00 95.12 418 GLN A O 1
ATOM 3438 N N . ARG A 1 419 ? -11.072 -6.345 14.453 1.00 95.81 419 ARG A N 1
ATOM 3439 C CA . ARG A 1 419 ? -9.655 -6.367 14.854 1.00 95.81 419 ARG A CA 1
ATOM 3440 C C . ARG A 1 419 ? -9.479 -6.581 16.353 1.00 95.81 419 ARG A C 1
ATOM 3442 O O . ARG A 1 419 ? -8.611 -7.356 16.752 1.00 95.81 419 ARG A O 1
ATOM 3449 N N . LEU A 1 420 ? -10.297 -5.929 17.175 1.00 95.94 420 LEU A N 1
ATOM 3450 C CA . LEU A 1 420 ? -10.261 -6.094 18.626 1.00 95.94 420 LEU A CA 1
ATOM 3451 C C . LEU A 1 420 ? -10.692 -7.497 19.036 1.00 95.94 420 LEU A C 1
ATOM 3453 O O . LEU A 1 420 ? -9.990 -8.126 19.822 1.00 95.94 420 LEU A O 1
ATOM 3457 N N . LYS A 1 421 ? -11.761 -8.035 18.438 1.00 93.62 421 LYS A N 1
ATOM 3458 C CA . LYS A 1 421 ? -12.190 -9.419 18.678 1.00 93.62 421 LYS A CA 1
ATOM 3459 C C . LYS A 1 421 ? -11.076 -10.418 18.364 1.00 93.62 421 LYS A C 1
ATOM 3461 O O . LYS A 1 421 ? -10.805 -11.312 19.158 1.00 93.62 421 LYS A O 1
ATOM 3466 N N . PHE A 1 422 ? -10.381 -10.235 17.241 1.00 95.44 422 PHE A N 1
ATOM 3467 C CA . PHE A 1 422 ? -9.226 -11.061 16.891 1.00 95.44 422 PHE A CA 1
ATOM 3468 C C . PHE A 1 422 ? -8.093 -10.952 17.925 1.00 95.44 422 PHE A C 1
ATOM 3470 O O . PHE A 1 422 ? -7.590 -11.975 18.390 1.00 95.44 422 PHE A O 1
ATOM 3477 N N . ARG A 1 423 ? -7.707 -9.729 18.321 1.00 95.31 423 ARG A N 1
ATOM 3478 C CA . ARG A 1 423 ? -6.628 -9.509 19.303 1.00 95.31 423 ARG A CA 1
ATOM 3479 C C . ARG A 1 423 ? -6.971 -10.075 20.683 1.00 95.31 423 ARG A C 1
ATOM 3481 O O . ARG A 1 423 ? -6.092 -10.648 21.321 1.00 95.31 423 ARG A O 1
ATOM 3488 N N . VAL A 1 424 ? -8.223 -9.956 21.120 1.00 94.88 424 VAL A N 1
ATOM 3489 C CA . VAL A 1 424 ? -8.688 -10.504 22.403 1.00 94.88 424 VAL A CA 1
ATOM 3490 C C . VAL A 1 424 ? -8.697 -12.027 22.375 1.00 94.88 424 VAL A C 1
ATOM 3492 O O . VAL A 1 424 ? -8.091 -12.632 23.251 1.00 94.88 424 VAL A O 1
ATOM 3495 N N . ASN A 1 425 ? -9.242 -12.655 21.330 1.00 93.94 425 ASN A N 1
ATOM 3496 C CA . ASN A 1 425 ? -9.198 -14.115 21.194 1.00 93.94 425 ASN A CA 1
ATOM 3497 C C . ASN A 1 425 ? -7.754 -14.647 21.223 1.00 93.94 425 ASN A C 1
ATOM 3499 O O . ASN A 1 425 ? -7.457 -15.652 21.865 1.00 93.94 425 ASN A O 1
ATOM 3503 N N . LEU A 1 426 ? -6.833 -13.956 20.547 1.00 95.38 426 LEU A N 1
ATOM 3504 C CA . LEU A 1 426 ? -5.419 -14.327 20.519 1.00 95.38 426 LEU A CA 1
ATOM 3505 C C . LEU A 1 426 ? -4.740 -14.134 21.883 1.00 95.38 426 LEU A C 1
ATOM 3507 O O . LEU A 1 426 ? -3.894 -14.943 22.268 1.00 95.38 426 LEU A O 1
ATOM 3511 N N . TYR A 1 427 ? -5.117 -13.089 22.621 1.00 94.31 427 TYR A N 1
ATOM 3512 C CA . TYR A 1 427 ? -4.671 -12.872 23.993 1.00 94.31 427 TYR A CA 1
ATOM 3513 C C . TYR A 1 427 ? -5.135 -14.000 24.915 1.00 94.31 427 TYR A C 1
ATOM 3515 O O . TYR A 1 427 ? -4.317 -14.558 25.641 1.00 94.31 427 TYR A O 1
ATOM 3523 N N . GLU A 1 428 ? -6.413 -14.376 24.854 1.00 93.06 428 GLU A N 1
ATOM 3524 C CA . GLU A 1 428 ? -6.976 -15.437 25.692 1.00 93.06 428 GLU A CA 1
ATOM 3525 C C . GLU A 1 428 ? -6.327 -16.794 25.422 1.00 93.06 428 GLU A C 1
ATOM 3527 O O . GLU A 1 428 ? -5.971 -17.495 26.367 1.00 93.06 428 GLU A O 1
ATOM 3532 N N . LEU A 1 429 ? -6.096 -17.134 24.149 1.00 94.44 429 LEU A N 1
ATOM 3533 C CA . LEU A 1 429 ? -5.403 -18.367 23.763 1.00 94.44 429 LEU A CA 1
ATOM 3534 C C . LEU A 1 429 ? -3.948 -18.401 24.248 1.00 94.44 429 LEU A C 1
ATOM 3536 O O . LEU A 1 429 ? -3.447 -19.459 24.621 1.00 94.44 429 LEU A O 1
ATOM 3540 N N . ARG A 1 430 ? -3.258 -17.256 24.234 1.00 94.69 430 ARG A N 1
ATOM 3541 C CA . ARG A 1 430 ? -1.845 -17.157 24.625 1.00 94.69 430 ARG A CA 1
ATOM 3542 C C . ARG A 1 430 ? -1.654 -17.157 26.137 1.00 94.69 430 ARG A C 1
ATOM 3544 O O . ARG A 1 430 ? -0.770 -17.834 26.646 1.00 94.69 430 ARG A O 1
ATOM 3551 N N . GLU A 1 431 ? -2.450 -16.360 26.836 1.00 93.25 431 GLU A N 1
ATOM 3552 C CA . GLU A 1 431 ? -2.320 -16.128 28.275 1.00 93.25 431 GLU A CA 1
ATOM 3553 C C . GLU A 1 431 ? -3.136 -17.130 29.103 1.00 93.25 431 GLU A C 1
ATOM 3555 O O . GLU A 1 431 ? -3.020 -17.149 30.329 1.00 93.25 431 GLU A O 1
ATOM 3560 N N . ASN A 1 432 ? -3.981 -17.934 28.446 1.00 93.19 432 ASN A N 1
ATOM 3561 C CA . ASN A 1 432 ? -4.910 -18.887 29.054 1.00 93.19 432 ASN A CA 1
ATOM 3562 C C . ASN A 1 432 ? -5.763 -18.263 30.177 1.00 93.19 432 ASN A C 1
ATOM 3564 O O . ASN A 1 432 ? -6.027 -18.868 31.217 1.00 93.19 432 ASN A O 1
ATOM 3568 N N . ARG A 1 433 ? -6.148 -16.996 29.993 1.00 90.62 433 ARG A N 1
ATOM 3569 C CA . ARG A 1 433 ? -6.992 -16.225 30.913 1.00 90.62 433 ARG A CA 1
ATOM 3570 C C . ARG A 1 433 ? -7.714 -15.116 30.162 1.00 90.62 433 ARG A C 1
ATOM 3572 O O . ARG A 1 433 ? -7.192 -14.577 29.189 1.00 90.62 433 ARG A O 1
ATOM 3579 N N . ARG A 1 434 ? -8.866 -14.719 30.695 1.00 90.81 434 ARG A N 1
ATOM 3580 C CA . ARG A 1 434 ? -9.658 -13.606 30.164 1.00 90.81 434 ARG A CA 1
ATOM 3581 C C . ARG A 1 434 ? -8.955 -12.266 30.353 1.00 90.81 434 ARG A C 1
ATOM 3583 O O . ARG A 1 434 ? -8.175 -12.073 31.301 1.00 90.81 434 ARG A O 1
ATOM 3590 N N . ILE A 1 435 ? -9.204 -11.352 29.422 1.00 94.44 435 ILE A N 1
ATOM 3591 C CA . ILE A 1 435 ? -8.641 -10.004 29.455 1.00 94.44 435 ILE A CA 1
ATOM 3592 C C . ILE A 1 435 ? -9.334 -9.159 30.530 1.00 94.44 435 ILE A C 1
ATOM 3594 O O . ILE A 1 435 ? -10.524 -9.302 30.773 1.00 94.44 435 ILE A O 1
ATOM 3598 N N . ARG A 1 436 ? -8.587 -8.279 31.205 1.00 93.75 436 ARG A N 1
ATOM 3599 C CA . ARG A 1 436 ? -9.166 -7.334 32.177 1.00 93.75 436 ARG A CA 1
ATOM 3600 C C . ARG A 1 436 ? -9.540 -6.019 31.489 1.00 93.75 436 ARG A C 1
ATOM 3602 O O . ARG A 1 436 ? -8.809 -5.636 30.571 1.00 93.75 436 ARG A O 1
ATOM 3609 N N . PRO A 1 437 ? -10.553 -5.268 31.968 1.00 95.25 437 PRO A N 1
ATOM 3610 C CA . PRO A 1 437 ? -10.983 -4.013 31.341 1.00 95.25 437 PRO A CA 1
ATOM 3611 C C . PRO A 1 437 ? -9.843 -3.005 31.144 1.00 95.25 437 PRO A C 1
ATOM 3613 O O . PRO A 1 437 ? -9.651 -2.495 30.044 1.00 95.25 437 PRO A O 1
ATOM 3616 N N . LYS A 1 438 ? -8.999 -2.810 32.165 1.00 94.38 438 LYS A N 1
ATOM 3617 C CA . LYS A 1 438 ? -7.846 -1.899 32.088 1.00 94.38 438 LYS A CA 1
ATOM 3618 C C . LYS A 1 438 ? -6.796 -2.338 31.060 1.00 94.38 438 LYS A C 1
ATOM 3620 O O . LYS A 1 438 ? -6.257 -1.522 30.322 1.00 94.38 438 LYS A O 1
ATOM 3625 N N . THR A 1 439 ? -6.526 -3.642 30.966 1.00 95.31 439 THR A N 1
ATOM 3626 C CA . THR A 1 439 ? -5.606 -4.187 29.951 1.00 95.31 439 THR A CA 1
ATOM 3627 C C . THR A 1 439 ? -6.190 -4.067 28.547 1.00 95.31 439 THR A C 1
ATOM 3629 O O . THR A 1 439 ? -5.462 -3.772 27.601 1.00 95.31 439 THR A O 1
ATOM 3632 N N . PHE A 1 440 ? -7.500 -4.274 28.412 1.00 96.69 440 PHE A N 1
ATOM 3633 C CA . PHE A 1 440 ? -8.210 -4.074 27.158 1.00 96.69 440 PHE A CA 1
ATOM 3634 C C . PHE A 1 440 ? -8.169 -2.602 26.726 1.00 96.69 440 PHE A C 1
ATOM 3636 O O . PHE A 1 440 ? -7.866 -2.329 25.570 1.00 96.69 440 PHE A O 1
ATOM 3643 N N . SER A 1 441 ? -8.331 -1.661 27.657 1.00 96.75 441 SER A N 1
ATOM 3644 C CA . SER A 1 441 ? -8.177 -0.226 27.396 1.00 96.75 441 SER A CA 1
ATOM 3645 C C . SER A 1 441 ? -6.797 0.122 26.825 1.00 96.75 441 SER A C 1
ATOM 3647 O O . SER A 1 441 ? -6.692 0.678 25.731 1.00 96.75 441 SER A O 1
ATOM 3649 N N . SER A 1 442 ? -5.711 -0.342 27.451 1.00 97.38 442 SER A N 1
ATOM 3650 C CA . SER A 1 442 ? -4.363 -0.145 26.893 1.00 97.38 442 SER A CA 1
ATOM 3651 C C . SER A 1 442 ? -4.175 -0.802 25.515 1.00 97.38 442 SER A C 1
ATOM 3653 O O . SER A 1 442 ? -3.440 -0.286 24.674 1.00 97.38 442 SER A O 1
ATOM 3655 N N . MET A 1 443 ? -4.835 -1.936 25.251 1.00 96.81 443 MET A N 1
ATOM 3656 C CA . MET A 1 443 ? -4.800 -2.593 23.939 1.00 96.81 443 MET A CA 1
ATOM 3657 C C . MET A 1 443 ? -5.498 -1.757 22.857 1.00 96.81 443 MET A C 1
ATOM 3659 O O . MET A 1 443 ? -4.975 -1.663 21.745 1.00 96.81 443 MET A O 1
ATOM 3663 N N . VAL A 1 444 ? -6.648 -1.153 23.172 1.00 97.44 444 VAL A N 1
ATOM 3664 C CA . VAL A 1 444 ? -7.387 -0.276 22.249 1.00 97.44 444 VAL A CA 1
ATOM 3665 C C . VAL A 1 444 ? -6.594 1.006 21.988 1.00 97.44 444 VAL A C 1
ATOM 3667 O O . VAL A 1 444 ? -6.396 1.354 20.827 1.00 97.44 444 VAL A O 1
ATOM 3670 N N . SER A 1 445 ? -6.050 1.640 23.032 1.00 97.62 445 SER A N 1
ATOM 3671 C CA . SER A 1 445 ? -5.198 2.831 22.908 1.00 97.62 445 SER A CA 1
ATOM 3672 C C . SER A 1 445 ? -4.018 2.588 21.957 1.00 97.62 445 SER A C 1
ATOM 3674 O O . SER A 1 445 ? -3.822 3.331 20.994 1.00 97.62 445 SER A O 1
ATOM 3676 N N . ASN A 1 446 ? -3.302 1.472 22.136 1.00 97.00 446 ASN A N 1
ATOM 3677 C CA . ASN A 1 446 ? -2.200 1.094 21.250 1.00 97.00 446 ASN A CA 1
ATOM 3678 C C . ASN A 1 446 ? -2.664 0.832 19.807 1.00 97.00 446 ASN A C 1
ATOM 3680 O O . ASN A 1 446 ? -2.009 1.286 18.870 1.00 97.00 446 ASN A O 1
ATOM 3684 N N . LEU A 1 447 ? -3.795 0.142 19.608 1.00 96.25 447 LEU A N 1
ATOM 3685 C CA . LEU A 1 447 ? -4.349 -0.121 18.272 1.00 96.25 447 LEU A CA 1
ATOM 3686 C C . LEU A 1 447 ? -4.669 1.178 17.515 1.00 96.25 447 LEU A C 1
ATOM 3688 O O . LEU A 1 447 ? -4.417 1.260 16.311 1.00 96.25 447 LEU A O 1
ATOM 3692 N N . LEU A 1 448 ? -5.234 2.174 18.200 1.00 96.31 448 LEU A N 1
ATOM 3693 C CA . LEU A 1 448 ? -5.535 3.477 17.604 1.00 96.31 448 LEU A CA 1
ATOM 3694 C C . LEU A 1 448 ? -4.249 4.258 17.306 1.00 96.31 448 LEU A C 1
ATOM 3696 O O . LEU A 1 448 ? -4.085 4.795 16.206 1.00 96.31 448 LEU A O 1
ATOM 3700 N N . TYR A 1 449 ? -3.292 4.249 18.235 1.00 96.69 449 TYR A N 1
ATOM 3701 C CA . TYR A 1 449 ? -2.041 4.991 18.092 1.00 96.69 449 TYR A CA 1
ATOM 3702 C C . TYR A 1 449 ? -1.115 4.420 17.003 1.00 96.69 449 TYR A C 1
ATOM 3704 O O . TYR A 1 449 ? -0.437 5.180 16.306 1.00 96.69 449 TYR A O 1
ATOM 3712 N N . GLU A 1 450 ? -1.149 3.101 16.753 1.00 93.69 450 GLU A N 1
ATOM 3713 C CA . GLU A 1 450 ? -0.493 2.450 15.600 1.00 93.69 450 GLU A CA 1
ATOM 3714 C C . GLU A 1 450 ? -0.867 3.125 14.260 1.00 93.69 450 GLU A C 1
ATOM 3716 O O . GLU A 1 450 ? -0.101 3.091 13.293 1.00 93.69 450 GLU A O 1
ATOM 3721 N N . ARG A 1 451 ? -2.039 3.771 14.195 1.00 91.88 451 ARG A N 1
ATOM 3722 C CA . ARG A 1 451 ? -2.576 4.458 13.016 1.00 91.88 451 ARG A CA 1
ATOM 3723 C C . ARG A 1 451 ? -2.584 5.988 13.153 1.00 91.88 451 ARG A C 1
ATOM 3725 O O . ARG A 1 451 ? -3.345 6.663 12.471 1.00 91.88 451 ARG A O 1
ATOM 3732 N N . ARG A 1 452 ? -1.661 6.581 13.919 1.00 90.25 452 ARG A N 1
ATOM 3733 C CA . ARG A 1 452 ? -1.589 8.040 14.179 1.00 90.25 452 ARG A CA 1
ATOM 3734 C C . ARG A 1 452 ? -1.656 8.970 12.952 1.00 90.25 452 ARG A C 1
ATOM 3736 O O . ARG A 1 452 ? -2.194 10.073 13.061 1.00 90.25 452 ARG A O 1
ATOM 3743 N N . PHE A 1 453 ? -1.081 8.578 11.812 1.00 86.69 453 PHE A N 1
ATOM 3744 C CA . PHE A 1 453 ? -1.043 9.387 10.574 1.00 86.69 453 PHE A CA 1
ATOM 3745 C C . PHE A 1 453 ? -2.121 9.007 9.543 1.00 86.69 453 PHE A C 1
ATOM 3747 O O . PHE A 1 453 ? -2.093 9.477 8.408 1.00 86.69 453 PHE A O 1
ATOM 3754 N N . GLY A 1 454 ? -3.058 8.151 9.938 1.00 90.00 454 GLY A N 1
ATOM 3755 C CA . GLY A 1 454 ? -4.234 7.748 9.175 1.00 90.00 454 GLY A CA 1
ATOM 3756 C C . GLY A 1 454 ? -5.189 7.036 10.130 1.00 90.00 454 GLY A C 1
ATOM 3757 O O . GLY A 1 454 ? -5.246 5.805 10.064 1.00 90.00 454 GLY A O 1
ATOM 3758 N N . PRO A 1 455 ? -5.801 7.783 11.074 1.00 94.50 455 PRO A N 1
ATOM 3759 C CA . PRO A 1 455 ? -6.499 7.222 12.227 1.00 94.50 455 PRO A CA 1
ATOM 3760 C C . PRO A 1 455 ? -7.781 6.508 11.816 1.00 94.50 455 PRO A C 1
ATOM 3762 O O . PRO A 1 455 ? -8.323 6.750 10.738 1.00 94.50 455 PRO A O 1
ATOM 3765 N N . TYR A 1 456 ? -8.272 5.654 12.710 1.00 96.75 456 TYR A N 1
ATOM 3766 C CA . TYR A 1 456 ? -9.660 5.218 12.651 1.00 96.75 456 TYR A CA 1
ATOM 3767 C C . TYR A 1 456 ? -10.540 6.352 13.157 1.00 96.75 456 TYR A C 1
ATOM 3769 O O . TYR A 1 456 ? -10.284 6.906 14.224 1.00 96.75 456 TYR A O 1
ATOM 3777 N N . PHE A 1 457 ? -11.586 6.688 12.415 1.00 96.44 457 PHE A N 1
ATOM 3778 C CA . PHE A 1 457 ? -12.541 7.721 12.798 1.00 96.44 457 PHE A CA 1
ATOM 3779 C C . PHE A 1 457 ? -13.593 7.146 13.746 1.00 96.44 457 PHE A C 1
ATOM 3781 O O . PHE A 1 457 ? -14.784 7.142 13.446 1.00 96.44 457 PHE A O 1
ATOM 3788 N N . VAL A 1 458 ? -13.133 6.617 14.877 1.00 96.06 458 VAL A N 1
ATOM 3789 C CA . VAL A 1 458 ? -13.970 6.120 15.970 1.00 96.06 458 VAL A CA 1
ATOM 3790 C C . VAL A 1 458 ? -13.483 6.702 17.281 1.00 96.06 458 VAL A C 1
ATOM 3792 O O . VAL A 1 458 ? -12.290 6.943 17.450 1.00 96.06 458 VAL A O 1
ATOM 3795 N N . GLU A 1 459 ? -14.403 6.861 18.218 1.00 96.31 459 GLU A N 1
ATOM 3796 C CA . GLU A 1 459 ? -14.123 7.344 19.568 1.00 96.31 459 GLU A CA 1
ATOM 3797 C C . GLU A 1 459 ? -14.584 6.284 20.581 1.00 96.31 459 GLU A C 1
ATOM 3799 O O . GLU A 1 459 ? -15.732 6.281 21.026 1.00 96.31 459 GLU A O 1
ATOM 3804 N N . PRO A 1 460 ? -13.748 5.275 20.877 1.00 97.44 460 PRO A N 1
ATOM 3805 C CA . PRO A 1 460 ? -14.202 4.121 21.636 1.00 97.44 460 PRO A CA 1
ATOM 3806 C C . PRO A 1 460 ? -14.592 4.443 23.077 1.00 97.44 460 PRO A C 1
ATOM 3808 O O . PRO A 1 460 ? -13.894 5.172 23.779 1.00 97.44 460 PRO A O 1
ATOM 3811 N N . ILE A 1 461 ? -15.648 3.780 23.545 1.00 98.06 461 ILE A N 1
ATOM 3812 C CA . ILE A 1 461 ? -16.036 3.712 24.954 1.00 98.06 461 ILE A CA 1
ATOM 3813 C C . ILE A 1 461 ? -15.963 2.264 25.414 1.00 98.06 461 ILE A C 1
ATOM 3815 O O . ILE A 1 461 ? -16.519 1.375 24.779 1.00 98.06 461 ILE A O 1
ATOM 3819 N N . ILE A 1 462 ? -15.309 2.018 26.538 1.00 98.06 462 ILE A N 1
ATOM 3820 C CA . ILE A 1 462 ? -15.192 0.706 27.166 1.00 98.06 462 ILE A CA 1
ATOM 3821 C C . ILE A 1 462 ? -15.997 0.731 28.457 1.00 98.06 462 ILE A C 1
ATOM 3823 O O . ILE A 1 462 ? -15.842 1.648 29.259 1.00 98.06 462 ILE A O 1
ATOM 3827 N N . ALA A 1 463 ? -16.812 -0.297 28.672 1.00 97.75 463 ALA A N 1
ATOM 3828 C CA . ALA A 1 463 ? -17.549 -0.513 29.909 1.00 97.75 463 ALA A CA 1
ATOM 3829 C C . ALA A 1 463 ? -17.424 -1.977 30.331 1.00 97.75 463 ALA A C 1
ATOM 3831 O O . ALA A 1 463 ? -17.637 -2.887 29.527 1.00 97.75 463 ALA A O 1
ATOM 3832 N N . GLY A 1 464 ? -17.080 -2.224 31.589 1.00 96.50 464 GLY A N 1
ATOM 3833 C CA . GLY A 1 464 ? -17.012 -3.586 32.095 1.00 96.50 464 GLY A CA 1
ATOM 3834 C C . GLY A 1 464 ? -16.651 -3.690 33.564 1.00 96.50 464 GLY A C 1
ATOM 3835 O O . GLY A 1 464 ? -16.312 -2.701 34.205 1.00 96.50 464 GLY A O 1
ATOM 3836 N N . ILE A 1 465 ? -16.706 -4.906 34.094 1.00 95.69 465 ILE A N 1
ATOM 3837 C CA . ILE A 1 465 ? -16.358 -5.205 35.488 1.00 95.69 465 ILE A CA 1
ATOM 3838 C C . ILE A 1 465 ? -15.094 -6.058 35.501 1.00 95.69 465 ILE A C 1
ATOM 3840 O O . ILE A 1 465 ? -15.006 -7.064 34.794 1.00 95.69 465 ILE A O 1
ATOM 3844 N N . ASP A 1 466 ? -14.104 -5.687 36.313 1.00 93.12 466 ASP A N 1
ATOM 3845 C CA . ASP A 1 466 ? -12.966 -6.575 36.552 1.00 93.12 466 ASP A CA 1
ATOM 3846 C C . ASP A 1 466 ? -13.418 -7.727 37.459 1.00 93.12 466 ASP A C 1
ATOM 3848 O O . ASP A 1 466 ? -13.694 -7.541 38.640 1.00 93.12 466 ASP A O 1
ATOM 3852 N N . ILE A 1 467 ? -13.474 -8.940 36.910 1.00 86.94 467 ILE A N 1
ATOM 3853 C CA . ILE A 1 467 ? -13.945 -10.151 37.601 1.00 86.94 467 ILE A CA 1
ATOM 3854 C C . ILE A 1 467 ? -13.144 -10.432 38.885 1.00 86.94 467 ILE A C 1
ATOM 3856 O O . ILE A 1 467 ? -13.684 -10.999 39.837 1.00 86.94 467 ILE A O 1
ATOM 3860 N N . LYS A 1 468 ? -11.860 -10.045 38.937 1.00 85.94 468 LYS A N 1
ATOM 3861 C CA . LYS A 1 468 ? -11.009 -10.304 40.107 1.00 85.94 468 LYS A CA 1
ATOM 3862 C C . LYS A 1 468 ? -11.254 -9.325 41.244 1.00 85.94 468 LYS A C 1
ATOM 3864 O O . LYS A 1 468 ? -11.245 -9.744 42.397 1.00 85.94 468 LYS A O 1
ATOM 3869 N N . THR A 1 469 ? -11.413 -8.041 40.935 1.00 89.38 469 THR A N 1
ATOM 3870 C CA . THR A 1 469 ? -11.601 -6.996 41.955 1.00 89.38 469 THR A CA 1
ATOM 3871 C C . THR A 1 469 ? -13.076 -6.711 42.230 1.00 89.38 469 THR A C 1
ATOM 3873 O O . THR A 1 469 ? -13.401 -6.160 43.274 1.00 89.38 469 THR A O 1
ATOM 3876 N N . GLY A 1 470 ? -13.969 -7.089 41.313 1.00 89.31 470 GLY A N 1
ATOM 3877 C CA . GLY A 1 470 ? -15.380 -6.713 41.312 1.00 89.31 470 GLY A CA 1
ATOM 3878 C C . GLY A 1 470 ? -15.624 -5.242 40.967 1.00 89.31 470 GLY A C 1
ATOM 3879 O O . GLY A 1 470 ? -16.764 -4.798 41.051 1.00 89.31 470 GLY A O 1
ATOM 3880 N N . GLN A 1 471 ? -14.585 -4.480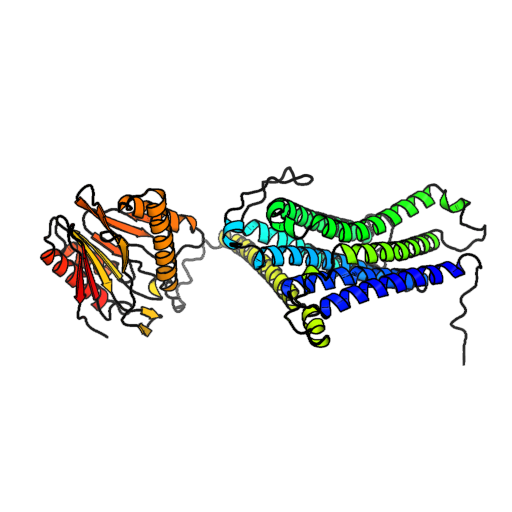 40.607 1.00 92.62 471 GLN A N 1
ATOM 3881 C CA . GLN A 1 471 ? -14.712 -3.038 40.413 1.00 92.62 471 GLN A CA 1
ATOM 3882 C C . GLN A 1 471 ? -15.272 -2.695 39.025 1.00 92.62 471 GLN A C 1
ATOM 3884 O O . GLN A 1 471 ? -14.802 -3.255 38.024 1.00 92.62 471 GLN A O 1
ATOM 3889 N N . PRO A 1 472 ? -16.240 -1.763 38.953 1.00 96.06 472 PRO A N 1
ATOM 3890 C CA . PRO A 1 472 ? -16.729 -1.229 37.693 1.00 96.06 472 PRO A CA 1
ATOM 3891 C C . PRO A 1 472 ? -15.646 -0.376 37.020 1.00 96.06 472 PRO A C 1
ATOM 3893 O O . PRO A 1 472 ? -14.915 0.370 37.671 1.00 96.06 472 PRO A O 1
ATOM 3896 N N . TYR A 1 473 ? -15.544 -0.471 35.700 1.00 96.50 473 TYR A N 1
ATOM 3897 C CA . TYR A 1 473 ? -14.574 0.258 34.892 1.00 96.50 473 TYR A CA 1
ATOM 3898 C C . TYR A 1 473 ? -15.267 0.855 33.668 1.00 96.50 473 TYR A C 1
ATOM 3900 O O . TYR A 1 473 ? -15.923 0.143 32.905 1.00 96.50 473 TYR A O 1
ATOM 3908 N N . VAL A 1 474 ? -15.080 2.161 33.475 1.00 97.44 474 VAL A N 1
ATOM 3909 C CA . VAL A 1 474 ? -15.461 2.876 32.257 1.00 97.44 474 VAL A CA 1
ATOM 3910 C C . VAL A 1 474 ? -14.268 3.667 31.758 1.00 97.44 474 VAL A C 1
ATOM 3912 O O . VAL A 1 474 ? -13.470 4.166 32.552 1.00 97.44 474 VAL A O 1
ATOM 3915 N N . SER A 1 475 ? -14.131 3.755 30.444 1.00 97.44 475 SER A N 1
ATOM 3916 C CA . SER A 1 475 ? -13.090 4.559 29.821 1.00 97.44 475 SER A CA 1
ATOM 3917 C C . SER A 1 475 ? -13.524 5.020 28.438 1.00 97.44 475 SER A C 1
ATOM 3919 O O . SER A 1 475 ? -14.208 4.282 27.731 1.00 97.44 475 SER A O 1
ATOM 3921 N N . SER A 1 476 ? -13.120 6.224 28.052 1.00 96.81 476 SER A N 1
ATOM 3922 C CA . SER A 1 476 ? -13.282 6.761 26.701 1.00 96.81 476 SER A CA 1
ATOM 3923 C C . SER A 1 476 ? -11.930 7.046 26.065 1.00 96.81 476 SER A C 1
ATOM 3925 O O . SER A 1 476 ? -10.924 7.246 26.756 1.00 96.81 476 SER A O 1
ATOM 3927 N N . MET A 1 477 ? -11.906 7.055 24.735 1.00 96.69 477 MET A N 1
ATOM 3928 C CA . MET A 1 477 ? -10.732 7.411 23.952 1.00 96.69 477 MET A CA 1
ATOM 3929 C C . MET A 1 477 ? -11.074 8.363 22.816 1.00 96.69 477 MET A C 1
ATOM 3931 O O . MET A 1 477 ? -12.134 8.253 22.202 1.00 96.69 477 MET A O 1
ATOM 3935 N N . ASP A 1 478 ? -10.133 9.251 22.503 1.00 95.44 478 ASP A N 1
ATOM 3936 C CA . ASP A 1 478 ? -10.167 10.010 21.255 1.00 95.44 478 ASP A CA 1
ATOM 3937 C C . ASP A 1 478 ? -9.748 9.141 20.049 1.00 95.44 478 ASP A C 1
ATOM 3939 O O . ASP A 1 478 ? -9.321 7.989 20.183 1.00 95.44 478 ASP A O 1
ATOM 3943 N N . VAL A 1 479 ? -9.810 9.719 18.848 1.00 94.75 479 VAL A N 1
ATOM 3944 C CA . VAL A 1 479 ? -9.464 9.045 17.581 1.00 94.75 479 VAL A CA 1
ATOM 3945 C C . VAL A 1 479 ? -7.997 8.598 17.466 1.00 94.75 479 VAL A C 1
ATOM 3947 O O . VAL A 1 479 ? -7.648 7.859 16.543 1.00 94.75 479 VAL A O 1
ATOM 3950 N N . ILE A 1 480 ? -7.109 9.043 18.363 1.00 95.00 480 ILE A N 1
ATOM 3951 C CA . ILE A 1 480 ? -5.689 8.656 18.380 1.00 95.00 480 ILE A CA 1
ATOM 3952 C C . ILE A 1 480 ? -5.323 7.774 19.580 1.00 95.00 480 ILE A C 1
ATOM 3954 O O . ILE A 1 480 ? -4.173 7.350 19.674 1.00 95.00 480 ILE A O 1
ATOM 3958 N N . GLY A 1 481 ? -6.279 7.441 20.448 1.00 94.69 481 GLY A N 1
ATOM 3959 C CA . GLY A 1 481 ? -6.090 6.528 21.572 1.00 94.69 481 GLY A CA 1
ATOM 3960 C C . GLY A 1 481 ? -5.708 7.189 22.895 1.00 94.69 481 GLY A C 1
ATOM 3961 O O . GLY A 1 481 ? -5.266 6.482 23.804 1.00 94.69 481 GLY A O 1
ATOM 3962 N N . CYS A 1 482 ? -5.867 8.506 23.047 1.00 96.62 482 CYS A N 1
ATOM 3963 C CA . CYS A 1 482 ? -5.743 9.162 24.348 1.00 96.62 482 CYS A CA 1
ATOM 3964 C C . CYS A 1 482 ? -6.841 8.642 25.278 1.00 96.62 482 CYS A C 1
ATOM 3966 O O . CYS A 1 482 ? -8.020 8.797 24.985 1.00 96.62 482 CYS A O 1
ATOM 3968 N N . THR A 1 483 ? -6.459 7.992 26.375 1.00 95.44 483 THR A N 1
ATOM 3969 C CA . THR A 1 483 ? -7.396 7.310 27.277 1.00 95.44 483 THR A CA 1
ATOM 3970 C C . THR A 1 483 ? -7.817 8.224 28.420 1.00 95.44 483 THR A C 1
ATOM 3972 O O . THR A 1 483 ? -6.965 8.819 29.076 1.00 95.44 483 THR A O 1
ATOM 3975 N N . THR A 1 484 ? -9.118 8.276 28.698 1.00 95.12 484 THR A N 1
ATOM 3976 C CA . THR A 1 484 ? -9.702 8.948 29.865 1.00 95.12 484 THR A CA 1
ATOM 3977 C C . THR A 1 484 ? -10.447 7.910 30.712 1.00 95.12 484 THR A C 1
ATOM 3979 O O . THR A 1 484 ? -11.213 7.108 30.177 1.00 95.12 484 THR A O 1
ATOM 3982 N N . GLU A 1 485 ? -10.187 7.876 32.022 1.00 95.25 485 GLU A N 1
ATOM 3983 C CA . GLU A 1 485 ? -10.735 6.891 32.977 1.00 95.25 485 GLU A CA 1
ATOM 3984 C C . GLU A 1 485 ? -11.438 7.615 34.143 1.00 95.25 485 GLU A C 1
ATOM 3986 O O . GLU A 1 485 ? -10.862 7.714 35.227 1.00 95.25 485 GLU A O 1
ATOM 3991 N N . PRO A 1 486 ? -12.644 8.176 33.952 1.00 94.50 486 PRO A N 1
ATOM 3992 C CA . PRO A 1 486 ? -13.324 8.891 35.024 1.00 94.50 486 PRO A CA 1
ATOM 3993 C C . PRO A 1 486 ? -14.074 7.933 35.971 1.00 94.50 486 PRO A C 1
ATOM 3995 O O . PRO A 1 486 ? -14.257 6.742 35.682 1.00 94.50 486 PRO A O 1
ATOM 3998 N N . GLU A 1 487 ? -14.483 8.434 37.140 1.00 93.06 487 GLU A N 1
ATOM 3999 C CA . GLU A 1 487 ? -15.203 7.649 38.163 1.00 93.06 487 GLU A CA 1
ATOM 4000 C C . GLU A 1 487 ? -16.728 7.676 38.017 1.00 93.06 487 GLU A C 1
ATOM 4002 O O . GLU A 1 487 ? -17.420 6.888 38.658 1.00 93.06 487 GLU A O 1
ATOM 4007 N N . ASP A 1 488 ? -17.243 8.518 37.131 1.00 96.06 488 ASP A N 1
ATOM 4008 C CA . ASP A 1 488 ? -18.662 8.770 36.924 1.00 96.06 488 ASP A CA 1
ATOM 4009 C C . ASP A 1 488 ? -19.170 8.138 35.619 1.00 96.06 488 ASP A C 1
ATOM 4011 O O . ASP A 1 488 ? -19.694 7.018 35.610 1.00 96.06 488 ASP A O 1
ATOM 4015 N N . PHE A 1 489 ? -18.999 8.822 34.495 1.00 97.50 489 PHE A N 1
ATOM 4016 C CA . PHE A 1 489 ? -19.540 8.454 33.202 1.00 97.50 489 PHE A CA 1
ATOM 4017 C C . PHE A 1 489 ? -18.637 8.920 32.058 1.00 97.50 489 PHE A C 1
ATOM 4019 O O . PHE A 1 489 ? -17.761 9.768 32.197 1.00 97.50 489 PHE A O 1
ATOM 4026 N N . VAL A 1 490 ? -18.858 8.346 30.881 1.00 97.56 490 VAL A N 1
ATOM 4027 C CA . VAL A 1 490 ? -18.205 8.750 29.637 1.00 97.56 490 VAL A CA 1
ATOM 4028 C C . VAL A 1 490 ? -19.225 8.834 28.516 1.00 97.56 490 VAL A C 1
ATOM 4030 O O . VAL A 1 490 ? -20.171 8.047 28.448 1.00 97.56 490 VAL A O 1
ATOM 4033 N N . VAL A 1 491 ? -19.011 9.788 27.618 1.00 96.81 491 VAL A N 1
ATOM 4034 C CA . VAL A 1 491 ? -19.891 10.074 26.487 1.00 96.81 491 VAL A CA 1
ATOM 4035 C C . VAL A 1 491 ? -19.041 10.264 25.238 1.00 96.81 491 VAL A C 1
ATOM 4037 O O . VAL A 1 491 ? -17.963 10.853 25.305 1.00 96.81 491 VAL A O 1
ATOM 4040 N N . SER A 1 492 ? -19.516 9.756 24.102 1.00 95.56 492 SER A N 1
ATOM 4041 C CA . SER A 1 492 ? -18.864 9.933 22.808 1.00 95.56 492 SER A CA 1
ATOM 4042 C C . SER A 1 492 ? -19.860 9.817 21.651 1.00 95.56 492 SER A C 1
ATOM 4044 O O . SER A 1 492 ? -20.910 9.176 21.772 1.00 95.56 492 SER A O 1
ATOM 4046 N N . GLY A 1 493 ? -19.524 10.441 20.521 1.00 92.44 493 GLY A N 1
ATOM 4047 C CA . GLY A 1 493 ? -20.345 10.500 19.321 1.00 92.44 493 GLY A CA 1
ATOM 4048 C C . GLY A 1 493 ? -20.928 11.887 19.065 1.00 92.44 493 GLY A C 1
ATOM 4049 O O . GLY A 1 493 ? -20.586 12.872 19.715 1.00 92.44 493 GLY A O 1
ATOM 4050 N N . THR A 1 494 ? -21.839 11.976 18.103 1.00 90.44 494 THR A N 1
ATOM 4051 C CA . THR A 1 494 ? -22.307 13.259 17.559 1.00 90.44 494 THR A CA 1
ATOM 4052 C C . THR A 1 494 ? -23.162 14.085 18.509 1.00 90.44 494 THR A C 1
ATOM 4054 O O . THR A 1 494 ? -23.312 15.282 18.293 1.00 90.44 494 THR A O 1
ATOM 4057 N N . CYS A 1 495 ? -23.744 13.468 19.540 1.00 89.19 495 CYS A N 1
ATOM 4058 C CA . CYS A 1 495 ? -24.548 14.167 20.551 1.00 89.19 495 CYS A CA 1
ATOM 4059 C C . CYS A 1 495 ? -23.826 14.292 21.893 1.00 89.19 495 CYS A C 1
ATOM 4061 O O . CYS A 1 495 ? -24.484 14.360 22.935 1.00 89.19 495 CYS A O 1
ATOM 4063 N N . ALA A 1 496 ? -22.491 14.223 21.897 1.00 91.56 496 ALA A N 1
ATOM 4064 C CA . ALA A 1 496 ? -21.750 14.167 23.146 1.00 91.56 496 ALA A CA 1
ATOM 4065 C C . ALA A 1 496 ? -22.022 15.392 24.029 1.00 91.56 496 ALA A C 1
ATOM 4067 O O . ALA A 1 496 ? -22.289 15.229 25.214 1.00 91.56 496 ALA A O 1
ATOM 4068 N N . GLU A 1 497 ? -22.061 16.595 23.453 1.00 90.56 497 GLU A N 1
ATOM 4069 C CA . GLU A 1 497 ? -22.331 17.839 24.189 1.00 90.56 497 GLU A CA 1
ATOM 4070 C C . GLU A 1 497 ? -23.697 17.830 24.892 1.00 90.56 497 GLU A C 1
ATOM 4072 O O . GLU A 1 497 ? -23.798 18.183 26.068 1.00 90.56 497 GLU A O 1
ATOM 4077 N N . GLN A 1 498 ? -24.752 17.379 24.204 1.00 92.56 498 GLN A N 1
ATOM 4078 C CA . GLN A 1 498 ? -26.098 17.285 24.776 1.00 92.56 498 GLN A CA 1
ATOM 4079 C C . GLN A 1 498 ? -26.158 16.221 25.876 1.00 92.56 498 GLN A C 1
ATOM 4081 O O . GLN A 1 498 ? -26.790 16.425 26.914 1.00 92.56 498 GLN A O 1
ATOM 4086 N N . ALA A 1 499 ? -25.490 15.087 25.660 1.00 94.56 499 ALA A N 1
ATOM 4087 C CA . ALA A 1 499 ? -25.443 14.010 26.635 1.00 94.56 499 ALA A CA 1
ATOM 4088 C C . ALA A 1 499 ? -24.613 14.369 27.872 1.00 94.56 499 ALA A C 1
ATOM 4090 O O . ALA A 1 499 ? -25.038 14.005 28.964 1.00 94.56 499 ALA A O 1
ATOM 4091 N N . PHE A 1 500 ? -23.513 15.120 27.748 1.00 95.38 500 PHE A N 1
ATOM 4092 C CA . PHE A 1 500 ? -22.737 15.596 28.899 1.00 95.38 500 PHE A CA 1
ATOM 4093 C C . PHE A 1 500 ? -23.616 16.381 29.877 1.00 95.38 500 PHE A C 1
ATOM 4095 O O . PHE A 1 500 ? -23.667 16.030 31.052 1.00 95.38 500 PHE A O 1
ATOM 4102 N N . GLY A 1 501 ? -24.387 17.366 29.399 1.00 93.88 501 GLY A N 1
ATOM 4103 C CA . GLY A 1 501 ? -25.261 18.165 30.270 1.00 93.88 501 GLY A CA 1
ATOM 4104 C C . GLY A 1 501 ? -26.320 17.335 31.009 1.00 93.88 501 GLY A C 1
ATOM 4105 O O . GLY A 1 501 ? -26.591 17.564 32.190 1.00 93.88 501 GLY A O 1
ATOM 4106 N N . MET A 1 502 ? -26.893 16.332 30.337 1.00 94.62 502 MET A N 1
ATOM 4107 C CA . MET A 1 502 ? -27.886 15.442 30.946 1.00 94.62 502 MET A CA 1
ATOM 4108 C C . MET A 1 502 ? -27.264 14.439 31.920 1.00 94.62 502 MET A C 1
ATOM 4110 O O . MET A 1 502 ? -27.831 14.194 32.983 1.00 94.62 502 MET A O 1
ATOM 4114 N N . CYS A 1 503 ? -26.109 13.862 31.581 1.00 96.38 503 CYS A N 1
ATOM 4115 C CA . CYS A 1 503 ? -25.396 12.935 32.458 1.00 96.38 503 CYS A CA 1
ATOM 4116 C C . CYS A 1 503 ? -24.939 13.635 33.740 1.00 96.38 503 CYS A C 1
ATOM 4118 O O . CYS A 1 503 ? -25.200 13.110 34.815 1.00 96.38 503 CYS A O 1
ATOM 4120 N N . GLU A 1 504 ? -24.388 14.847 33.642 1.00 96.25 504 GLU A N 1
ATOM 4121 C CA . GLU A 1 504 ? -23.937 15.635 34.799 1.00 96.25 504 GLU A CA 1
ATOM 4122 C C . GLU A 1 504 ? -25.082 15.956 35.774 1.00 96.25 504 GLU A C 1
ATOM 4124 O O . GLU A 1 504 ? -24.901 16.000 36.987 1.00 96.25 504 GLU A O 1
ATOM 4129 N N . THR A 1 505 ? -26.291 16.166 35.246 1.00 96.06 505 THR A N 1
ATOM 4130 C CA . THR A 1 505 ? -27.460 16.528 36.060 1.00 96.06 505 THR A CA 1
ATOM 4131 C C . THR A 1 505 ? -28.092 15.313 36.742 1.00 96.06 505 THR A C 1
ATOM 4133 O O . THR A 1 505 ? -28.581 15.413 37.870 1.00 96.06 505 THR A O 1
ATOM 4136 N N . LEU A 1 506 ? -28.159 14.179 36.036 1.00 96.44 506 LEU A N 1
ATOM 4137 C CA . LEU A 1 506 ? -28.920 13.011 36.481 1.00 96.44 506 LEU A CA 1
ATOM 4138 C C . LEU A 1 506 ? -28.064 11.995 37.239 1.00 96.44 506 LEU A C 1
ATOM 4140 O O . LEU A 1 506 ? -28.582 11.349 38.150 1.00 96.44 506 LEU A O 1
ATOM 4144 N N . TRP A 1 507 ? -26.787 11.843 36.879 1.00 97.69 507 TRP A N 1
ATOM 4145 C CA . TRP A 1 507 ? -25.909 10.844 37.478 1.00 97.69 507 TRP A CA 1
ATOM 4146 C C . TRP A 1 507 ? -25.617 11.157 38.948 1.00 97.69 507 TRP A C 1
ATOM 4148 O O . TRP A 1 507 ? -25.463 12.308 39.358 1.00 97.69 507 TRP A O 1
ATOM 4158 N N . LYS A 1 508 ? -25.543 10.102 39.760 1.00 96.38 508 LYS A N 1
ATOM 4159 C CA . LYS A 1 508 ? -25.156 10.161 41.170 1.00 96.38 508 LYS A CA 1
ATOM 4160 C C . LYS A 1 508 ? -24.234 8.983 41.475 1.00 96.38 508 LYS A C 1
ATOM 4162 O O . LYS A 1 508 ? -24.404 7.917 40.879 1.00 96.38 508 LYS A O 1
ATOM 4167 N N . PRO A 1 509 ? -23.302 9.137 42.426 1.00 95.75 509 PRO A N 1
ATOM 4168 C CA . PRO A 1 509 ? -22.471 8.026 42.864 1.00 95.75 509 PRO A CA 1
ATOM 4169 C C . PRO A 1 509 ? -23.325 6.897 43.456 1.00 95.75 509 PRO A C 1
ATOM 4171 O O . PRO A 1 509 ? -24.378 7.142 44.046 1.00 95.75 509 PRO A O 1
ATOM 4174 N N . ASP A 1 510 ? -22.845 5.661 43.306 1.00 94.50 510 ASP A N 1
ATOM 4175 C CA . ASP A 1 510 ? -23.406 4.448 43.917 1.00 94.50 510 ASP A CA 1
ATOM 4176 C C . ASP A 1 510 ? -24.880 4.136 43.584 1.00 94.50 510 ASP A C 1
ATOM 4178 O O . ASP A 1 510 ? -25.588 3.520 44.385 1.00 94.50 510 ASP A O 1
ATOM 4182 N N . MET A 1 511 ? -25.344 4.499 42.385 1.00 96.25 511 MET A N 1
ATOM 4183 C CA . MET A 1 511 ? -26.664 4.095 41.883 1.00 96.25 511 MET A CA 1
ATOM 4184 C C . MET A 1 511 ? -26.798 2.569 41.768 1.00 96.25 511 MET A C 1
ATOM 4186 O O . MET A 1 511 ? -25.895 1.892 41.267 1.00 96.25 511 MET A O 1
ATOM 4190 N N . GLU A 1 512 ? -27.943 2.035 42.195 1.00 97.38 512 GLU A N 1
ATOM 4191 C CA . GLU A 1 512 ? -28.304 0.628 41.997 1.00 97.38 512 GLU A CA 1
ATOM 4192 C C . GLU A 1 512 ? -28.619 0.350 40.505 1.00 97.38 512 GLU A C 1
ATOM 4194 O O . GLU A 1 512 ? -28.922 1.285 39.757 1.00 97.38 512 GLU A O 1
ATOM 4199 N N . PRO A 1 513 ? -28.575 -0.912 40.031 1.00 96.62 513 PRO A N 1
ATOM 4200 C CA . PRO A 1 513 ? -28.705 -1.240 38.605 1.00 96.62 513 PRO A CA 1
ATOM 4201 C C . PRO A 1 513 ? -29.967 -0.701 37.909 1.00 96.62 513 PRO A C 1
ATOM 4203 O O . PRO A 1 513 ? -29.904 -0.305 36.743 1.00 96.62 513 PRO A O 1
ATOM 4206 N N . ASP A 1 514 ? -31.108 -0.677 38.604 1.00 96.56 514 ASP A N 1
ATOM 4207 C CA . ASP A 1 514 ? -32.371 -0.166 38.054 1.00 96.56 514 ASP A CA 1
ATOM 4208 C C . ASP A 1 514 ? -32.392 1.369 37.982 1.00 96.56 514 ASP A C 1
ATOM 4210 O O . ASP A 1 514 ? -32.811 1.929 36.968 1.00 96.56 514 ASP A O 1
ATOM 4214 N N . ASP A 1 515 ? -31.852 2.053 38.995 1.00 97.19 515 ASP A N 1
ATOM 4215 C CA . ASP A 1 515 ? -31.709 3.515 38.989 1.00 97.19 515 ASP A CA 1
ATOM 4216 C C . ASP A 1 515 ? -30.715 3.967 37.910 1.00 97.19 515 ASP A C 1
ATOM 4218 O O . ASP A 1 515 ? -30.942 4.956 37.205 1.00 97.19 515 ASP A O 1
ATOM 4222 N N . LEU A 1 516 ? -29.625 3.212 37.736 1.00 97.69 516 LEU A N 1
ATOM 4223 C CA . LEU A 1 516 ? -28.630 3.447 36.694 1.00 97.69 516 LEU A CA 1
ATOM 4224 C C . LEU A 1 516 ? -29.237 3.257 35.298 1.00 97.69 516 LEU A C 1
ATOM 4226 O O . LEU A 1 516 ? -28.950 4.040 34.392 1.00 97.69 516 LEU A O 1
ATOM 4230 N N . PHE A 1 517 ? -30.100 2.248 35.127 1.00 98.06 517 PHE A N 1
ATOM 4231 C CA . PHE A 1 517 ? -30.843 2.025 33.889 1.00 98.06 517 PHE A CA 1
ATOM 4232 C C . PHE A 1 517 ? -31.763 3.201 33.548 1.00 98.06 517 PHE A C 1
ATOM 4234 O O . PHE A 1 517 ? -31.748 3.658 32.405 1.00 98.06 517 PHE A O 1
ATOM 4241 N N . GLU A 1 518 ? -32.542 3.705 34.503 1.00 97.19 518 GLU A N 1
ATOM 4242 C CA . GLU A 1 518 ? -33.412 4.861 34.260 1.00 97.19 518 GLU A CA 1
ATOM 4243 C C . GLU A 1 518 ? -32.584 6.107 33.927 1.00 97.19 518 GLU A C 1
ATOM 4245 O O . GLU A 1 518 ? -32.844 6.783 32.931 1.00 97.19 518 GLU A O 1
ATOM 4250 N N . THR A 1 519 ? -31.517 6.351 34.688 1.00 97.56 519 THR A N 1
ATOM 4251 C CA . THR A 1 519 ? -30.612 7.492 34.495 1.00 97.56 519 THR A CA 1
ATOM 4252 C C . THR A 1 519 ? -29.990 7.490 33.098 1.00 97.56 519 THR A C 1
ATOM 4254 O O . THR A 1 519 ? -30.151 8.457 32.352 1.00 97.56 519 THR A O 1
ATOM 4257 N N . ILE A 1 520 ? -29.341 6.392 32.691 1.00 98.00 520 ILE A N 1
ATOM 4258 C CA . ILE A 1 520 ? -28.694 6.315 31.373 1.00 98.00 520 ILE A CA 1
ATOM 4259 C C . ILE A 1 520 ? -29.716 6.365 30.230 1.00 98.00 520 ILE A C 1
ATOM 4261 O O . ILE A 1 520 ? -29.436 6.946 29.182 1.00 98.00 520 ILE A O 1
ATOM 4265 N N . SER A 1 521 ? -30.913 5.801 30.430 1.00 97.44 521 SER A N 1
ATOM 4266 C CA . SER A 1 521 ? -31.981 5.820 29.427 1.00 97.44 521 SER A CA 1
ATOM 4267 C C . SER A 1 521 ? -32.495 7.237 29.196 1.00 97.44 521 SER A C 1
ATOM 4269 O O . SER A 1 521 ? -32.605 7.665 28.047 1.00 97.44 521 SER A O 1
ATOM 4271 N N . GLN A 1 522 ? -32.763 7.987 30.268 1.00 95.94 522 GLN A N 1
ATOM 4272 C CA . GLN A 1 522 ? -33.217 9.375 30.174 1.00 95.94 522 GLN A CA 1
ATOM 4273 C C . GLN A 1 522 ? -32.135 10.291 29.596 1.00 95.94 522 GLN A C 1
ATOM 4275 O O . GLN A 1 522 ? -32.449 11.130 28.746 1.00 95.94 522 GLN A O 1
ATOM 4280 N N . SER A 1 523 ? -30.867 10.102 29.981 1.00 96.56 523 SER A N 1
ATOM 4281 C CA . SER A 1 523 ? -29.742 10.849 29.407 1.00 96.56 523 SER A CA 1
ATOM 4282 C C . SER A 1 523 ? -29.577 10.585 27.911 1.00 96.56 523 SER A C 1
ATOM 4284 O O . SER A 1 523 ? -29.407 11.530 27.143 1.00 96.56 523 SER A O 1
ATOM 4286 N N . LEU A 1 524 ? -29.677 9.322 27.480 1.00 95.81 524 LEU A N 1
ATOM 4287 C CA . LEU A 1 524 ? -29.574 8.953 26.069 1.00 95.81 524 LEU A CA 1
ATOM 4288 C C . LEU A 1 524 ? -30.732 9.546 25.252 1.00 95.81 524 LEU A C 1
ATOM 4290 O O . LEU A 1 524 ? -30.481 10.211 24.248 1.00 95.81 524 LEU A O 1
ATOM 4294 N N . MET A 1 525 ? -31.980 9.339 25.696 1.00 94.69 525 MET A N 1
ATOM 4295 C CA . MET A 1 525 ? -33.177 9.825 24.995 1.00 94.69 525 MET A CA 1
ATOM 4296 C C . MET A 1 525 ? -33.183 11.347 24.877 1.00 94.69 525 MET A C 1
ATOM 4298 O O . MET A 1 525 ? -33.330 11.881 23.783 1.00 94.69 525 MET A O 1
ATOM 4302 N N . SER A 1 526 ? -32.912 12.052 25.975 1.00 93.31 526 SER A N 1
ATOM 4303 C CA . SER A 1 526 ? -32.883 13.518 25.975 1.00 93.31 526 SER A CA 1
ATOM 4304 C C . SER A 1 526 ? -31.801 14.088 25.052 1.00 93.31 526 SER A C 1
ATOM 4306 O O . SER A 1 526 ? -31.990 15.160 24.476 1.00 93.31 526 SER A O 1
ATOM 4308 N N . ALA A 1 527 ? -30.675 13.379 24.896 1.00 92.44 527 ALA A N 1
ATOM 4309 C CA . ALA A 1 527 ? -29.575 13.809 24.043 1.00 92.44 527 ALA A CA 1
ATOM 4310 C C . ALA A 1 527 ? -29.892 13.647 22.551 1.00 92.44 527 ALA A C 1
ATOM 4312 O O . ALA A 1 527 ? -29.770 14.616 21.798 1.00 92.44 527 ALA A O 1
ATOM 4313 N N . PHE A 1 528 ? -30.307 12.454 22.105 1.00 89.50 528 PHE A N 1
ATOM 4314 C CA . PHE A 1 528 ? -30.589 12.253 20.680 1.00 89.50 528 PHE A CA 1
ATOM 4315 C C . PHE A 1 528 ? -31.935 12.851 20.250 1.00 89.50 528 PHE A C 1
ATOM 4317 O O . PHE A 1 528 ? -32.066 13.218 19.091 1.00 89.50 528 PHE A O 1
ATOM 4324 N N . ASP A 1 529 ? -32.895 13.089 21.152 1.00 90.38 529 ASP A N 1
ATOM 4325 C CA . ASP A 1 529 ? -34.126 13.826 20.810 1.00 90.38 529 ASP A CA 1
ATOM 4326 C C . ASP A 1 529 ? -33.846 15.276 20.368 1.00 90.38 529 ASP A C 1
ATOM 4328 O O . ASP A 1 529 ? -34.706 15.943 19.779 1.00 90.38 529 ASP A O 1
ATOM 4332 N N . ARG A 1 530 ? -32.641 15.780 20.655 1.00 89.88 530 ARG A N 1
ATOM 4333 C CA . ARG A 1 530 ? -32.147 17.101 20.254 1.00 89.88 530 ARG A CA 1
ATOM 4334 C C . ARG A 1 530 ? -31.151 17.061 19.095 1.00 89.88 530 ARG A C 1
ATOM 4336 O O . ARG A 1 530 ? -30.643 18.119 18.730 1.00 89.88 530 ARG A O 1
ATOM 4343 N N . ASN A 1 531 ? -30.893 15.898 18.495 1.00 87.56 531 ASN A N 1
ATOM 4344 C CA . ASN A 1 531 ? -29.952 15.753 17.388 1.00 87.56 531 ASN A CA 1
ATOM 4345 C C . ASN A 1 531 ? -30.578 14.989 16.209 1.00 87.56 531 ASN A C 1
ATOM 4347 O O . ASN A 1 531 ? -31.140 13.919 16.382 1.00 87.56 531 ASN A O 1
ATOM 4351 N N . ALA A 1 532 ? -30.430 15.516 14.993 1.00 86.56 532 ALA A N 1
ATOM 4352 C CA . ALA A 1 532 ? -30.981 14.909 13.781 1.00 86.56 532 ALA A CA 1
ATOM 4353 C C . ALA A 1 532 ? -30.209 13.671 13.275 1.00 86.56 532 ALA A C 1
ATOM 4355 O O . ALA A 1 532 ? -30.748 12.895 12.488 1.00 86.56 532 ALA A O 1
ATOM 4356 N N . SER A 1 533 ? -28.943 13.488 13.665 1.00 85.38 533 SER A N 1
ATOM 4357 C CA . SER A 1 533 ? -28.087 12.403 13.161 1.00 85.38 533 SER A CA 1
ATOM 4358 C C . SER A 1 533 ? -28.050 11.166 14.062 1.00 85.38 533 SER A C 1
ATOM 4360 O O . SER A 1 533 ? -27.383 10.195 13.708 1.00 85.38 533 SER A O 1
ATOM 4362 N N . SER A 1 534 ? -28.738 11.187 15.209 1.00 89.69 534 SER A N 1
ATOM 4363 C CA . SER A 1 534 ? -28.778 10.096 16.194 1.00 89.69 534 SER A CA 1
ATOM 4364 C C . SER A 1 534 ? -30.212 9.765 16.602 1.00 89.69 534 SER A C 1
ATOM 4366 O O . SER A 1 534 ? -31.078 10.630 16.556 1.00 89.69 534 SER A O 1
ATOM 4368 N N . GLY A 1 535 ? -30.465 8.531 17.043 1.00 91.00 535 GLY A N 1
ATOM 4369 C CA . GLY A 1 535 ? -31.774 8.112 17.562 1.00 91.00 535 GLY A CA 1
ATOM 4370 C C . GLY A 1 535 ? -32.307 6.848 16.893 1.00 91.00 535 GLY A C 1
ATOM 4371 O O . GLY A 1 535 ? -31.573 5.871 16.734 1.00 91.00 535 GLY A O 1
ATOM 4372 N N . PHE A 1 536 ? -33.592 6.861 16.514 1.00 91.25 536 PHE A N 1
ATOM 4373 C CA . PHE A 1 536 ? -34.311 5.726 15.910 1.00 91.25 536 PHE A CA 1
ATOM 4374 C C . PHE A 1 536 ? -34.169 4.414 16.702 1.00 91.25 536 PHE A C 1
ATOM 4376 O O . PHE A 1 536 ? -33.928 3.342 16.145 1.00 91.25 536 PHE A O 1
ATOM 4383 N N . GLY A 1 537 ? -34.317 4.509 18.021 1.00 92.25 537 GLY A N 1
ATOM 4384 C CA . GLY A 1 537 ? -34.188 3.409 18.966 1.00 92.25 537 GLY A CA 1
ATOM 4385 C C . GLY A 1 537 ? -32.957 3.550 19.853 1.00 92.25 537 GLY A C 1
ATOM 4386 O O . GLY A 1 537 ? -31.917 4.062 19.443 1.00 92.25 537 GLY A O 1
ATOM 4387 N N . GLY A 1 538 ? -33.070 3.041 21.077 1.00 95.00 538 GLY A N 1
ATOM 4388 C CA . GLY A 1 538 ? -31.961 2.936 22.022 1.00 95.00 538 GLY A CA 1
ATOM 4389 C C . GLY A 1 538 ? -31.780 1.499 22.488 1.00 95.00 538 GLY A C 1
ATOM 4390 O O . GLY A 1 538 ? -32.738 0.725 22.546 1.00 95.00 538 GLY A O 1
ATOM 4391 N N . ILE A 1 539 ? -30.553 1.128 22.829 1.00 97.12 539 ILE A N 1
ATOM 4392 C CA . ILE A 1 539 ? -30.249 -0.134 23.500 1.00 97.12 539 ILE A CA 1
ATOM 4393 C C . ILE A 1 539 ? -29.373 0.142 24.714 1.00 97.12 539 ILE A C 1
ATOM 4395 O O . ILE A 1 539 ? -28.413 0.903 24.623 1.00 97.12 539 ILE A O 1
ATOM 4399 N N . VAL A 1 540 ? -29.717 -0.470 25.845 1.00 97.94 540 VAL A N 1
ATOM 4400 C CA . VAL A 1 540 ? -29.010 -0.324 27.118 1.00 97.94 540 VAL A CA 1
ATOM 4401 C C . VAL A 1 540 ? -28.582 -1.698 27.608 1.00 97.94 540 VAL A C 1
ATOM 4403 O O . VAL A 1 540 ? -29.394 -2.623 27.682 1.00 97.94 540 VAL A O 1
ATOM 4406 N N . TYR A 1 541 ? -27.309 -1.816 27.958 1.00 98.12 541 TYR A N 1
ATOM 4407 C CA . TYR A 1 541 ? -26.714 -2.983 28.591 1.00 98.12 541 TYR A CA 1
ATOM 4408 C C . TYR A 1 541 ? -26.374 -2.617 30.028 1.00 98.12 541 TYR A C 1
ATOM 4410 O O . TYR A 1 541 ? -25.579 -1.710 30.256 1.00 98.12 541 TYR A O 1
ATOM 4418 N N . ILE A 1 542 ? -26.956 -3.336 30.982 1.00 97.94 542 ILE A N 1
ATOM 4419 C CA . ILE A 1 542 ? -26.589 -3.273 32.396 1.00 97.94 542 ILE A CA 1
ATOM 4420 C C . ILE A 1 542 ? -25.746 -4.500 32.705 1.00 97.94 542 ILE A C 1
ATOM 4422 O O . ILE A 1 542 ? -26.207 -5.634 32.562 1.00 97.94 542 ILE A O 1
ATOM 4426 N N . ILE A 1 543 ? -24.497 -4.263 33.078 1.00 97.12 543 ILE A N 1
ATOM 4427 C CA . ILE A 1 543 ? -23.488 -5.279 33.342 1.00 97.12 543 ILE A CA 1
ATOM 4428 C C . ILE A 1 543 ? -23.334 -5.369 34.855 1.00 97.12 543 ILE A C 1
ATOM 4430 O O . ILE A 1 543 ? -22.914 -4.411 35.501 1.00 97.12 543 ILE A O 1
ATOM 4434 N N . GLU A 1 544 ? -23.662 -6.529 35.406 1.00 94.88 544 GLU A N 1
ATOM 4435 C CA . GLU A 1 544 ? -23.428 -6.900 36.798 1.00 94.88 544 GLU A CA 1
ATOM 4436 C C . GLU A 1 544 ? -22.443 -8.076 36.834 1.00 94.88 544 GLU A C 1
ATOM 4438 O O . GLU A 1 544 ? -22.106 -8.674 35.808 1.00 94.88 544 GLU A O 1
ATOM 4443 N N . LYS A 1 545 ? -21.959 -8.435 38.025 1.00 90.69 545 LYS A N 1
ATOM 4444 C CA . LYS A 1 545 ? -21.003 -9.540 38.179 1.00 90.69 545 LYS A CA 1
ATOM 4445 C C . LYS A 1 545 ? -21.561 -10.885 37.692 1.00 90.69 545 LYS A C 1
ATOM 4447 O O . LYS A 1 545 ? -20.831 -11.660 37.078 1.00 90.69 545 LYS A O 1
ATOM 4452 N N . ASP A 1 546 ? -22.846 -11.141 37.927 1.00 90.94 546 ASP A N 1
ATOM 4453 C CA . ASP A 1 546 ? -23.448 -12.461 37.702 1.00 90.94 546 ASP A CA 1
ATOM 4454 C C . ASP A 1 546 ? -24.376 -12.511 36.478 1.00 90.94 546 ASP A C 1
ATOM 4456 O O . ASP A 1 546 ? -24.683 -13.592 35.976 1.00 90.94 546 ASP A O 1
ATOM 4460 N N . LYS A 1 547 ? -24.822 -11.353 35.975 1.00 93.38 547 LYS A N 1
ATOM 4461 C CA . LYS A 1 547 ? -25.759 -11.258 34.849 1.00 93.38 547 LYS A CA 1
ATOM 4462 C C . LYS A 1 547 ? -25.521 -10.006 34.008 1.00 93.38 547 LYS A C 1
ATOM 4464 O O . LYS A 1 547 ? -24.992 -9.007 34.487 1.00 93.38 547 LYS A O 1
ATOM 4469 N N . VAL A 1 548 ? -25.974 -10.057 32.759 1.00 96.00 548 VAL A N 1
ATOM 4470 C CA . VAL A 1 548 ? -26.074 -8.885 31.884 1.00 96.00 548 VAL A CA 1
ATOM 4471 C C . VAL A 1 548 ? -27.521 -8.746 31.440 1.00 96.00 548 VAL A C 1
ATOM 4473 O O . VAL A 1 548 ? -28.090 -9.679 30.874 1.00 96.00 548 VAL A O 1
ATOM 4476 N N . THR A 1 549 ? -28.112 -7.582 31.692 1.00 95.94 549 THR A N 1
ATOM 4477 C CA . THR A 1 549 ? -29.486 -7.268 31.296 1.00 95.94 549 THR A CA 1
ATOM 4478 C C . THR A 1 549 ? -29.458 -6.347 30.086 1.00 95.94 549 THR A C 1
ATOM 4480 O O . THR A 1 549 ? -28.868 -5.271 30.139 1.00 95.94 549 THR A O 1
ATOM 4483 N N . VAL A 1 550 ? -30.110 -6.754 28.997 1.00 96.81 550 VAL A N 1
ATOM 4484 C CA . VAL A 1 550 ? -30.221 -5.949 27.773 1.00 96.81 550 VAL A CA 1
ATOM 4485 C C . VAL A 1 550 ? -31.654 -5.461 27.636 1.00 96.81 550 VAL A C 1
ATOM 4487 O O . VAL A 1 550 ? -32.582 -6.268 27.585 1.00 96.81 550 VAL A O 1
ATOM 4490 N N . LYS A 1 551 ? -31.842 -4.143 27.574 1.00 96.25 551 LYS A N 1
ATOM 4491 C CA . LYS A 1 551 ? -33.152 -3.504 27.410 1.00 96.25 551 LYS A CA 1
ATOM 4492 C C . LYS A 1 551 ? -33.135 -2.631 26.157 1.00 96.25 551 LYS A C 1
ATOM 4494 O O . LYS A 1 551 ? -32.261 -1.785 25.989 1.00 96.25 551 LYS A O 1
ATOM 4499 N N . ALA A 1 552 ? -34.102 -2.845 25.270 1.00 95.94 552 ALA A N 1
ATOM 4500 C CA . ALA A 1 552 ? -34.339 -1.965 24.131 1.00 95.94 552 ALA A CA 1
ATOM 4501 C C . ALA A 1 552 ? -35.308 -0.853 24.544 1.00 95.94 552 ALA A C 1
ATOM 4503 O O . ALA A 1 552 ? -36.369 -1.127 25.106 1.00 95.94 552 ALA A O 1
ATOM 4504 N N . LEU A 1 553 ? -34.946 0.393 24.256 1.00 94.38 553 LEU A N 1
ATOM 4505 C CA . LEU A 1 553 ? -35.767 1.563 24.533 1.00 94.38 553 LEU A CA 1
ATOM 4506 C C . LEU A 1 553 ? -36.674 1.850 23.341 1.00 94.38 553 LEU A C 1
ATOM 4508 O O . LEU A 1 553 ? -36.230 1.856 22.189 1.00 94.38 553 LEU A O 1
ATOM 4512 N N . LYS A 1 554 ? -37.947 2.122 23.629 1.00 92.69 554 LYS A N 1
ATOM 4513 C CA . LYS A 1 554 ? -38.887 2.651 22.644 1.00 92.69 554 LYS A CA 1
ATOM 4514 C C . LYS A 1 554 ? -38.759 4.170 22.632 1.00 92.69 554 LYS A C 1
ATOM 4516 O O . LYS A 1 554 ? -39.089 4.817 23.618 1.00 92.69 554 LYS A O 1
ATOM 4521 N N . THR A 1 555 ? -38.284 4.710 21.520 1.00 92.50 555 THR A N 1
ATOM 4522 C CA . THR A 1 555 ? -37.950 6.131 21.366 1.00 92.50 555 THR A CA 1
ATOM 4523 C C . THR A 1 555 ? -38.770 6.738 20.233 1.00 92.50 555 THR A C 1
ATOM 4525 O O . THR A 1 555 ? -39.498 6.028 19.530 1.00 92.50 555 THR A O 1
ATOM 4528 N N . ARG A 1 556 ? -38.633 8.048 20.021 1.00 89.62 556 ARG A N 1
ATOM 4529 C CA . ARG A 1 556 ? -39.097 8.688 18.787 1.00 89.62 556 ARG A CA 1
ATOM 4530 C C . ARG A 1 556 ? -38.344 8.133 17.561 1.00 89.62 556 ARG A C 1
ATOM 4532 O O . ARG A 1 556 ? -37.251 7.576 17.707 1.00 89.62 556 ARG A O 1
ATOM 4539 N N . MET A 1 557 ? -38.971 8.219 16.388 1.00 89.81 557 MET A N 1
ATOM 4540 C CA . MET A 1 557 ? -38.547 7.566 15.134 1.00 89.81 557 MET A CA 1
ATOM 4541 C C . MET A 1 557 ? -38.588 8.549 13.951 1.00 89.81 557 MET A C 1
ATOM 4543 O O . MET A 1 557 ? -38.952 8.164 12.839 1.00 89.81 557 MET A O 1
ATOM 4547 N N . ASP A 1 558 ? -38.288 9.817 14.213 1.00 82.31 558 ASP A N 1
ATOM 4548 C CA . ASP A 1 558 ? -38.400 10.956 13.297 1.00 82.31 558 ASP A CA 1
ATOM 4549 C C . ASP A 1 558 ? -37.103 11.759 13.183 1.00 82.31 558 ASP A C 1
ATOM 4551 O O . ASP A 1 558 ? -36.342 11.811 14.176 1.00 82.31 558 ASP A O 1
#